Protein AF-A0A1J5B387-F1 (afdb_monomer)

Foldseek 3Di:
DQVLLVLLQPDDPVLVVLLVVLVVVPDDDPLDLLVVVSVVSNVCNPPDDPVVSCCVSPVPPPVVVVVVSSVVSVVSSVVSVCVVCQPVALLSVLVVLQVQLVVCVVVVVLVSNVVSLVVSLVSCVVDPDLVSNLVSLVVLLVSCVPDVPGDNVVSVVVNVVSVVVVVLVVLLVVLLVVLLVCLLVDDQADPPPLRVVVSNVVSCVVRPPDPVSSPDPVSLVSNVVRNLVSCVVVVNLVSNLSVLVVSLVVCVVVVVDDPVCLVVNLVSLLVNLVSCLVVVVLVVSVVSLVVSVVSCPPPNNPCVLVCVVSSLVSVLSSCLVVPLPVNLVSLVVCVVDPSQVVDQCSLVVSLLSQLLSCVVVLVLVSNLVSLVVSVVDPSLVVDDPVLVLLSLVSNLLSVVSVVVLVVNVVSLVVSCVVCVVVCPDPLNVLVVLLSVLSVVVSPDPPVLPVPVSLVSLVVSLVVCVPPDPVSQGSDRSNVSSCVVRVD

Structure (mmCIF, N/CA/C/O backbone):
data_AF-A0A1J5B387-F1
#
_entry.id   AF-A0A1J5B387-F1
#
loop_
_atom_site.group_PDB
_atom_site.id
_atom_site.type_symbol
_atom_site.label_atom_id
_atom_site.label_alt_id
_atom_site.label_comp_id
_atom_site.label_asym_id
_atom_site.label_entity_id
_atom_site.label_seq_id
_atom_site.pdbx_PDB_ins_code
_atom_site.Cartn_x
_atom_site.Cartn_y
_atom_site.Cartn_z
_atom_site.occupancy
_atom_site.B_iso_or_equiv
_atom_site.auth_seq_id
_atom_site.auth_comp_id
_atom_site.auth_asym_id
_atom_site.auth_atom_id
_atom_site.pdbx_PDB_model_num
ATOM 1 N N . MET A 1 1 ? 35.947 13.333 -0.092 1.00 47.53 1 MET A N 1
ATOM 2 C CA . MET A 1 1 ? 35.820 11.859 -0.021 1.00 47.53 1 MET A CA 1
ATOM 3 C C . MET A 1 1 ? 36.520 11.255 -1.229 1.00 47.53 1 MET A C 1
ATOM 5 O O . MET A 1 1 ? 36.291 11.731 -2.333 1.00 47.53 1 MET A O 1
ATOM 9 N N . ASN A 1 2 ? 37.422 10.294 -1.033 1.00 76.50 2 ASN A N 1
ATOM 10 C CA . ASN A 1 2 ? 38.205 9.696 -2.117 1.00 76.50 2 ASN A CA 1
ATOM 11 C C . ASN A 1 2 ? 37.454 8.472 -2.672 1.00 76.50 2 ASN A C 1
ATOM 13 O O . ASN A 1 2 ? 37.337 7.473 -1.971 1.00 76.50 2 ASN A O 1
ATOM 17 N N . ILE A 1 3 ? 36.945 8.564 -3.906 1.00 84.56 3 ILE A N 1
ATOM 18 C CA . ILE A 1 3 ? 36.103 7.542 -4.566 1.00 84.56 3 ILE A CA 1
ATOM 19 C C . ILE A 1 3 ? 36.734 6.143 -4.504 1.00 84.56 3 ILE A C 1
ATOM 21 O O . ILE A 1 3 ? 36.039 5.172 -4.228 1.00 84.56 3 ILE A O 1
ATOM 25 N N . LEU A 1 4 ? 38.056 6.045 -4.678 1.00 86.81 4 LEU A N 1
ATOM 26 C CA . LEU A 1 4 ? 38.785 4.778 -4.599 1.00 86.81 4 LEU A CA 1
ATOM 27 C C . LEU A 1 4 ? 38.616 4.085 -3.237 1.00 86.81 4 LEU A C 1
ATOM 29 O O . LEU A 1 4 ? 38.466 2.871 -3.190 1.00 86.81 4 LEU A O 1
ATOM 33 N N . ASN A 1 5 ? 38.609 4.840 -2.137 1.00 87.00 5 ASN A N 1
ATOM 34 C CA . ASN A 1 5 ? 38.461 4.255 -0.804 1.00 87.00 5 ASN A CA 1
ATOM 35 C C . ASN A 1 5 ? 37.060 3.685 -0.600 1.00 87.00 5 ASN A C 1
ATOM 37 O O . ASN A 1 5 ? 36.929 2.607 -0.033 1.00 87.00 5 ASN A O 1
ATOM 41 N N . ASN A 1 6 ? 36.037 4.393 -1.086 1.00 86.88 6 ASN A N 1
ATOM 42 C CA . ASN A 1 6 ? 34.656 3.927 -1.009 1.00 86.88 6 ASN A CA 1
ATOM 43 C C . ASN A 1 6 ? 34.487 2.636 -1.818 1.00 86.88 6 ASN A C 1
ATOM 45 O O . ASN A 1 6 ? 33.954 1.669 -1.297 1.00 86.88 6 ASN A O 1
ATOM 49 N N . ILE A 1 7 ? 35.016 2.589 -3.048 1.00 88.94 7 ILE A N 1
ATOM 50 C CA . ILE A 1 7 ? 34.958 1.382 -3.885 1.00 88.94 7 ILE A CA 1
ATOM 51 C C . ILE A 1 7 ? 35.601 0.194 -3.160 1.00 88.94 7 ILE A C 1
ATOM 53 O O . ILE A 1 7 ? 34.993 -0.862 -3.090 1.00 88.94 7 ILE A O 1
ATOM 57 N N . VAL A 1 8 ? 36.800 0.363 -2.588 1.00 89.06 8 VAL A N 1
ATOM 58 C CA . VAL A 1 8 ? 37.502 -0.722 -1.875 1.00 89.06 8 VAL A CA 1
ATOM 59 C C . VAL A 1 8 ? 36.752 -1.168 -0.614 1.00 89.06 8 VAL A C 1
ATOM 61 O O . VAL A 1 8 ? 36.778 -2.354 -0.289 1.00 89.06 8 VAL A O 1
ATOM 64 N N . ALA A 1 9 ? 36.105 -0.244 0.099 1.00 87.50 9 ALA A N 1
ATOM 65 C CA . ALA A 1 9 ? 35.362 -0.545 1.321 1.00 87.50 9 ALA A CA 1
ATOM 66 C C . ALA A 1 9 ? 34.080 -1.354 1.063 1.00 87.50 9 ALA A C 1
ATOM 68 O O . ALA A 1 9 ? 33.742 -2.208 1.877 1.00 87.50 9 ALA A O 1
ATOM 69 N N . GLU A 1 10 ? 33.406 -1.117 -0.065 1.00 89.31 10 GLU A N 1
ATOM 70 C CA . GLU A 1 10 ? 32.170 -1.819 -0.443 1.00 89.31 10 GLU A CA 1
ATOM 71 C C . GLU A 1 10 ? 32.419 -3.231 -1.008 1.00 89.31 10 GLU A C 1
ATOM 73 O O . GLU A 1 10 ? 31.482 -4.017 -1.124 1.00 89.31 10 GLU A O 1
ATOM 78 N N . MET A 1 11 ? 33.668 -3.589 -1.341 1.00 91.19 11 MET A N 1
ATOM 79 C CA . MET A 1 11 ? 33.968 -4.902 -1.920 1.00 91.19 11 MET A CA 1
ATOM 80 C C . MET A 1 11 ? 33.740 -6.046 -0.925 1.00 91.19 11 MET A C 1
ATOM 82 O O . MET A 1 11 ? 34.330 -6.097 0.161 1.00 91.19 11 MET A O 1
ATOM 86 N N . ASN A 1 12 ? 32.973 -7.047 -1.348 1.00 91.62 12 ASN A N 1
ATOM 87 C CA . ASN A 1 12 ? 32.742 -8.263 -0.582 1.00 91.62 12 ASN A CA 1
ATOM 88 C C . ASN A 1 12 ? 33.923 -9.256 -0.694 1.00 91.62 12 ASN A C 1
ATOM 90 O O . ASN 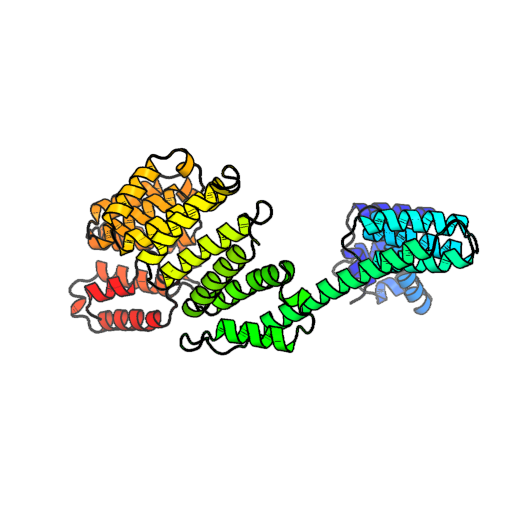A 1 12 ? 34.861 -9.100 -1.479 1.00 91.62 12 ASN A O 1
ATOM 94 N N . LYS A 1 13 ? 33.905 -10.322 0.117 1.00 91.00 13 LYS A N 1
ATOM 95 C CA . LYS A 1 13 ? 35.006 -11.306 0.167 1.00 91.00 13 LYS A CA 1
ATOM 96 C C . LYS A 1 13 ? 35.268 -12.004 -1.175 1.00 91.00 13 LYS A C 1
ATOM 98 O O . LYS A 1 13 ? 36.420 -12.344 -1.451 1.00 91.00 13 LYS A O 1
ATOM 103 N N . GLU A 1 14 ? 34.235 -12.232 -1.978 1.00 91.44 14 GLU A N 1
ATOM 104 C CA . GLU A 1 14 ? 34.346 -12.907 -3.272 1.00 91.44 14 GLU A CA 1
ATOM 105 C C . GLU A 1 14 ? 34.938 -11.976 -4.330 1.00 91.44 14 GLU A C 1
ATOM 107 O O . GLU A 1 14 ? 35.903 -12.356 -4.992 1.00 91.44 14 GLU A O 1
ATOM 112 N N . GLU A 1 15 ? 34.454 -10.734 -4.409 1.00 93.12 15 GLU A N 1
ATOM 113 C CA . GLU A 1 15 ? 34.995 -9.674 -5.273 1.00 93.12 15 GLU A CA 1
ATOM 114 C C . GLU A 1 15 ? 36.471 -9.405 -4.981 1.00 93.12 15 GLU A C 1
ATOM 116 O O . GLU A 1 15 ? 37.292 -9.294 -5.890 1.00 93.12 15 GLU A O 1
ATOM 121 N N . LEU A 1 16 ? 36.852 -9.377 -3.701 1.00 90.62 16 LEU A N 1
ATOM 122 C CA . LEU A 1 16 ? 38.246 -9.236 -3.281 1.00 90.62 16 LEU A CA 1
ATOM 123 C C . LEU A 1 16 ? 39.119 -10.396 -3.774 1.00 90.62 16 LEU A C 1
ATOM 125 O O . LEU A 1 16 ? 40.251 -10.186 -4.216 1.00 90.62 16 LEU A O 1
ATOM 129 N N . ARG A 1 17 ? 38.616 -11.632 -3.675 1.00 89.56 17 ARG A N 1
ATOM 130 C CA . ARG A 1 17 ? 39.337 -12.826 -4.130 1.00 89.56 17 ARG A CA 1
ATOM 131 C C . ARG A 1 17 ? 39.491 -12.813 -5.646 1.00 89.56 17 ARG A C 1
ATOM 133 O O . ARG A 1 17 ? 40.590 -13.063 -6.141 1.00 89.56 17 ARG A O 1
ATOM 140 N N . PHE A 1 18 ? 38.420 -12.499 -6.366 1.00 92.06 18 PHE A N 1
ATOM 141 C CA . PHE A 1 18 ? 38.437 -12.398 -7.818 1.00 92.06 18 PHE A CA 1
ATOM 142 C C . PHE A 1 18 ? 39.374 -11.279 -8.287 1.00 92.06 18 PHE A C 1
ATOM 144 O O . PHE A 1 18 ? 40.190 -11.512 -9.174 1.00 92.06 18 PHE A O 1
ATOM 151 N N . PHE A 1 19 ? 39.358 -10.115 -7.630 1.00 92.12 19 PHE A N 1
ATOM 152 C CA . PHE A 1 19 ? 40.253 -9.001 -7.942 1.00 92.12 19 PHE A CA 1
ATOM 153 C C . PHE A 1 19 ? 41.733 -9.349 -7.754 1.00 92.12 19 PHE A C 1
ATOM 155 O O . PHE A 1 19 ? 42.558 -9.023 -8.607 1.00 92.12 19 PHE A O 1
ATOM 162 N N . LYS A 1 20 ? 42.092 -10.085 -6.694 1.00 87.62 20 LYS A N 1
ATOM 163 C CA . LYS A 1 20 ? 43.475 -10.562 -6.517 1.00 87.62 20 LYS A CA 1
ATOM 164 C C . LYS A 1 20 ? 43.912 -11.508 -7.641 1.00 87.62 20 LYS A C 1
ATOM 166 O O . LYS A 1 20 ? 45.028 -11.378 -8.136 1.00 87.62 20 LYS A O 1
ATOM 171 N N . ILE A 1 21 ? 43.025 -12.403 -8.084 1.00 88.31 21 ILE A N 1
ATOM 172 C CA . ILE A 1 21 ? 43.270 -13.280 -9.243 1.00 88.31 21 ILE A CA 1
ATOM 173 C C . ILE A 1 21 ? 43.359 -12.460 -10.539 1.00 88.31 21 ILE A C 1
ATOM 175 O O . ILE A 1 21 ? 44.159 -12.762 -11.418 1.00 88.31 21 ILE A O 1
ATOM 179 N N . PHE A 1 22 ? 42.542 -11.419 -10.683 1.00 89.00 22 PHE A N 1
ATOM 180 C CA . PHE A 1 22 ? 42.580 -10.530 -11.838 1.00 89.00 22 PHE A CA 1
ATOM 181 C C . PHE A 1 22 ? 43.932 -9.809 -11.941 1.00 89.00 22 PHE A C 1
ATOM 183 O O . PHE A 1 22 ? 44.544 -9.805 -13.011 1.00 89.00 22 PHE A O 1
ATOM 190 N N . LEU A 1 23 ? 44.444 -9.275 -10.827 1.00 86.25 23 LEU A N 1
ATOM 191 C CA . LEU A 1 23 ? 45.749 -8.613 -10.790 1.00 86.25 23 LEU A CA 1
ATOM 192 C C . LEU A 1 23 ? 46.909 -9.571 -11.097 1.00 86.25 23 LEU A C 1
ATOM 194 O O . LEU A 1 23 ? 47.835 -9.177 -11.811 1.00 86.25 23 LEU A O 1
ATOM 198 N N . SER A 1 24 ? 46.855 -10.825 -10.634 1.00 81.50 24 SER A N 1
ATOM 199 C CA . SER A 1 24 ? 47.938 -11.795 -10.861 1.00 81.50 24 SER A CA 1
ATOM 200 C C . SER A 1 24 ? 48.107 -12.198 -12.333 1.00 81.50 24 SER A C 1
ATOM 202 O O . SER A 1 24 ? 49.183 -12.633 -12.726 1.00 81.50 24 SER A O 1
ATOM 204 N N . ARG A 1 25 ? 47.098 -11.979 -13.190 1.00 77.81 25 ARG A N 1
ATOM 205 C CA . ARG A 1 25 ? 47.161 -12.296 -14.633 1.00 77.81 25 ARG A CA 1
ATOM 206 C C . ARG A 1 25 ? 48.096 -11.396 -15.446 1.00 77.81 25 ARG A C 1
ATOM 208 O O . ARG A 1 25 ? 48.412 -11.742 -16.579 1.00 77.81 25 ARG A O 1
ATOM 215 N N . THR A 1 26 ? 48.482 -10.229 -14.924 1.00 67.69 26 THR A N 1
ATOM 216 C CA . THR A 1 26 ? 49.207 -9.200 -15.696 1.00 67.69 26 THR A CA 1
ATOM 217 C C . THR A 1 26 ? 50.691 -9.062 -15.357 1.00 67.69 26 THR A C 1
ATOM 219 O O . THR A 1 26 ? 51.383 -8.461 -16.169 1.00 67.69 26 THR A O 1
ATOM 222 N N . ASN A 1 27 ? 51.163 -9.575 -14.205 1.00 61.81 27 ASN A N 1
ATOM 223 C CA . ASN A 1 27 ? 52.574 -9.836 -13.830 1.00 61.81 27 ASN A CA 1
ATOM 224 C C . ASN A 1 27 ? 52.676 -10.194 -12.326 1.00 61.81 27 ASN A C 1
ATOM 226 O O . ASN A 1 27 ? 52.080 -9.498 -11.499 1.00 61.81 27 ASN A O 1
ATOM 230 N N . GLU A 1 28 ? 53.495 -11.195 -11.974 1.00 60.62 28 GLU A N 1
ATOM 231 C CA . GLU A 1 28 ? 53.776 -11.674 -10.600 1.00 60.62 28 GLU A CA 1
ATOM 232 C C . GLU A 1 28 ? 55.005 -10.996 -9.951 1.00 60.62 28 GLU A C 1
ATOM 234 O O . GLU A 1 28 ? 55.817 -11.640 -9.296 1.00 60.62 28 GLU A O 1
ATOM 239 N N . ASN A 1 29 ? 55.190 -9.685 -10.133 1.00 63.94 29 ASN A N 1
ATOM 240 C CA . ASN A 1 29 ? 56.278 -8.985 -9.436 1.00 63.94 29 ASN A CA 1
ATOM 241 C C . ASN A 1 29 ? 55.874 -8.656 -7.989 1.00 63.94 29 ASN A C 1
ATOM 243 O O . ASN A 1 29 ? 54.835 -8.031 -7.765 1.00 63.94 29 ASN A O 1
ATOM 247 N N . GLU A 1 30 ? 56.730 -9.009 -7.026 1.00 56.66 30 GLU A N 1
ATOM 248 C CA . GLU A 1 30 ? 56.486 -8.866 -5.579 1.00 56.66 30 GLU A CA 1
ATOM 249 C C . GLU A 1 30 ? 56.331 -7.403 -5.099 1.00 56.66 30 GLU A C 1
ATOM 251 O O . GLU A 1 30 ? 55.747 -7.157 -4.047 1.00 56.66 30 GLU A O 1
ATOM 256 N N . GLU A 1 31 ? 56.750 -6.404 -5.888 1.00 69.00 31 GLU A N 1
ATOM 257 C CA . GLU A 1 31 ? 56.729 -4.975 -5.510 1.00 69.00 31 GLU A CA 1
ATOM 258 C C . GLU A 1 31 ? 55.733 -4.120 -6.317 1.00 69.00 31 GLU A C 1
ATOM 260 O O . GLU A 1 31 ? 55.979 -2.967 -6.694 1.00 69.00 31 GLU A O 1
ATOM 265 N N . ARG A 1 32 ? 54.563 -4.680 -6.618 1.00 79.44 32 ARG A N 1
ATOM 266 C CA . ARG A 1 32 ? 53.506 -3.968 -7.343 1.00 79.44 32 ARG A CA 1
ATOM 267 C C . ARG A 1 32 ? 52.857 -2.865 -6.494 1.00 79.44 32 ARG A C 1
ATOM 269 O O . ARG A 1 32 ? 52.085 -3.118 -5.572 1.00 79.44 32 ARG A O 1
ATOM 276 N N . LYS A 1 33 ? 53.145 -1.602 -6.838 1.00 85.25 33 LYS A N 1
ATOM 277 C CA . LYS A 1 33 ? 52.654 -0.409 -6.112 1.00 85.25 33 LYS A CA 1
ATOM 278 C C . LYS A 1 33 ? 51.125 -0.289 -6.055 1.00 85.25 33 LYS A C 1
ATOM 280 O O . LYS A 1 33 ? 50.612 0.313 -5.118 1.00 85.25 33 LYS A O 1
ATOM 285 N N . ASP A 1 34 ? 50.402 -0.831 -7.031 1.00 84.44 34 ASP A N 1
ATOM 286 C CA . ASP A 1 34 ? 48.933 -0.872 -7.072 1.00 84.44 34 ASP A CA 1
ATOM 287 C C . ASP A 1 34 ? 48.348 -1.876 -6.071 1.00 84.44 34 ASP A C 1
ATOM 289 O O . ASP A 1 34 ? 47.413 -1.528 -5.353 1.00 84.44 34 ASP A O 1
ATOM 293 N N . VAL A 1 35 ? 48.943 -3.068 -5.954 1.00 85.81 35 VAL A N 1
ATOM 294 C CA . VAL A 1 35 ? 48.600 -4.058 -4.915 1.00 85.81 35 VAL A CA 1
ATOM 295 C C . VAL A 1 35 ? 48.858 -3.475 -3.527 1.00 85.81 35 VAL A C 1
ATOM 297 O O . VAL A 1 35 ? 47.979 -3.508 -2.668 1.00 85.81 35 VAL A O 1
ATOM 300 N N . LEU A 1 36 ? 50.031 -2.863 -3.330 1.00 86.81 36 LEU A N 1
ATOM 301 C CA . LEU A 1 36 ? 50.380 -2.221 -2.064 1.00 86.81 36 LEU A CA 1
ATOM 302 C C . LEU A 1 36 ? 49.385 -1.108 -1.714 1.00 86.81 36 LEU A C 1
ATOM 304 O O . LEU A 1 36 ? 48.886 -1.064 -0.593 1.00 86.81 36 LEU A O 1
ATOM 308 N N . LEU A 1 37 ? 49.058 -0.229 -2.669 1.00 88.31 37 LEU A N 1
ATOM 309 C CA . LEU A 1 37 ? 48.060 0.826 -2.480 1.00 88.31 37 LEU A CA 1
ATOM 310 C C . LEU A 1 37 ? 46.691 0.252 -2.082 1.00 88.31 37 LEU A C 1
ATOM 312 O O . LEU A 1 37 ? 46.063 0.771 -1.162 1.00 88.31 37 LEU A O 1
ATOM 316 N N . PHE A 1 38 ? 46.245 -0.813 -2.746 1.00 89.19 38 PHE A N 1
ATOM 317 C CA . PHE A 1 38 ? 44.981 -1.479 -2.447 1.00 89.19 38 PHE A CA 1
ATOM 318 C C . PHE A 1 38 ? 44.948 -2.074 -1.033 1.00 89.19 38 PHE A C 1
ATOM 320 O O . PHE A 1 38 ? 44.018 -1.801 -0.270 1.00 89.19 38 PHE A O 1
ATOM 327 N N . ASP A 1 39 ? 45.976 -2.840 -0.657 1.00 86.88 39 ASP A N 1
ATOM 328 C CA . ASP A 1 39 ? 46.071 -3.452 0.671 1.00 86.88 39 ASP A CA 1
ATOM 329 C C . ASP A 1 39 ? 46.165 -2.376 1.774 1.00 86.88 39 ASP A C 1
ATOM 331 O O . ASP A 1 39 ? 45.529 -2.513 2.825 1.00 86.88 39 ASP A O 1
ATOM 335 N N . PHE A 1 40 ? 46.857 -1.252 1.519 1.00 85.31 40 PHE A N 1
ATOM 336 C CA . PHE A 1 40 ? 46.846 -0.099 2.429 1.00 85.31 40 PHE A CA 1
ATOM 337 C C . PHE A 1 40 ? 45.436 0.458 2.616 1.00 85.31 40 PHE A C 1
ATOM 339 O O . PHE A 1 40 ? 44.984 0.563 3.756 1.00 85.31 40 PHE A O 1
ATOM 346 N N . ILE A 1 41 ? 44.720 0.762 1.529 1.00 86.69 41 ILE A N 1
ATOM 347 C CA . ILE A 1 41 ? 43.359 1.321 1.595 1.00 86.69 41 ILE A CA 1
ATOM 348 C C . ILE A 1 41 ? 42.425 0.398 2.379 1.00 86.69 41 ILE A C 1
ATOM 350 O O . ILE A 1 41 ? 41.710 0.864 3.265 1.00 86.69 41 ILE A O 1
ATOM 354 N N . LYS A 1 42 ? 42.493 -0.911 2.125 1.00 84.50 42 LYS A N 1
ATOM 355 C CA . LYS A 1 42 ? 41.695 -1.914 2.833 1.00 84.50 42 LYS A CA 1
ATOM 356 C C . LYS A 1 42 ? 42.003 -1.967 4.334 1.00 84.50 42 LYS A C 1
ATOM 358 O O . LYS A 1 42 ? 41.093 -2.072 5.150 1.00 84.50 42 LYS A O 1
ATOM 363 N N . SER A 1 43 ? 43.282 -1.906 4.705 1.00 80.81 43 SER A N 1
ATOM 364 C CA . SER A 1 43 ? 43.719 -1.985 6.108 1.00 80.81 43 SER A CA 1
ATOM 365 C C . SER A 1 43 ? 43.415 -0.721 6.922 1.00 80.81 43 SER A C 1
ATOM 367 O O . SER A 1 43 ? 43.307 -0.783 8.142 1.00 80.81 43 SER A O 1
ATOM 369 N N . SER A 1 44 ? 43.269 0.429 6.257 1.00 71.06 44 SER A N 1
ATOM 370 C CA . SER A 1 44 ? 43.199 1.751 6.895 1.00 71.06 44 SER A CA 1
ATOM 371 C C . SER A 1 44 ? 41.782 2.328 6.964 1.00 71.06 44 SER A C 1
ATOM 373 O O . SER A 1 44 ? 41.650 3.544 7.070 1.00 71.06 44 SER A O 1
ATOM 375 N N . ALA A 1 45 ? 40.733 1.496 6.901 1.00 59.00 45 ALA A N 1
ATOM 376 C CA . ALA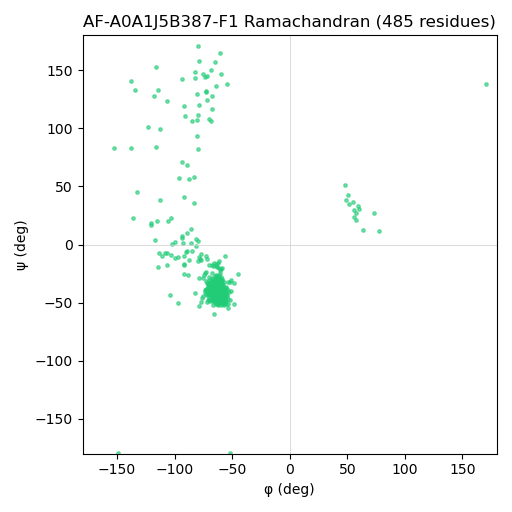 A 1 45 ? 39.332 1.889 6.677 1.00 59.00 45 ALA A CA 1
ATOM 377 C C . ALA A 1 45 ? 38.807 3.105 7.491 1.00 59.00 45 ALA A C 1
ATOM 379 O O . ALA A 1 45 ? 37.920 3.802 7.006 1.00 59.00 45 ALA A O 1
ATOM 380 N N . ALA A 1 46 ? 39.372 3.420 8.669 1.00 58.75 46 ALA A N 1
ATOM 381 C CA . ALA A 1 46 ? 39.025 4.601 9.480 1.00 58.75 46 ALA A CA 1
ATOM 382 C C . ALA A 1 46 ? 40.136 5.678 9.619 1.00 58.75 46 ALA A C 1
ATOM 384 O O . ALA A 1 46 ? 39.885 6.748 10.166 1.00 58.75 46 ALA A O 1
ATOM 385 N N . GLN A 1 47 ? 41.362 5.428 9.143 1.00 64.00 47 GLN A N 1
ATOM 386 C CA . GLN A 1 47 ? 42.544 6.300 9.300 1.00 64.00 47 GLN A CA 1
ATOM 387 C C . GLN A 1 47 ? 43.286 6.504 7.967 1.00 64.00 47 GLN A C 1
ATOM 389 O O . GLN A 1 47 ? 44.509 6.389 7.880 1.00 64.00 47 GLN A O 1
ATOM 394 N N . TYR A 1 48 ? 42.540 6.775 6.896 1.00 71.31 48 TYR A N 1
ATOM 395 C CA . TYR A 1 48 ? 43.128 7.019 5.583 1.00 71.31 48 TYR A CA 1
ATOM 396 C C . TYR A 1 48 ? 43.926 8.333 5.552 1.00 71.31 48 TYR A C 1
ATOM 398 O O . TYR A 1 48 ? 43.353 9.415 5.665 1.00 71.31 48 TYR A O 1
ATOM 406 N N . ASP A 1 49 ? 45.238 8.235 5.330 1.00 77.81 49 ASP A N 1
ATOM 407 C CA . ASP A 1 49 ? 46.148 9.375 5.183 1.00 77.81 49 ASP A CA 1
ATOM 408 C C . ASP A 1 49 ? 46.882 9.291 3.834 1.00 77.81 49 ASP A C 1
ATOM 410 O O . ASP A 1 49 ? 47.825 8.514 3.646 1.00 77.81 49 ASP A O 1
ATOM 414 N N . GLU A 1 50 ? 46.409 10.084 2.869 1.00 80.38 50 GLU A N 1
ATOM 415 C CA . GLU A 1 50 ? 46.913 10.087 1.494 1.00 80.38 50 GLU A CA 1
ATOM 416 C C . GLU A 1 50 ? 48.388 10.504 1.414 1.00 80.38 50 GLU A C 1
ATOM 418 O O . GLU A 1 50 ? 49.140 9.938 0.618 1.00 80.38 50 GLU A O 1
ATOM 423 N N . GLU A 1 51 ? 48.829 11.450 2.250 1.00 80.69 51 GLU A N 1
ATOM 424 C CA . GLU A 1 51 ? 50.213 11.931 2.227 1.00 80.69 51 GLU A CA 1
ATOM 425 C C . GLU A 1 51 ? 51.193 10.883 2.748 1.00 80.69 51 GLU A C 1
ATOM 427 O O . GLU A 1 51 ? 52.289 10.734 2.198 1.00 80.69 51 GLU A O 1
ATOM 432 N N . LYS A 1 52 ? 50.803 10.118 3.775 1.00 81.69 52 LYS A N 1
ATOM 433 C CA . LYS A 1 52 ? 51.626 9.011 4.285 1.00 81.69 52 LYS A CA 1
ATOM 434 C C . LYS A 1 52 ? 51.800 7.908 3.244 1.00 81.69 52 LYS A C 1
ATOM 436 O O . LYS A 1 52 ? 52.917 7.437 3.035 1.00 81.69 52 LYS A O 1
ATOM 441 N N . ILE A 1 53 ? 50.720 7.517 2.567 1.00 81.19 53 ILE A N 1
ATOM 442 C CA . ILE A 1 53 ? 50.764 6.479 1.525 1.00 81.19 53 ILE A CA 1
ATOM 443 C C . ILE A 1 53 ? 51.569 6.969 0.317 1.00 81.19 53 ILE A C 1
ATOM 445 O O . ILE A 1 53 ? 52.389 6.225 -0.224 1.00 81.19 53 ILE A O 1
ATOM 449 N N . PHE A 1 54 ? 51.388 8.233 -0.069 1.00 83.75 54 PHE A N 1
ATOM 450 C CA . PHE A 1 54 ? 52.155 8.856 -1.140 1.00 83.75 54 PHE A CA 1
ATOM 451 C C . PHE A 1 54 ? 53.664 8.802 -0.866 1.00 83.75 54 PHE A C 1
ATOM 453 O O . PHE A 1 54 ? 54.407 8.279 -1.696 1.00 83.75 54 PHE A O 1
ATOM 460 N N . LYS A 1 55 ? 54.106 9.253 0.317 1.00 82.88 55 LYS A N 1
ATOM 461 C CA . LYS A 1 55 ? 55.523 9.221 0.722 1.00 82.88 55 LYS A CA 1
ATOM 462 C C . LYS A 1 55 ? 56.086 7.797 0.786 1.00 82.88 55 LYS A C 1
ATOM 464 O O . LYS A 1 55 ? 57.255 7.598 0.477 1.00 82.88 55 LYS A O 1
ATOM 469 N N . LYS A 1 56 ? 55.260 6.807 1.150 1.00 82.38 56 LYS A N 1
ATOM 470 C CA . LYS A 1 56 ? 55.658 5.392 1.220 1.00 82.38 56 LYS A CA 1
ATOM 471 C C . LYS A 1 56 ? 55.840 4.745 -0.157 1.00 82.38 56 LYS A C 1
ATOM 473 O O . LYS A 1 56 ? 56.734 3.925 -0.322 1.00 82.38 56 LYS A O 1
ATOM 478 N N . LEU A 1 57 ? 54.996 5.083 -1.134 1.00 82.62 57 LEU A N 1
ATOM 479 C CA . LEU A 1 57 ? 55.023 4.472 -2.473 1.00 82.62 57 LEU A CA 1
ATOM 480 C C . LEU A 1 57 ? 55.895 5.239 -3.483 1.00 82.62 57 LEU A C 1
ATOM 482 O O . LEU A 1 57 ? 56.364 4.655 -4.467 1.00 82.62 57 LEU A O 1
ATOM 486 N N . TYR A 1 58 ? 56.097 6.540 -3.272 1.00 83.06 58 TYR A N 1
ATOM 487 C CA . TYR A 1 58 ? 56.862 7.424 -4.151 1.00 83.06 58 TYR A CA 1
ATOM 488 C C . TYR A 1 58 ? 57.757 8.355 -3.320 1.00 83.06 58 TYR A C 1
ATOM 490 O O . TYR A 1 58 ? 57.414 9.512 -3.080 1.00 83.06 58 TYR A O 1
ATOM 498 N N . SER A 1 59 ? 58.927 7.845 -2.924 1.00 71.62 59 SER A N 1
ATOM 499 C CA . SER A 1 59 ? 59.981 8.585 -2.206 1.00 71.62 59 SER A CA 1
ATOM 500 C C . SER A 1 59 ? 60.413 9.873 -2.916 1.00 71.62 59 SER A C 1
ATOM 502 O O . SER A 1 59 ? 60.719 10.865 -2.262 1.00 71.62 59 SER A O 1
ATOM 504 N N . ASP A 1 60 ? 60.367 9.881 -4.251 1.00 69.19 60 ASP A N 1
ATOM 505 C CA . ASP A 1 60 ? 60.951 10.935 -5.093 1.00 69.19 60 ASP A CA 1
ATOM 506 C C . ASP A 1 60 ? 59.976 12.095 -5.391 1.00 69.19 60 ASP A C 1
ATOM 508 O O . ASP A 1 60 ? 60.232 12.937 -6.250 1.00 69.19 60 ASP A O 1
ATOM 512 N N . GLY A 1 61 ? 58.815 12.145 -4.726 1.00 70.81 61 GLY A N 1
ATOM 513 C CA . GLY A 1 61 ? 57.915 13.307 -4.769 1.00 70.81 61 GLY A CA 1
ATOM 514 C C . GLY A 1 61 ? 57.052 13.463 -6.033 1.00 70.81 61 GLY A C 1
ATOM 515 O O . GLY A 1 61 ? 56.383 14.485 -6.197 1.00 70.81 61 GLY A O 1
ATOM 516 N N . ASN A 1 62 ? 56.972 12.461 -6.917 1.00 81.12 62 ASN A N 1
ATOM 517 C CA . ASN A 1 62 ? 56.153 12.552 -8.133 1.00 81.12 62 ASN A CA 1
ATOM 518 C C . ASN A 1 62 ? 54.651 12.301 -7.872 1.00 81.12 62 ASN A C 1
ATOM 520 O O . ASN A 1 62 ? 54.118 11.215 -8.117 1.00 81.12 62 ASN A O 1
ATOM 524 N N . LYS A 1 63 ? 53.939 13.339 -7.419 1.00 83.06 63 LYS A N 1
ATOM 525 C CA . LYS A 1 63 ? 52.494 13.291 -7.116 1.00 83.06 63 LYS A CA 1
ATOM 526 C C . LYS A 1 63 ? 51.631 12.888 -8.319 1.00 83.06 63 LYS A C 1
ATOM 528 O O . LYS A 1 63 ? 50.648 12.165 -8.171 1.00 83.06 63 LYS A O 1
ATOM 533 N N . ASN A 1 64 ? 52.041 13.267 -9.529 1.00 85.88 64 ASN A N 1
ATOM 534 C CA . ASN A 1 64 ? 51.346 12.898 -10.764 1.00 85.88 64 ASN A CA 1
ATOM 535 C C . ASN A 1 64 ? 51.410 11.391 -11.047 1.00 85.88 64 ASN A C 1
ATOM 537 O O . ASN A 1 64 ? 50.462 10.832 -11.598 1.00 85.88 64 ASN A O 1
ATOM 541 N N . ALA A 1 65 ? 52.507 10.721 -10.683 1.00 85.75 65 ALA A N 1
ATOM 542 C CA . ALA A 1 65 ? 52.613 9.269 -10.801 1.00 85.75 65 ALA A CA 1
ATOM 543 C C . ALA A 1 65 ? 51.659 8.557 -9.828 1.00 85.75 65 ALA A C 1
ATOM 545 O O . ALA A 1 65 ? 51.004 7.589 -10.211 1.00 85.75 65 ALA A O 1
ATOM 546 N N . PHE A 1 66 ? 51.508 9.086 -8.613 1.00 88.00 66 PHE A N 1
ATOM 547 C CA . PHE A 1 66 ? 50.570 8.564 -7.622 1.00 88.00 66 PHE A CA 1
ATOM 548 C C . PHE A 1 66 ? 49.100 8.746 -8.034 1.00 88.00 66 PHE A C 1
ATOM 550 O O . PHE A 1 66 ? 48.315 7.806 -7.924 1.00 88.00 66 PHE A O 1
ATOM 557 N N . TYR A 1 67 ? 48.718 9.896 -8.600 1.00 88.19 67 TYR A N 1
ATOM 558 C CA . TYR A 1 67 ? 47.363 10.072 -9.142 1.00 88.19 67 TYR A CA 1
ATOM 559 C C . TYR A 1 67 ? 47.068 9.126 -10.313 1.00 88.19 67 TYR A C 1
ATOM 561 O O . TYR A 1 67 ? 45.988 8.540 -10.376 1.00 88.19 67 TYR A O 1
ATOM 569 N N . ARG A 1 68 ? 48.041 8.905 -11.208 1.00 88.31 68 ARG A N 1
ATOM 570 C CA . ARG A 1 68 ? 47.912 7.900 -12.276 1.00 88.31 68 ARG A CA 1
ATOM 571 C C . ARG A 1 68 ? 47.748 6.486 -11.717 1.00 88.31 68 ARG A C 1
ATOM 573 O O . ARG A 1 68 ? 46.951 5.728 -12.261 1.00 88.31 68 ARG A O 1
ATOM 580 N N . LEU A 1 69 ? 48.460 6.149 -10.638 1.00 89.44 69 LEU A N 1
ATOM 581 C CA . LEU A 1 69 ? 48.325 4.866 -9.946 1.00 89.44 69 LEU A CA 1
ATOM 582 C C . LEU A 1 69 ? 46.917 4.688 -9.367 1.00 89.44 69 LEU A C 1
ATOM 584 O O . LEU A 1 69 ? 46.303 3.653 -9.595 1.00 89.44 69 LEU A O 1
ATOM 588 N N . LYS A 1 70 ? 46.381 5.709 -8.686 1.00 89.88 70 LYS A N 1
ATOM 589 C CA . LYS A 1 70 ? 45.008 5.692 -8.158 1.00 89.88 70 LYS A CA 1
ATOM 590 C C . LYS A 1 70 ? 43.979 5.479 -9.268 1.00 89.88 70 LYS A C 1
ATOM 592 O O . LYS A 1 70 ? 43.134 4.603 -9.141 1.00 89.88 70 LYS A O 1
ATOM 597 N N . ASN A 1 71 ? 44.072 6.231 -10.366 1.00 90.50 71 ASN A N 1
ATOM 598 C CA . ASN A 1 71 ? 43.131 6.106 -11.484 1.00 90.50 71 ASN A CA 1
ATOM 599 C C . ASN A 1 71 ? 43.221 4.737 -12.166 1.00 90.50 71 ASN A C 1
ATOM 601 O O . ASN A 1 71 ? 42.196 4.154 -12.509 1.00 90.50 71 ASN A O 1
ATOM 605 N N . ARG A 1 72 ? 44.436 4.198 -12.328 1.00 89.81 72 ARG A N 1
ATOM 606 C CA . ARG A 1 72 ? 44.628 2.834 -12.829 1.00 89.81 72 ARG A CA 1
ATOM 607 C C . ARG A 1 72 ? 43.982 1.812 -11.901 1.00 89.81 72 ARG A C 1
ATOM 609 O O . ARG A 1 72 ? 43.224 0.985 -12.380 1.00 89.81 72 ARG A O 1
ATOM 616 N N . LEU A 1 73 ? 44.212 1.923 -10.593 1.00 91.00 73 LEU A N 1
ATOM 617 C CA . LEU A 1 73 ? 43.637 1.008 -9.613 1.00 91.00 73 LEU A CA 1
ATOM 618 C C . LEU A 1 73 ? 42.099 1.055 -9.618 1.00 91.00 73 LEU A C 1
ATOM 620 O O . LEU A 1 73 ? 41.468 0.005 -9.577 1.00 91.00 73 LEU A O 1
ATOM 624 N N . ILE A 1 74 ? 41.488 2.240 -9.746 1.00 92.56 74 ILE A N 1
ATOM 625 C CA . ILE A 1 74 ? 40.030 2.366 -9.936 1.00 92.56 74 ILE A CA 1
ATOM 626 C C . ILE A 1 74 ? 39.579 1.601 -11.187 1.00 92.56 74 ILE A C 1
ATOM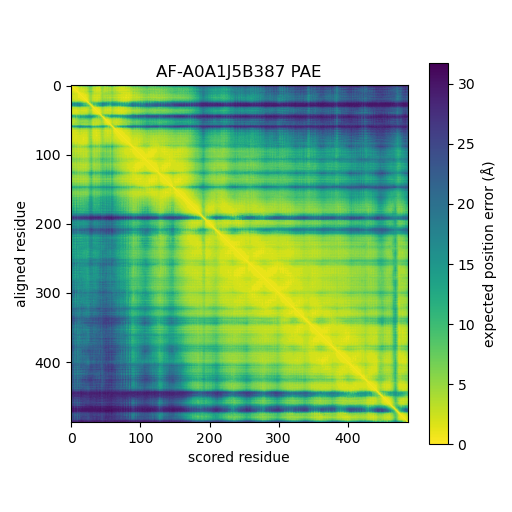 628 O O . ILE A 1 74 ? 38.610 0.844 -11.120 1.00 92.56 74 ILE A O 1
ATOM 632 N N . ASN A 1 75 ? 40.270 1.777 -12.316 1.00 91.12 75 ASN A N 1
ATOM 633 C CA . ASN A 1 75 ? 39.925 1.098 -13.566 1.00 91.12 75 ASN A CA 1
ATOM 634 C C . ASN A 1 75 ? 40.087 -0.423 -13.458 1.00 91.12 75 ASN A C 1
ATOM 636 O O . ASN A 1 75 ? 39.224 -1.155 -13.939 1.00 91.12 75 ASN A O 1
ATOM 640 N N . ASP A 1 76 ? 41.151 -0.899 -12.809 1.00 92.06 76 ASP A N 1
ATOM 641 C CA . ASP A 1 76 ? 41.420 -2.326 -12.626 1.00 92.06 76 ASP A CA 1
ATOM 642 C C . ASP A 1 76 ? 40.352 -2.972 -11.736 1.00 92.06 76 ASP A C 1
ATOM 644 O O . ASP A 1 76 ? 39.803 -4.015 -12.093 1.00 92.06 76 ASP A O 1
ATOM 648 N N . ILE A 1 77 ? 39.995 -2.325 -10.619 1.00 92.94 77 ILE A N 1
ATOM 649 C CA . ILE A 1 77 ? 38.912 -2.784 -9.738 1.00 92.94 77 ILE A CA 1
ATOM 650 C C . ILE A 1 77 ? 37.582 -2.800 -10.498 1.00 92.94 77 ILE A C 1
ATOM 652 O O . ILE A 1 77 ? 36.892 -3.815 -10.503 1.00 92.94 77 ILE A O 1
ATOM 656 N N . SER A 1 78 ? 37.246 -1.712 -11.197 1.00 92.00 78 SER A N 1
ATOM 657 C CA . SER A 1 78 ? 35.986 -1.602 -11.949 1.00 92.00 78 SER A CA 1
ATOM 658 C C . SER A 1 78 ? 35.883 -2.666 -13.045 1.00 92.00 78 SER A C 1
ATOM 660 O O . SER A 1 78 ? 34.839 -3.292 -13.212 1.00 92.00 78 SER A O 1
ATOM 662 N N . THR A 1 79 ? 36.981 -2.914 -13.765 1.00 92.19 79 THR A N 1
ATOM 663 C CA . THR A 1 79 ? 37.053 -3.950 -14.806 1.00 92.19 79 THR A CA 1
ATOM 664 C C . THR A 1 79 ? 36.895 -5.338 -14.201 1.00 92.19 79 THR A C 1
ATOM 666 O O . THR A 1 79 ? 36.157 -6.160 -14.735 1.00 92.19 79 THR A O 1
ATOM 669 N N . SER A 1 80 ? 37.557 -5.600 -13.075 1.00 94.00 80 SER A N 1
ATOM 670 C CA . SER A 1 80 ? 37.456 -6.869 -12.363 1.00 94.00 80 SER A CA 1
ATOM 671 C C . SER A 1 80 ? 36.032 -7.149 -11.885 1.00 94.00 80 SER A C 1
ATOM 673 O O . SER A 1 80 ? 35.514 -8.232 -12.141 1.00 94.00 80 SER A O 1
ATOM 675 N N . ILE A 1 81 ? 35.386 -6.176 -11.237 1.00 92.06 81 ILE A N 1
ATOM 676 C CA . ILE A 1 81 ? 33.997 -6.300 -10.773 1.00 92.06 81 ILE A CA 1
ATOM 677 C C . ILE A 1 81 ? 33.071 -6.555 -11.966 1.00 92.06 81 ILE A C 1
ATOM 679 O O . ILE A 1 81 ? 32.278 -7.495 -11.951 1.00 92.06 81 ILE A O 1
ATOM 683 N N . PHE A 1 82 ? 33.216 -5.778 -13.044 1.00 92.31 82 PHE A N 1
ATOM 684 C CA . PHE A 1 82 ? 32.429 -5.993 -14.254 1.00 92.31 82 PHE A CA 1
ATOM 685 C C . PHE A 1 82 ? 32.620 -7.409 -14.813 1.00 92.31 82 PHE A C 1
ATOM 687 O O . PHE A 1 82 ? 31.638 -8.095 -15.067 1.00 92.31 82 PHE A O 1
ATOM 694 N N . LEU A 1 83 ? 33.861 -7.886 -14.955 1.00 91.69 83 LEU A N 1
ATOM 695 C CA . LEU A 1 83 ? 34.155 -9.228 -15.474 1.00 91.69 83 LEU A CA 1
ATOM 696 C C . LEU A 1 83 ? 33.584 -10.360 -14.617 1.00 91.69 83 LEU A C 1
ATOM 698 O O . LEU A 1 83 ? 33.303 -11.430 -15.154 1.00 91.69 83 LEU A O 1
ATOM 702 N N . GLN A 1 84 ? 33.430 -10.143 -13.315 1.00 92.94 84 GLN A N 1
ATOM 703 C CA . GLN A 1 84 ? 32.819 -11.119 -12.424 1.00 92.94 84 GLN A CA 1
ATOM 704 C C . GLN A 1 84 ? 31.294 -11.158 -12.591 1.00 92.94 84 GLN A C 1
ATOM 706 O O . GLN A 1 84 ? 30.726 -12.240 -12.711 1.00 92.94 84 GLN A O 1
ATOM 711 N N . HIS A 1 85 ? 30.646 -9.993 -12.668 1.00 91.81 85 HIS A N 1
ATOM 712 C CA . HIS A 1 85 ? 29.191 -9.882 -12.509 1.00 91.81 85 HIS A CA 1
ATOM 713 C C . HIS A 1 85 ? 28.409 -9.609 -13.807 1.00 91.81 85 HIS A C 1
ATOM 715 O O . HIS A 1 85 ? 27.181 -9.673 -13.812 1.00 91.81 85 HIS A O 1
ATOM 721 N N . PHE A 1 86 ? 29.062 -9.340 -14.947 1.00 91.19 86 PHE A N 1
ATOM 722 C CA . PHE A 1 86 ? 28.360 -8.915 -16.175 1.00 91.19 86 PHE A CA 1
ATOM 723 C C . PHE A 1 86 ? 27.361 -9.933 -16.749 1.00 91.19 86 PHE A C 1
ATOM 725 O O . PHE A 1 86 ? 26.571 -9.574 -17.619 1.00 91.19 86 PHE A O 1
ATOM 732 N N . THR A 1 87 ? 27.403 -11.191 -16.304 1.00 91.19 87 THR A N 1
ATOM 733 C CA . THR A 1 87 ? 26.484 -12.255 -16.743 1.00 91.19 87 THR A CA 1
ATOM 734 C C . THR A 1 87 ? 25.306 -12.488 -15.799 1.00 91.19 87 THR A C 1
ATOM 736 O O . THR A 1 87 ? 24.376 -13.194 -16.176 1.00 91.19 87 THR A O 1
ATOM 739 N N . GLU A 1 88 ? 25.317 -11.896 -14.603 1.00 90.38 88 GLU A N 1
ATOM 740 C CA . GLU A 1 88 ? 24.286 -12.121 -13.579 1.00 90.38 88 GLU A CA 1
ATOM 741 C C . GLU A 1 88 ? 22.971 -11.407 -13.901 1.00 90.38 88 GLU A C 1
ATOM 743 O O . GLU A 1 88 ? 21.896 -11.862 -13.516 1.00 90.38 88 GLU A O 1
ATOM 748 N N . ASN A 1 89 ? 23.052 -10.291 -14.628 1.00 88.88 89 ASN A N 1
ATOM 749 C CA . ASN A 1 89 ? 21.906 -9.493 -15.036 1.00 88.88 89 ASN A CA 1
ATOM 750 C C . ASN A 1 89 ? 21.801 -9.468 -16.569 1.00 88.88 89 ASN A C 1
ATOM 752 O O . ASN A 1 89 ? 22.762 -9.119 -17.259 1.00 88.88 89 ASN A O 1
ATOM 756 N N . GLU A 1 90 ? 20.625 -9.812 -17.101 1.00 90.56 90 GLU A N 1
ATOM 757 C CA . GLU A 1 90 ? 20.362 -9.867 -18.546 1.00 90.56 90 GLU A CA 1
ATOM 758 C C . GLU A 1 90 ? 20.598 -8.512 -19.246 1.00 90.56 90 GLU A C 1
ATOM 760 O O . GLU A 1 90 ? 21.130 -8.499 -20.356 1.00 90.56 90 GLU A O 1
ATOM 765 N N . ASP A 1 91 ? 20.311 -7.377 -18.592 1.00 90.44 91 ASP A N 1
ATOM 766 C CA . ASP A 1 91 ? 20.574 -6.034 -19.131 1.00 90.44 91 ASP A CA 1
ATOM 767 C C . ASP A 1 91 ? 22.072 -5.764 -19.260 1.00 90.44 91 ASP A C 1
ATOM 769 O O . ASP A 1 91 ? 22.551 -5.305 -20.299 1.00 90.44 91 ASP A O 1
ATOM 773 N N . THR A 1 92 ? 22.824 -6.052 -18.194 1.00 92.25 92 THR A N 1
ATOM 774 C CA . THR A 1 92 ? 24.279 -5.866 -18.164 1.00 92.25 92 THR A CA 1
ATOM 775 C C . THR A 1 92 ? 24.942 -6.762 -19.205 1.00 92.25 92 THR A C 1
ATOM 777 O O . THR A 1 92 ? 25.842 -6.322 -19.925 1.00 92.25 92 THR A O 1
ATOM 780 N N . TYR A 1 93 ? 24.447 -7.991 -19.358 1.00 95.19 93 TYR A N 1
ATOM 781 C CA . TYR A 1 93 ? 24.949 -8.919 -20.359 1.00 95.19 93 TYR A CA 1
ATOM 782 C C . TYR A 1 93 ? 24.614 -8.469 -21.786 1.00 95.19 93 TYR A C 1
ATOM 784 O O . TYR A 1 93 ? 25.469 -8.529 -22.671 1.00 95.19 93 TYR A O 1
ATOM 792 N N . ALA A 1 94 ? 23.406 -7.958 -22.027 1.00 95.62 94 ALA A N 1
ATOM 793 C CA . ALA A 1 94 ? 23.028 -7.381 -23.314 1.00 95.62 94 ALA A CA 1
ATOM 794 C C . ALA A 1 94 ? 23.896 -6.159 -23.672 1.00 95.62 94 ALA A C 1
ATOM 796 O O . ALA A 1 94 ? 24.378 -6.062 -24.802 1.00 95.62 94 ALA A O 1
ATOM 797 N N . MET A 1 95 ? 24.187 -5.273 -22.711 1.00 95.00 95 MET A N 1
ATOM 798 C CA . MET A 1 95 ? 25.119 -4.153 -22.903 1.00 95.00 95 MET A CA 1
ATOM 799 C C . MET A 1 95 ? 26.551 -4.626 -23.183 1.00 95.00 95 MET A C 1
ATOM 801 O O . MET A 1 95 ? 27.222 -4.070 -24.057 1.00 95.00 95 MET A O 1
ATOM 805 N N . PHE A 1 96 ? 27.014 -5.682 -22.505 1.00 96.12 96 PHE A N 1
ATOM 806 C CA . PHE A 1 96 ? 28.298 -6.310 -22.813 1.00 96.12 96 PHE A CA 1
ATOM 807 C C . PHE A 1 96 ? 28.338 -6.798 -24.270 1.00 96.12 96 PHE A C 1
ATOM 809 O O . PHE A 1 96 ? 29.260 -6.462 -25.014 1.00 96.12 96 PHE A O 1
ATOM 816 N N . LEU A 1 97 ? 27.322 -7.536 -24.716 1.00 97.62 97 LEU A N 1
ATOM 817 C CA . LEU A 1 97 ? 27.233 -8.030 -26.094 1.00 97.62 97 LEU A CA 1
ATOM 818 C C . LEU A 1 97 ? 27.182 -6.886 -27.113 1.00 97.62 97 LEU A C 1
ATOM 820 O O . LEU A 1 97 ? 27.861 -6.945 -28.137 1.00 97.62 97 LEU A O 1
ATOM 824 N N . LEU A 1 98 ? 26.461 -5.809 -26.805 1.00 96.75 98 LEU A N 1
ATOM 825 C CA . LEU A 1 98 ? 26.435 -4.604 -27.627 1.00 96.75 98 LEU A CA 1
ATOM 826 C C . LEU A 1 98 ? 27.819 -3.944 -27.729 1.00 96.75 98 LEU A C 1
ATOM 828 O O . LEU A 1 98 ? 28.212 -3.489 -28.803 1.00 96.75 98 LEU A O 1
ATOM 832 N N . SER A 1 99 ? 28.595 -3.923 -26.641 1.00 96.19 99 SER A N 1
ATOM 833 C CA . SER A 1 99 ? 29.966 -3.398 -26.674 1.00 96.19 99 SER A CA 1
ATOM 834 C C . SER A 1 99 ? 30.893 -4.253 -27.551 1.00 96.19 99 SER A C 1
ATOM 836 O O . SER A 1 99 ? 31.683 -3.701 -28.319 1.00 96.19 99 SER A O 1
ATOM 838 N N . GLN A 1 100 ? 30.733 -5.584 -27.531 1.00 97.62 100 GLN A N 1
ATOM 839 C CA . GLN A 1 100 ? 31.428 -6.491 -28.451 1.00 97.62 100 GLN A CA 1
ATOM 840 C C . GLN A 1 100 ? 31.025 -6.230 -29.906 1.00 97.62 100 GLN A C 1
ATOM 842 O O . GLN A 1 100 ? 31.892 -6.101 -30.770 1.00 97.62 100 GLN A O 1
ATOM 847 N N . ALA A 1 101 ? 29.728 -6.076 -30.184 1.00 97.69 101 ALA A N 1
ATOM 848 C CA . ALA A 1 101 ? 29.245 -5.748 -31.522 1.00 97.69 101 ALA A CA 1
ATOM 849 C C . ALA A 1 101 ? 29.889 -4.460 -32.062 1.00 97.69 101 ALA A C 1
ATOM 851 O O . ALA A 1 101 ? 30.417 -4.462 -33.176 1.00 97.69 101 ALA A O 1
ATOM 852 N N . LYS A 1 102 ? 29.936 -3.393 -31.249 1.00 96.50 102 LYS A N 1
ATOM 853 C CA . LYS A 1 102 ? 30.594 -2.123 -31.605 1.00 96.50 102 LYS A CA 1
ATOM 854 C C . LYS A 1 102 ? 32.086 -2.294 -31.882 1.00 96.50 102 LYS A C 1
ATOM 856 O O . LYS A 1 102 ? 32.599 -1.733 -32.848 1.00 96.50 102 LYS A O 1
ATOM 861 N N . TYR A 1 103 ? 32.782 -3.096 -31.076 1.00 97.25 103 TYR A N 1
ATOM 862 C CA . TYR A 1 103 ? 34.196 -3.396 -31.296 1.00 97.25 103 TYR A CA 1
ATOM 863 C C . TYR A 1 103 ? 34.448 -4.053 -32.663 1.00 97.25 103 TYR A C 1
ATOM 865 O O . TYR A 1 103 ? 35.328 -3.613 -33.403 1.00 97.25 103 TYR A O 1
ATOM 873 N N . TYR A 1 104 ? 33.664 -5.072 -33.026 1.00 97.62 104 TYR A N 1
ATOM 874 C CA . TYR A 1 104 ? 33.803 -5.751 -34.319 1.00 97.62 104 TYR A CA 1
ATOM 875 C C . TYR A 1 104 ? 33.327 -4.900 -35.495 1.00 97.62 104 TYR A C 1
ATOM 877 O O . TYR A 1 104 ? 33.946 -4.941 -36.560 1.00 97.62 104 TYR A O 1
ATOM 885 N N . TYR A 1 105 ? 32.306 -4.067 -35.286 1.00 96.00 105 TYR A N 1
ATOM 886 C CA . TYR A 1 105 ? 31.827 -3.125 -36.296 1.00 96.00 105 TYR A CA 1
ATOM 887 C C . TYR A 1 105 ? 32.930 -2.142 -36.697 1.00 96.00 105 TYR A C 1
ATOM 889 O O . TYR A 1 105 ? 33.212 -1.972 -37.880 1.00 96.00 105 TYR A O 1
ATOM 897 N N . ASN A 1 106 ? 33.649 -1.587 -35.714 1.00 95.81 106 ASN A N 1
ATOM 898 C CA . ASN A 1 106 ? 34.784 -0.689 -35.958 1.00 95.81 106 ASN A CA 1
ATOM 899 C C . ASN A 1 106 ? 35.943 -1.368 -36.708 1.00 95.81 106 ASN A C 1
ATOM 901 O O . ASN A 1 106 ? 36.775 -0.691 -37.307 1.00 95.81 106 ASN A O 1
ATOM 905 N N . LYS A 1 107 ? 36.000 -2.703 -36.697 1.00 96.75 107 LYS A N 1
ATOM 906 C CA . LYS A 1 107 ? 36.953 -3.510 -37.472 1.00 96.75 107 LYS A CA 1
ATOM 907 C C . LYS A 1 107 ? 36.402 -3.971 -38.826 1.00 96.75 107 LYS A C 1
ATOM 909 O O . LYS A 1 107 ? 37.046 -4.786 -39.483 1.00 96.75 107 LYS A O 1
ATOM 914 N N . SER A 1 108 ? 35.223 -3.489 -39.229 1.00 95.50 108 SER A N 1
ATOM 915 C CA . SER A 1 108 ? 34.491 -3.929 -40.429 1.00 95.50 108 SER A CA 1
ATOM 916 C C . SER A 1 108 ? 34.207 -5.442 -40.460 1.00 95.50 108 SER A C 1
ATOM 918 O O . SER A 1 108 ? 34.027 -6.030 -41.522 1.00 95.50 108 SER A O 1
ATOM 920 N N . GLN A 1 109 ? 34.173 -6.099 -39.294 1.00 97.12 109 GLN A N 1
ATOM 921 C CA . GLN A 1 109 ? 33.884 -7.531 -39.163 1.00 97.12 109 GLN A CA 1
ATOM 922 C C . GLN A 1 109 ? 32.375 -7.750 -39.003 1.00 97.12 109 GLN A C 1
ATOM 924 O O . GLN A 1 109 ? 31.896 -8.134 -37.936 1.00 97.12 109 GLN A O 1
ATOM 929 N N . TYR A 1 110 ? 31.618 -7.474 -40.066 1.00 96.19 110 TYR A N 1
ATOM 930 C CA . TYR A 1 110 ? 30.156 -7.368 -40.007 1.00 96.19 110 TYR A CA 1
ATOM 931 C C . TYR A 1 110 ? 29.432 -8.670 -39.635 1.00 96.19 110 TYR A C 1
ATOM 933 O O . TYR A 1 110 ? 28.417 -8.618 -38.943 1.00 96.19 110 TYR A O 1
ATOM 941 N N . SER A 1 111 ? 29.969 -9.836 -40.004 1.00 94.75 111 SER A N 1
ATOM 942 C CA . SER A 1 111 ? 29.419 -11.136 -39.586 1.00 94.75 111 SER A CA 1
ATOM 943 C C . SER A 1 111 ? 29.508 -11.337 -38.068 1.00 94.75 111 SER A C 1
ATOM 945 O O . SER A 1 111 ? 28.549 -11.777 -37.433 1.00 94.75 111 SER A O 1
ATOM 947 N N . LEU A 1 112 ? 30.634 -10.945 -37.461 1.00 96.50 112 LEU A N 1
ATOM 948 C CA . LEU A 1 112 ? 30.810 -10.964 -36.009 1.00 96.50 112 LEU A CA 1
ATOM 949 C C . LEU A 1 112 ? 29.933 -9.905 -35.336 1.00 96.50 112 LEU A C 1
ATOM 951 O O . LEU A 1 112 ? 29.325 -10.193 -34.306 1.00 96.50 112 LEU A O 1
ATOM 955 N N . THR A 1 113 ? 29.805 -8.711 -35.923 1.00 97.75 113 THR A N 1
ATOM 956 C CA . THR A 1 113 ? 28.865 -7.695 -35.431 1.00 97.75 113 THR A CA 1
ATOM 957 C C . THR A 1 113 ? 27.439 -8.242 -35.375 1.00 97.75 113 THR A C 1
ATOM 959 O O . THR A 1 113 ? 26.808 -8.143 -34.323 1.00 97.75 113 THR A O 1
ATOM 962 N N . LEU A 1 114 ? 26.951 -8.867 -36.453 1.00 97.44 114 LEU A N 1
ATOM 963 C CA . LEU A 1 114 ? 25.609 -9.453 -36.504 1.00 97.44 114 LEU A CA 1
ATOM 964 C C . LEU A 1 114 ? 25.423 -10.539 -35.438 1.00 97.44 114 LEU A C 1
ATOM 966 O O . LEU A 1 114 ? 24.411 -10.539 -34.734 1.00 97.44 114 LEU A O 1
ATOM 970 N N . TYR A 1 115 ? 26.407 -11.426 -35.268 1.00 97.69 115 TYR A N 1
ATOM 971 C CA . TYR A 1 115 ? 26.371 -12.462 -34.234 1.00 97.69 115 TYR A CA 1
ATOM 972 C C . TYR A 1 115 ? 26.154 -11.866 -32.833 1.00 97.69 115 TYR A C 1
ATOM 974 O O . TYR A 1 115 ? 25.265 -12.300 -32.093 1.00 97.69 115 TYR A O 1
ATOM 982 N N . PHE A 1 116 ? 26.927 -10.838 -32.471 1.00 98.25 116 PHE A N 1
ATOM 983 C CA . PHE A 1 116 ? 26.800 -10.201 -31.161 1.00 98.25 116 PHE A CA 1
ATOM 984 C C . PHE A 1 116 ? 25.512 -9.378 -31.017 1.00 98.25 116 PHE A C 1
ATOM 986 O O . PHE A 1 116 ? 24.898 -9.440 -29.952 1.00 98.25 116 PHE A O 1
ATOM 993 N N . LEU A 1 117 ? 25.056 -8.672 -32.062 1.00 97.88 117 LEU A N 1
ATOM 994 C CA . LEU A 1 117 ? 23.787 -7.928 -32.033 1.00 97.88 117 LEU A CA 1
ATOM 995 C C . LEU A 1 117 ? 22.575 -8.850 -31.885 1.00 97.88 117 LEU A C 1
ATOM 997 O O . LEU A 1 117 ? 21.701 -8.566 -31.073 1.00 97.88 117 LEU A O 1
ATOM 1001 N N . THR A 1 118 ? 22.546 -9.981 -32.592 1.00 96.94 118 THR A N 1
ATOM 1002 C CA . THR A 1 118 ? 21.447 -10.959 -32.493 1.00 96.94 118 THR A CA 1
ATOM 1003 C C . THR A 1 118 ? 21.368 -11.543 -31.084 1.00 96.94 118 THR A C 1
ATOM 1005 O O . THR A 1 118 ? 20.294 -11.679 -30.497 1.00 96.94 118 THR A O 1
ATOM 1008 N N . LYS A 1 119 ? 22.525 -11.844 -30.482 1.00 97.19 119 LYS A N 1
ATOM 1009 C CA . LYS A 1 119 ? 22.577 -12.315 -29.096 1.00 97.19 119 LYS A CA 1
ATOM 1010 C C . LYS A 1 119 ? 22.158 -11.219 -28.110 1.00 97.19 119 LYS A C 1
ATOM 1012 O O . LYS A 1 119 ? 21.483 -11.520 -27.129 1.00 97.19 119 LYS A O 1
ATOM 1017 N N . ALA A 1 120 ? 22.535 -9.964 -28.364 1.00 97.38 120 ALA A N 1
ATOM 1018 C CA . ALA A 1 120 ? 22.100 -8.826 -27.560 1.00 97.38 120 ALA A CA 1
ATOM 1019 C C . ALA A 1 120 ? 20.578 -8.626 -27.648 1.00 97.38 120 ALA A C 1
ATOM 1021 O O . ALA A 1 120 ? 19.953 -8.438 -26.610 1.00 97.38 120 ALA A O 1
ATOM 1022 N N . GLU A 1 121 ? 19.972 -8.745 -28.838 1.00 96.62 121 GLU A N 1
ATOM 1023 C CA . GLU A 1 121 ? 18.513 -8.691 -29.043 1.00 96.62 121 GLU A CA 1
ATOM 1024 C C . GLU A 1 121 ? 17.806 -9.759 -28.202 1.00 96.62 121 GLU A C 1
ATOM 1026 O O . GLU A 1 121 ? 16.893 -9.446 -27.441 1.00 96.62 121 GLU A O 1
ATOM 1031 N N . GLN A 1 122 ? 18.266 -11.012 -28.268 1.00 95.31 122 GLN A N 1
ATOM 1032 C CA . GLN A 1 122 ? 17.686 -12.111 -27.488 1.00 95.31 122 GLN A CA 1
ATOM 1033 C C . GLN A 1 122 ? 17.727 -11.855 -25.980 1.00 95.31 122 GLN A C 1
ATOM 1035 O O . GLN A 1 122 ? 16.815 -12.264 -25.264 1.00 95.31 122 GLN A O 1
ATOM 1040 N N . LYS A 1 123 ? 18.785 -11.203 -25.496 1.00 94.88 123 LYS A N 1
ATOM 1041 C CA . LYS A 1 123 ? 18.950 -10.863 -24.083 1.00 94.88 123 LYS A CA 1
ATOM 1042 C C . LYS A 1 123 ? 18.086 -9.667 -23.690 1.00 94.88 123 LYS A C 1
ATOM 1044 O O . LYS A 1 123 ? 17.288 -9.790 -22.771 1.00 94.88 123 LYS A O 1
ATOM 1049 N N . ALA A 1 124 ? 18.137 -8.576 -24.449 1.00 94.50 124 ALA A N 1
ATOM 1050 C CA . ALA A 1 124 ? 17.336 -7.378 -24.201 1.00 94.50 124 ALA A CA 1
ATOM 1051 C C . ALA A 1 124 ? 15.822 -7.614 -24.348 1.00 94.50 124 ALA A C 1
ATOM 1053 O O . ALA A 1 124 ? 15.038 -7.004 -23.638 1.00 94.50 124 ALA A O 1
ATOM 1054 N N . SER A 1 125 ? 15.387 -8.530 -25.221 1.00 92.19 125 SER A N 1
ATOM 1055 C CA . SER A 1 125 ? 13.959 -8.867 -25.379 1.00 92.19 125 SER A CA 1
ATOM 1056 C C . SER A 1 125 ? 13.331 -9.525 -24.144 1.00 92.19 125 SER A C 1
ATOM 1058 O O . SER A 1 125 ? 12.109 -9.592 -24.038 1.00 92.19 125 SER A O 1
ATOM 1060 N N . LYS A 1 126 ? 14.157 -10.024 -23.218 1.00 91.06 126 LYS A N 1
ATOM 1061 C CA . LYS A 1 126 ? 13.724 -10.626 -21.951 1.00 91.06 126 LYS A CA 1
ATOM 1062 C C . LYS A 1 126 ? 13.685 -9.622 -20.805 1.00 91.06 126 LYS A C 1
ATOM 1064 O O . LYS A 1 126 ? 13.414 -10.021 -19.676 1.00 91.06 126 LYS A O 1
ATOM 1069 N N . THR A 1 127 ? 14.008 -8.361 -21.072 1.00 86.75 127 THR A N 1
ATOM 1070 C CA . THR A 1 127 ? 14.081 -7.322 -20.053 1.00 86.75 127 THR A CA 1
ATOM 1071 C C . THR A 1 127 ? 13.043 -6.244 -20.315 1.00 86.75 127 THR A C 1
ATOM 1073 O O . THR A 1 127 ? 12.647 -5.995 -21.452 1.00 86.75 127 THR A O 1
ATOM 1076 N N . ASP A 1 128 ? 12.608 -5.569 -19.254 1.00 82.06 128 ASP A N 1
ATOM 1077 C CA . ASP A 1 128 ? 11.623 -4.486 -19.335 1.00 82.06 128 ASP A CA 1
ATOM 1078 C C . ASP A 1 128 ? 12.282 -3.137 -19.704 1.00 82.06 128 ASP A C 1
ATOM 1080 O O . ASP A 1 128 ? 11.892 -2.083 -19.203 1.00 82.06 128 ASP A O 1
ATOM 1084 N N . LYS A 1 129 ? 13.323 -3.157 -20.557 1.00 87.88 129 LYS A N 1
ATOM 1085 C CA . LYS A 1 129 ? 14.107 -1.973 -20.961 1.00 87.88 129 LYS A CA 1
ATOM 1086 C C . LYS A 1 129 ? 13.969 -1.673 -22.458 1.00 87.88 129 LYS A C 1
ATOM 1088 O O . LYS A 1 129 ? 14.838 -2.059 -23.252 1.00 87.88 129 LYS A O 1
ATOM 1093 N N . PRO A 1 130 ? 12.913 -0.953 -22.875 1.00 89.94 130 PRO A N 1
ATOM 1094 C CA . PRO A 1 130 ? 12.671 -0.664 -24.286 1.00 89.94 130 PRO A CA 1
ATOM 1095 C C . PRO A 1 130 ? 13.785 0.181 -24.923 1.00 89.94 130 PRO A C 1
ATOM 1097 O O . PRO A 1 130 ? 14.068 0.033 -26.109 1.00 89.94 130 PRO A O 1
ATOM 1100 N N . GLU A 1 131 ? 14.479 1.031 -24.165 1.00 90.94 131 GLU A N 1
ATOM 1101 C CA . GLU A 1 131 ? 15.567 1.871 -24.681 1.00 90.94 131 GLU A CA 1
ATOM 1102 C C . GLU A 1 131 ? 16.751 1.032 -25.174 1.00 90.94 131 GLU A C 1
ATOM 1104 O O . GLU A 1 131 ? 17.347 1.337 -26.210 1.00 90.94 131 GLU A O 1
ATOM 1109 N N . LEU A 1 132 ? 17.069 -0.052 -24.458 1.00 93.69 132 LEU A N 1
ATOM 1110 C CA . LEU A 1 132 ? 18.152 -0.962 -24.823 1.00 93.69 132 LEU A CA 1
ATOM 1111 C C . LEU A 1 132 ? 17.821 -1.717 -26.113 1.00 93.69 132 LEU A C 1
ATOM 1113 O O . LEU A 1 132 ? 18.655 -1.807 -27.015 1.00 93.69 132 LEU A O 1
ATOM 1117 N N . LEU A 1 133 ? 16.590 -2.211 -26.224 1.00 94.75 133 LEU A N 1
ATOM 1118 C CA . LEU A 1 133 ? 16.124 -2.914 -27.413 1.00 94.75 133 LEU A CA 1
ATOM 1119 C C . LEU A 1 133 ? 16.041 -1.972 -28.629 1.00 94.75 133 LEU A C 1
ATOM 1121 O O . LEU A 1 133 ? 16.464 -2.334 -29.725 1.00 94.75 133 LEU A O 1
ATOM 1125 N N . ASN A 1 134 ? 15.601 -0.726 -28.425 1.00 94.31 134 ASN A N 1
ATOM 1126 C CA . ASN A 1 134 ? 15.596 0.317 -29.452 1.00 94.31 134 ASN A CA 1
ATOM 1127 C C . ASN A 1 134 ? 17.014 0.636 -29.968 1.00 94.31 134 ASN A C 1
ATOM 1129 O O . ASN A 1 134 ? 17.232 0.772 -31.178 1.00 94.31 134 ASN A O 1
ATOM 1133 N N . LEU A 1 135 ? 17.996 0.711 -29.064 1.00 95.31 135 LEU A N 1
ATOM 1134 C CA . LEU A 1 135 ? 19.399 0.894 -29.431 1.00 95.31 135 LEU A CA 1
ATOM 1135 C C . LEU A 1 135 ? 19.903 -0.275 -30.290 1.00 95.31 135 LEU A C 1
ATOM 1137 O O . LEU A 1 135 ? 20.482 -0.042 -31.347 1.00 95.31 135 LEU A O 1
ATOM 1141 N N . ILE A 1 136 ? 19.622 -1.520 -29.894 1.00 96.75 136 ILE A N 1
ATOM 1142 C CA . ILE A 1 136 ? 20.009 -2.721 -30.654 1.00 96.75 136 ILE A CA 1
ATOM 1143 C C . ILE A 1 136 ? 19.360 -2.735 -32.046 1.00 96.75 136 ILE A C 1
ATOM 1145 O O . ILE A 1 136 ? 20.054 -2.970 -33.033 1.00 96.75 136 ILE A O 1
ATOM 1149 N N . TYR A 1 137 ? 18.064 -2.424 -32.157 1.00 96.94 137 TYR A N 1
ATOM 1150 C CA . TYR A 1 137 ? 17.389 -2.317 -33.457 1.00 96.94 137 TYR A CA 1
ATOM 1151 C C . TYR A 1 137 ? 17.996 -1.234 -34.341 1.00 96.94 137 TYR A C 1
ATOM 1153 O O . TYR A 1 137 ? 18.123 -1.424 -35.547 1.00 9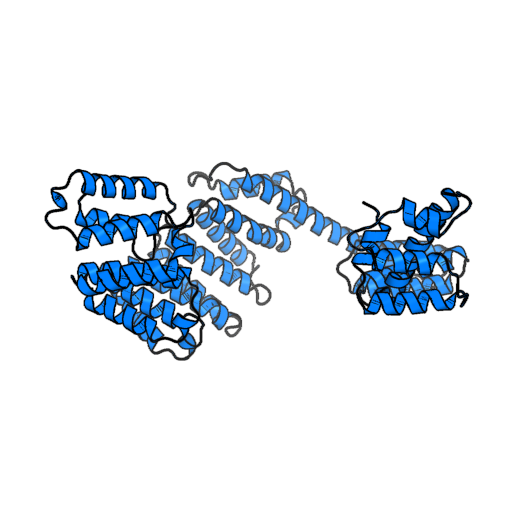6.94 137 TYR A O 1
ATOM 1161 N N . THR A 1 138 ? 18.413 -0.115 -33.755 1.00 96.19 138 THR A N 1
ATOM 1162 C CA . THR A 1 138 ? 19.096 0.947 -34.498 1.00 96.19 138 THR A CA 1
ATOM 1163 C C . THR A 1 138 ? 20.438 0.469 -35.053 1.00 96.19 138 THR A C 1
ATOM 1165 O O . THR A 1 138 ? 20.723 0.712 -36.224 1.00 96.19 138 THR A O 1
ATOM 1168 N N . GLU A 1 139 ? 21.226 -0.266 -34.267 1.00 96.56 139 GLU A N 1
ATOM 1169 C CA . GLU A 1 139 ? 22.491 -0.844 -34.742 1.00 96.56 139 GLU A CA 1
ATOM 1170 C C . GLU A 1 139 ? 22.274 -1.925 -35.816 1.00 96.56 139 GLU A C 1
ATOM 1172 O O . GLU A 1 139 ? 23.019 -1.968 -36.792 1.00 96.56 139 GLU A O 1
ATOM 1177 N N . LEU A 1 140 ? 21.230 -2.757 -35.700 1.00 96.75 140 LEU A N 1
ATOM 1178 C CA . LEU A 1 140 ? 20.873 -3.755 -36.721 1.00 96.75 140 LEU A CA 1
ATOM 1179 C C . LEU A 1 140 ? 20.456 -3.097 -38.044 1.00 96.75 140 LEU A C 1
ATOM 1181 O O . LEU A 1 140 ? 20.917 -3.507 -39.107 1.00 96.75 140 LEU A O 1
ATOM 1185 N N . ILE A 1 141 ? 19.653 -2.030 -37.991 1.00 95.81 141 ILE A N 1
ATOM 1186 C CA . ILE A 1 141 ? 19.288 -1.246 -39.180 1.00 95.81 141 ILE A CA 1
ATOM 1187 C C . ILE A 1 141 ? 20.539 -0.629 -39.815 1.00 95.81 141 ILE A C 1
ATOM 1189 O O . ILE A 1 141 ? 20.720 -0.737 -41.023 1.00 95.81 141 ILE A O 1
ATOM 1193 N N . ASN A 1 142 ? 21.436 -0.034 -39.024 1.00 94.56 142 ASN A N 1
ATOM 1194 C CA . ASN A 1 142 ? 22.679 0.535 -39.551 1.00 94.56 142 ASN A CA 1
ATOM 1195 C C . ASN A 1 142 ? 23.575 -0.529 -40.202 1.00 94.56 142 ASN A C 1
ATOM 1197 O O . ASN A 1 142 ? 24.189 -0.268 -41.237 1.00 94.56 142 ASN A O 1
ATOM 1201 N N . LEU A 1 143 ? 23.637 -1.725 -39.611 1.00 95.81 143 LEU A N 1
ATOM 1202 C CA . LEU A 1 143 ? 24.416 -2.846 -40.128 1.00 95.81 143 LEU A CA 1
ATOM 1203 C C . LEU A 1 143 ? 23.861 -3.382 -41.457 1.00 95.81 143 LEU A C 1
ATOM 1205 O O . LEU A 1 143 ? 24.644 -3.830 -42.294 1.00 95.81 143 LEU A O 1
ATOM 1209 N N . SER A 1 144 ? 22.547 -3.276 -41.690 1.00 95.56 144 SER A N 1
ATOM 1210 C CA . SER A 1 144 ? 21.900 -3.724 -42.937 1.00 95.56 144 SER A CA 1
ATOM 1211 C C . SER A 1 144 ? 22.426 -3.028 -44.199 1.00 95.56 144 SER A C 1
ATOM 1213 O O . SER A 1 144 ? 22.330 -3.576 -45.291 1.00 95.56 144 SER A O 1
ATOM 1215 N N . HIS A 1 145 ? 23.054 -1.853 -44.067 1.00 93.38 145 HIS A N 1
ATOM 1216 C CA . HIS A 1 145 ? 23.710 -1.183 -45.192 1.00 93.38 145 HIS A CA 1
ATOM 1217 C C . HIS A 1 145 ? 24.952 -1.930 -45.711 1.00 93.38 145 HIS A C 1
ATOM 1219 O O . HIS A 1 145 ? 25.401 -1.654 -46.821 1.00 93.38 145 HIS A O 1
ATOM 1225 N N . TYR A 1 146 ? 25.521 -2.847 -44.919 1.00 93.25 146 TYR A N 1
ATOM 1226 C CA . TYR A 1 146 ? 26.787 -3.525 -45.220 1.00 93.25 146 TYR A CA 1
ATOM 1227 C C . TYR A 1 146 ? 26.640 -5.031 -45.467 1.00 93.25 146 TYR A C 1
ATOM 1229 O O . TYR A 1 146 ? 27.542 -5.631 -46.051 1.00 93.25 146 TYR A O 1
ATOM 1237 N N . ILE A 1 147 ? 25.539 -5.653 -45.027 1.00 91.88 147 ILE A N 1
ATOM 1238 C CA . ILE A 1 147 ? 25.279 -7.091 -45.193 1.00 91.88 147 ILE A CA 1
ATOM 1239 C C . ILE A 1 147 ? 23.821 -7.351 -45.584 1.00 91.88 147 ILE A C 1
ATOM 1241 O O . ILE A 1 147 ? 22.909 -6.728 -45.050 1.00 91.88 147 ILE A O 1
ATOM 1245 N N . SER A 1 148 ? 23.602 -8.309 -46.486 1.00 88.75 148 SER A N 1
ATOM 1246 C CA . SER A 1 148 ? 22.271 -8.683 -46.995 1.00 88.75 148 SER A CA 1
ATOM 1247 C C . SER A 1 148 ? 21.445 -9.540 -46.036 1.00 88.75 148 SER A C 1
ATOM 1249 O O . SER A 1 148 ? 20.249 -9.711 -46.245 1.00 88.75 148 SER A O 1
ATOM 1251 N N . ASP A 1 149 ? 22.075 -10.091 -44.998 1.00 89.38 149 ASP A N 1
ATOM 1252 C CA . ASP A 1 149 ? 21.446 -11.043 -44.074 1.00 89.38 149 ASP A CA 1
ATOM 1253 C C . ASP A 1 149 ? 20.435 -10.380 -43.120 1.00 89.38 149 ASP A C 1
ATOM 1255 O O . ASP A 1 149 ? 19.702 -11.067 -42.412 1.00 89.38 149 ASP A O 1
ATOM 1259 N N . ILE A 1 150 ? 20.388 -9.044 -43.088 1.00 91.62 150 ILE A N 1
ATOM 1260 C CA . ILE A 1 150 ? 19.466 -8.265 -42.258 1.00 91.62 150 ILE A CA 1
ATOM 1261 C C . ILE A 1 150 ? 18.381 -7.665 -43.144 1.00 91.62 150 ILE A C 1
ATOM 1263 O O . ILE A 1 150 ? 18.679 -6.872 -44.034 1.00 91.62 150 ILE A O 1
ATOM 1267 N N . ASN A 1 151 ? 17.116 -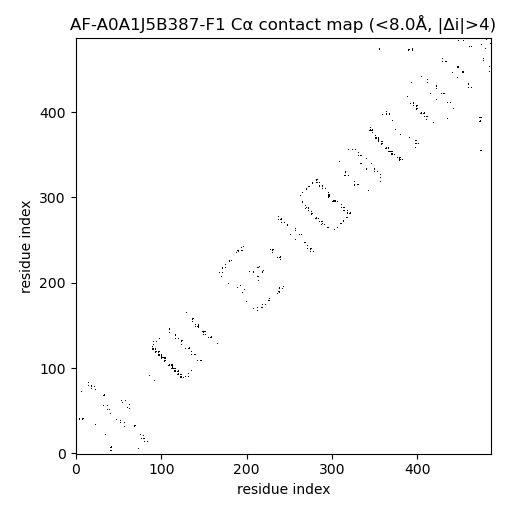7.952 -42.833 1.00 92.19 151 ASN A N 1
ATOM 1268 C CA . ASN A 1 151 ? 15.992 -7.217 -43.404 1.00 92.19 151 ASN A CA 1
ATOM 1269 C C . ASN A 1 151 ? 15.727 -5.934 -42.584 1.00 92.19 151 ASN A C 1
ATOM 1271 O O . ASN A 1 151 ? 15.181 -6.028 -41.478 1.00 92.19 151 ASN A O 1
ATOM 1275 N N . PRO A 1 152 ? 16.064 -4.728 -43.083 1.00 93.12 152 PRO A N 1
ATOM 1276 C CA . PRO A 1 152 ? 15.820 -3.493 -42.342 1.00 93.12 152 PRO A CA 1
ATOM 1277 C C . PRO A 1 152 ? 14.331 -3.219 -42.100 1.00 93.12 152 PRO A C 1
ATOM 1279 O O . PRO A 1 152 ? 14.002 -2.590 -41.095 1.00 93.12 152 PRO A O 1
ATOM 1282 N N . GLU A 1 153 ? 13.421 -3.691 -42.960 1.00 95.12 153 GLU A N 1
ATOM 1283 C CA . GLU A 1 153 ? 11.980 -3.452 -42.795 1.00 95.12 153 GLU A CA 1
ATOM 1284 C C . GLU A 1 153 ? 11.442 -4.081 -41.506 1.00 95.12 153 GLU A C 1
ATOM 1286 O O . GLU A 1 153 ? 10.699 -3.432 -40.767 1.00 95.12 153 GLU A O 1
ATOM 1291 N N . GLU A 1 154 ? 11.875 -5.305 -41.187 1.00 94.94 154 GLU A N 1
ATOM 1292 C CA . GLU A 1 154 ? 11.491 -6.006 -39.957 1.00 94.94 154 GLU A CA 1
ATOM 1293 C C . GLU A 1 154 ? 11.876 -5.189 -38.717 1.00 94.94 154 GLU A C 1
ATOM 1295 O O . GLU A 1 154 ? 11.047 -4.920 -37.843 1.00 94.94 154 GLU A O 1
ATOM 1300 N N . TYR A 1 155 ? 13.130 -4.741 -38.656 1.00 95.06 155 TYR A N 1
ATOM 1301 C CA . TYR A 1 155 ? 13.645 -4.000 -37.508 1.00 95.06 155 TYR A CA 1
ATOM 1302 C C . TYR A 1 155 ? 13.087 -2.575 -37.424 1.00 95.06 155 TYR A C 1
ATOM 1304 O O . TYR A 1 155 ? 12.859 -2.071 -36.322 1.00 95.06 155 TYR A O 1
ATOM 1312 N N . ILE A 1 156 ? 12.784 -1.932 -38.558 1.00 94.94 156 ILE A N 1
ATOM 1313 C CA . ILE A 1 156 ? 12.072 -0.646 -38.584 1.00 94.94 156 ILE A CA 1
ATOM 1314 C C . ILE A 1 156 ? 10.668 -0.802 -37.990 1.00 94.94 156 ILE A C 1
ATOM 1316 O O . ILE A 1 156 ? 10.254 0.047 -37.195 1.00 94.94 156 ILE A O 1
ATOM 1320 N N . LEU A 1 157 ? 9.942 -1.870 -38.338 1.00 95.75 157 LEU A N 1
ATOM 1321 C CA . LEU A 1 157 ? 8.608 -2.142 -37.800 1.00 95.75 157 LEU A CA 1
ATOM 1322 C C . LEU A 1 157 ? 8.650 -2.430 -36.297 1.00 95.75 157 LEU A C 1
ATOM 1324 O O . LEU A 1 157 ? 7.931 -1.769 -35.544 1.00 95.75 157 LEU A O 1
ATOM 1328 N N . LYS A 1 158 ? 9.537 -3.329 -35.845 1.00 94.50 158 LYS A N 1
ATOM 1329 C CA . LYS A 1 158 ? 9.736 -3.614 -34.412 1.00 94.50 158 LYS A CA 1
ATOM 1330 C C . LYS A 1 158 ? 10.054 -2.338 -33.626 1.00 94.50 158 LYS A C 1
ATOM 1332 O O . LYS A 1 158 ? 9.457 -2.080 -32.583 1.00 94.50 158 LYS A O 1
ATOM 1337 N N . ARG A 1 159 ? 10.939 -1.483 -34.154 1.00 94.38 159 ARG A N 1
ATOM 1338 C CA . ARG A 1 159 ? 11.307 -0.208 -33.521 1.00 94.38 159 ARG A CA 1
ATOM 1339 C C . ARG A 1 159 ? 10.143 0.781 -33.448 1.00 94.38 159 ARG A C 1
ATOM 1341 O O . ARG A 1 159 ? 9.992 1.457 -32.429 1.00 94.38 159 ARG A O 1
ATOM 1348 N N . LYS A 1 160 ? 9.321 0.879 -34.499 1.00 93.06 160 LYS A N 1
ATOM 1349 C CA . LYS A 1 160 ? 8.115 1.726 -34.497 1.00 93.06 160 LYS A CA 1
ATOM 1350 C C . LYS A 1 160 ? 7.112 1.259 -33.442 1.00 93.06 160 LYS A C 1
ATOM 1352 O O . LYS A 1 160 ? 6.685 2.075 -32.633 1.00 93.06 160 LYS A O 1
ATOM 1357 N N . GLN A 1 161 ? 6.813 -0.040 -33.397 1.00 91.62 161 GLN A N 1
ATOM 1358 C CA . GLN A 1 161 ? 5.908 -0.623 -32.400 1.00 91.62 161 GLN A CA 1
ATOM 1359 C C . GLN A 1 161 ? 6.396 -0.370 -30.969 1.00 91.62 161 GLN A C 1
ATOM 1361 O O . GLN A 1 161 ? 5.625 0.079 -30.123 1.00 91.62 161 GLN A O 1
ATOM 1366 N N . LEU A 1 162 ? 7.689 -0.591 -30.719 1.00 92.00 162 LEU A N 1
ATOM 1367 C CA . LEU A 1 162 ? 8.309 -0.333 -29.422 1.00 92.00 162 LEU A CA 1
ATOM 1368 C C . LEU A 1 162 ? 8.204 1.147 -29.030 1.00 92.00 162 LEU A C 1
ATOM 1370 O O . LEU A 1 162 ? 7.793 1.466 -27.920 1.00 92.00 162 LEU A O 1
ATOM 1374 N N . SER A 1 163 ? 8.500 2.056 -29.964 1.00 89.88 163 SER A N 1
ATOM 1375 C CA . SER A 1 163 ? 8.412 3.503 -29.728 1.00 89.88 163 SER A CA 1
ATOM 1376 C C . SER A 1 163 ? 6.984 3.947 -29.409 1.00 89.88 163 SER A C 1
ATOM 1378 O O . SER A 1 163 ? 6.783 4.768 -28.517 1.00 89.88 163 SER A O 1
ATOM 1380 N N . GLU A 1 164 ? 5.980 3.404 -30.102 1.00 88.94 164 GLU A N 1
ATOM 1381 C CA . GLU A 1 164 ? 4.572 3.697 -29.820 1.00 88.94 164 GLU A CA 1
ATOM 1382 C C . GLU A 1 164 ? 4.145 3.202 -28.436 1.00 88.94 164 GLU A C 1
ATOM 1384 O O . GLU A 1 164 ? 3.466 3.935 -27.713 1.00 88.94 164 GLU A O 1
ATOM 1389 N N . GLN A 1 165 ? 4.559 1.994 -28.044 1.00 86.19 165 GLN A N 1
ATOM 1390 C CA . GLN A 1 165 ? 4.290 1.449 -26.712 1.00 86.19 165 GLN A CA 1
ATOM 1391 C C . GLN A 1 165 ? 4.947 2.296 -25.619 1.00 86.19 165 GLN A C 1
ATOM 1393 O O . GLN A 1 165 ? 4.256 2.750 -24.709 1.00 86.19 165 GLN A O 1
ATOM 1398 N N . THR A 1 166 ? 6.247 2.585 -25.740 1.00 88.12 166 THR A N 1
ATOM 1399 C CA . THR A 1 166 ? 6.976 3.436 -24.788 1.00 88.12 166 THR A CA 1
ATOM 1400 C C . THR A 1 166 ? 6.355 4.824 -24.696 1.00 88.12 166 THR A C 1
ATOM 1402 O O . THR A 1 166 ? 6.164 5.334 -23.596 1.00 88.12 166 THR A O 1
ATOM 1405 N N . ARG A 1 167 ? 5.963 5.423 -25.829 1.00 87.25 167 ARG A N 1
ATOM 1406 C CA . ARG A 1 167 ? 5.280 6.722 -25.842 1.00 87.25 167 ARG A CA 1
ATOM 1407 C C . ARG A 1 167 ? 3.981 6.677 -25.039 1.00 87.25 167 ARG A C 1
ATOM 1409 O O . ARG A 1 167 ? 3.783 7.541 -24.192 1.00 87.25 167 ARG A O 1
ATOM 1416 N N . LYS A 1 168 ? 3.124 5.675 -25.267 1.00 85.38 168 LYS A N 1
ATOM 1417 C CA . LYS A 1 168 ? 1.855 5.514 -24.531 1.00 85.38 168 LYS A CA 1
ATOM 1418 C C . LYS A 1 168 ? 2.085 5.303 -23.030 1.00 85.38 168 LYS A C 1
ATOM 1420 O O . LYS A 1 168 ? 1.384 5.898 -22.211 1.00 85.38 168 LYS A O 1
ATOM 1425 N N . THR A 1 169 ? 3.078 4.495 -22.660 1.00 86.19 169 THR A N 1
ATOM 1426 C CA . THR A 1 169 ? 3.450 4.263 -21.255 1.00 86.19 169 THR A CA 1
ATOM 1427 C C . THR A 1 169 ? 3.947 5.543 -20.588 1.00 86.19 169 THR A C 1
ATOM 1429 O O . THR A 1 169 ? 3.471 5.881 -19.507 1.00 86.19 169 THR A O 1
ATOM 1432 N N . ASN A 1 170 ? 4.846 6.284 -21.238 1.00 87.75 170 ASN A N 1
ATOM 1433 C CA . ASN A 1 170 ? 5.387 7.532 -20.700 1.00 87.75 170 ASN A CA 1
ATOM 1434 C C . ASN A 1 170 ? 4.292 8.587 -20.546 1.00 87.75 170 ASN A C 1
ATOM 1436 O O . ASN A 1 170 ? 4.134 9.122 -19.458 1.00 87.75 170 ASN A O 1
ATOM 1440 N N . GLN A 1 171 ? 3.452 8.780 -21.568 1.00 87.56 171 GLN A N 1
ATOM 1441 C CA . GLN A 1 171 ? 2.297 9.681 -21.483 1.00 87.56 171 GLN A CA 1
ATOM 1442 C C . GLN A 1 171 ? 1.370 9.317 -20.317 1.00 87.56 171 GLN A C 1
ATOM 1444 O O . GLN A 1 171 ? 0.929 10.193 -19.580 1.00 87.56 171 GLN A O 1
ATOM 1449 N N . THR A 1 172 ? 1.107 8.023 -20.108 1.00 88.50 172 THR A N 1
ATOM 1450 C CA . THR A 1 172 ? 0.315 7.561 -18.960 1.00 88.50 172 THR A CA 1
ATOM 1451 C C . THR A 1 172 ? 0.985 7.931 -17.637 1.00 88.50 172 THR A C 1
ATOM 1453 O O . THR A 1 172 ? 0.330 8.478 -16.753 1.00 88.50 172 THR A O 1
ATOM 1456 N N . ASN A 1 173 ? 2.282 7.656 -17.497 1.00 89.38 173 ASN A N 1
ATOM 1457 C CA . ASN A 1 173 ? 3.030 7.948 -16.276 1.00 89.38 173 ASN A CA 1
ATOM 1458 C C . ASN A 1 173 ? 3.098 9.457 -15.992 1.00 89.38 173 ASN A C 1
ATOM 1460 O O . ASN A 1 173 ? 2.927 9.856 -14.841 1.00 89.38 173 ASN A O 1
ATOM 1464 N N . ASP A 1 174 ? 3.271 10.284 -17.024 1.00 90.12 174 ASP A N 1
ATOM 1465 C CA . ASP A 1 174 ? 3.287 11.744 -16.915 1.00 90.12 174 ASP A CA 1
ATOM 1466 C C . ASP A 1 174 ? 1.932 12.267 -16.418 1.00 90.12 174 ASP A C 1
ATOM 1468 O O . ASP A 1 174 ? 1.872 13.018 -15.442 1.00 90.12 174 ASP A O 1
ATOM 1472 N N . ILE A 1 175 ? 0.827 11.805 -17.017 1.00 89.69 175 ILE A N 1
ATOM 1473 C CA . ILE A 1 175 ? -0.536 12.161 -16.590 1.00 89.69 175 ILE A CA 1
ATOM 1474 C C . ILE A 1 175 ? -0.769 11.753 -15.131 1.00 89.69 175 ILE A C 1
ATOM 1476 O O . ILE A 1 175 ? -1.271 12.545 -14.333 1.00 89.69 175 ILE A O 1
ATOM 1480 N N . VAL A 1 176 ? -0.387 10.530 -14.759 1.00 91.19 176 VAL A N 1
ATOM 1481 C CA . VAL A 1 176 ? -0.540 10.010 -13.392 1.00 91.19 176 VAL A CA 1
ATOM 1482 C C . VAL A 1 176 ? 0.282 10.834 -12.398 1.00 91.19 176 VAL A C 1
ATOM 1484 O O . VAL A 1 176 ? -0.227 11.172 -11.331 1.00 91.19 176 VAL A O 1
ATOM 1487 N N . ALA A 1 177 ? 1.517 11.207 -12.742 1.00 91.88 177 ALA A N 1
ATOM 1488 C CA . ALA A 1 177 ? 2.370 12.042 -11.901 1.00 91.88 177 ALA A CA 1
ATOM 1489 C C . ALA A 1 177 ? 1.776 13.445 -11.694 1.00 91.88 177 ALA A C 1
ATOM 1491 O O . ALA A 1 177 ? 1.737 13.936 -10.562 1.00 91.88 177 ALA A O 1
ATOM 1492 N N . ILE A 1 178 ? 1.256 14.062 -12.760 1.00 90.44 178 ILE A N 1
ATOM 1493 C CA . ILE A 1 178 ? 0.591 15.370 -12.698 1.00 90.44 178 ILE A CA 1
ATOM 1494 C C . ILE A 1 178 ? -0.667 15.296 -11.827 1.00 90.44 178 ILE A C 1
ATOM 1496 O O . ILE A 1 178 ? -0.857 16.142 -10.950 1.00 90.44 178 ILE A O 1
ATOM 1500 N N . ILE A 1 179 ? -1.512 14.280 -12.028 1.00 90.38 179 ILE A N 1
ATOM 1501 C CA . ILE A 1 179 ? -2.736 14.087 -11.242 1.00 90.38 179 ILE A CA 1
ATOM 1502 C C . ILE A 1 179 ? -2.400 13.848 -9.772 1.00 90.38 179 ILE A C 1
ATOM 1504 O O . ILE A 1 179 ? -2.999 14.489 -8.913 1.00 90.38 179 ILE A O 1
ATOM 1508 N N . ASN A 1 180 ? -1.420 12.993 -9.473 1.00 91.06 180 ASN A N 1
ATOM 1509 C CA . ASN A 1 180 ? -0.952 12.755 -8.110 1.00 91.06 180 ASN A CA 1
ATOM 1510 C C . ASN A 1 180 ? -0.517 14.067 -7.436 1.00 91.06 180 ASN A C 1
ATOM 1512 O O . ASN A 1 180 ? -1.015 14.414 -6.366 1.00 91.06 180 ASN A O 1
ATOM 1516 N N . TYR A 1 181 ? 0.346 14.844 -8.100 1.00 91.12 181 TYR A N 1
ATOM 1517 C CA . TYR A 1 181 ? 0.805 16.133 -7.583 1.00 91.12 181 TYR A CA 1
ATOM 1518 C C . TYR A 1 181 ? -0.357 17.100 -7.331 1.00 91.12 181 TYR A C 1
ATOM 1520 O O . TYR A 1 181 ? -0.462 17.669 -6.244 1.00 91.12 181 TYR A O 1
ATOM 1528 N N . ARG A 1 182 ? -1.261 17.278 -8.301 1.00 89.75 182 ARG A N 1
ATOM 1529 C CA . ARG A 1 182 ? -2.373 18.226 -8.161 1.00 89.75 182 ARG A CA 1
ATOM 1530 C C . ARG A 1 182 ? -3.402 17.771 -7.123 1.00 89.75 182 ARG A C 1
ATOM 1532 O O . ARG A 1 182 ? -3.927 18.624 -6.420 1.00 89.75 182 ARG A O 1
ATOM 1539 N N . LEU A 1 183 ? -3.670 16.469 -6.982 1.00 89.50 183 LEU A N 1
ATOM 1540 C CA . LEU A 1 183 ? -4.569 15.934 -5.946 1.00 89.50 183 LEU A CA 1
ATOM 1541 C C . LEU A 1 183 ? -4.031 16.181 -4.534 1.00 89.50 183 LEU A C 1
ATOM 1543 O O . LEU A 1 183 ? -4.799 16.577 -3.655 1.00 89.50 183 LEU A O 1
ATOM 1547 N N . LEU A 1 184 ? -2.723 15.994 -4.328 1.00 87.69 184 LEU A N 1
ATOM 1548 C CA . LEU A 1 184 ? -2.064 16.262 -3.045 1.00 87.69 184 LEU A CA 1
ATOM 1549 C C . LEU A 1 184 ? -2.196 17.732 -2.621 1.00 87.69 184 LEU A C 1
ATOM 1551 O O . LEU A 1 184 ? -2.349 18.020 -1.438 1.00 87.69 184 LEU A O 1
ATOM 1555 N N . HIS A 1 185 ? -2.182 18.655 -3.585 1.00 87.69 185 HIS A N 1
ATOM 1556 C CA . HIS A 1 185 ? -2.255 20.100 -3.340 1.00 87.69 185 HIS A CA 1
ATOM 1557 C C . HIS A 1 185 ? -3.661 20.686 -3.545 1.00 87.69 185 HIS A C 1
ATOM 1559 O O . HIS A 1 185 ? -3.849 21.897 -3.421 1.00 87.69 185 HIS A O 1
ATOM 1565 N N . ALA A 1 186 ? -4.656 19.859 -3.873 1.00 85.69 186 ALA A N 1
ATOM 1566 C CA . ALA A 1 186 ? -6.013 20.324 -4.113 1.00 85.69 186 ALA A CA 1
ATOM 1567 C C . ALA A 1 186 ? -6.694 20.750 -2.799 1.00 85.69 186 ALA A C 1
ATOM 1569 O O . ALA A 1 186 ? -6.505 20.093 -1.764 1.00 85.69 186 ALA A O 1
ATOM 1570 N N . PRO A 1 187 ? -7.546 21.796 -2.826 1.00 83.75 187 PRO A N 1
ATOM 1571 C CA . PRO A 1 187 ? -8.436 22.086 -1.708 1.00 83.75 187 PRO A CA 1
ATOM 1572 C C . PRO A 1 187 ? -9.385 20.906 -1.461 1.00 83.75 187 PRO A C 1
ATOM 1574 O O . PRO A 1 187 ? -9.529 20.020 -2.304 1.00 83.75 187 PRO A O 1
ATOM 1577 N N . SER A 1 188 ? -10.026 20.889 -0.293 1.00 82.19 188 SER A N 1
ATOM 1578 C CA . SER A 1 188 ? -10.907 19.781 0.074 1.00 82.19 188 SER A CA 1
ATOM 1579 C C . SER A 1 188 ? -12.122 19.680 -0.852 1.00 82.19 188 SER A C 1
ATOM 1581 O O . SER A 1 188 ? -12.732 20.694 -1.209 1.00 82.19 188 SER A O 1
ATOM 1583 N N . PHE A 1 189 ? -12.458 18.461 -1.271 1.00 82.62 189 PHE A N 1
ATOM 1584 C CA . PHE A 1 189 ? -13.488 18.204 -2.269 1.00 82.62 189 PHE A CA 1
ATOM 1585 C C . PHE A 1 189 ? -14.891 18.299 -1.654 1.00 82.62 189 PHE A C 1
ATOM 1587 O O . PHE A 1 189 ? -15.264 17.550 -0.752 1.00 82.62 189 PHE A O 1
ATOM 1594 N N . SER A 1 190 ? -15.713 19.218 -2.170 1.00 70.50 190 SER A N 1
ATOM 1595 C CA . SER A 1 190 ? -17.112 19.358 -1.757 1.00 70.50 190 SER A CA 1
ATOM 1596 C C . SER A 1 190 ? -18.033 18.364 -2.478 1.00 70.50 190 SER A C 1
ATOM 1598 O O . SER A 1 190 ? -17.826 18.013 -3.645 1.00 70.50 190 SER A O 1
ATOM 1600 N N . LEU A 1 191 ? -19.100 17.940 -1.793 1.00 61.12 191 LEU A N 1
ATOM 1601 C CA . LEU A 1 191 ? -20.102 17.008 -2.327 1.00 61.12 191 LEU A CA 1
ATOM 1602 C C . LEU A 1 191 ? -21.047 17.633 -3.364 1.00 61.12 191 LEU A C 1
ATOM 1604 O O . LEU A 1 191 ? -21.599 16.915 -4.191 1.00 61.12 191 LEU A O 1
ATOM 1608 N N . GLN A 1 192 ? -21.250 18.954 -3.336 1.00 55.44 192 GLN A N 1
ATOM 1609 C CA . GLN A 1 192 ? -22.333 19.602 -4.088 1.00 55.44 192 GLN A CA 1
ATOM 1610 C C . GLN A 1 192 ? -22.125 19.636 -5.613 1.00 55.44 192 GLN A C 1
ATOM 1612 O O . GLN A 1 192 ? -23.093 19.879 -6.320 1.00 55.44 192 GLN A O 1
ATOM 1617 N N . ASN A 1 193 ? -20.925 19.328 -6.130 1.00 55.78 193 ASN A N 1
ATOM 1618 C CA . ASN A 1 193 ? -20.599 19.459 -7.561 1.00 55.78 193 ASN A CA 1
ATOM 1619 C C . ASN A 1 193 ? -19.820 18.273 -8.171 1.00 55.78 193 ASN A C 1
ATOM 1621 O O . ASN A 1 193 ? -19.123 18.466 -9.163 1.00 55.78 193 ASN A O 1
ATOM 1625 N N . ASN A 1 194 ? -19.866 17.060 -7.598 1.00 63.22 194 ASN A N 1
ATOM 1626 C CA . ASN A 1 194 ? -19.002 15.943 -8.039 1.00 63.22 194 ASN A CA 1
ATOM 1627 C C . ASN A 1 194 ? -17.519 16.357 -8.155 1.00 63.22 194 ASN A C 1
ATOM 1629 O O . ASN A 1 194 ? -16.823 15.957 -9.090 1.00 63.22 194 ASN A O 1
ATOM 1633 N N . SER A 1 195 ? -17.050 17.187 -7.216 1.00 81.81 195 SER A N 1
ATOM 1634 C CA . SER A 1 195 ? -15.830 17.991 -7.373 1.00 81.81 195 SER A CA 1
ATOM 1635 C C . SER A 1 195 ? -14.585 17.164 -7.712 1.00 81.81 195 SER A C 1
ATOM 1637 O O . SER A 1 195 ? -13.797 17.580 -8.558 1.00 81.81 195 SER A O 1
ATOM 1639 N N . ILE A 1 196 ? -14.451 15.961 -7.143 1.00 85.50 196 ILE A N 1
ATOM 1640 C CA . ILE A 1 196 ? -13.362 15.028 -7.462 1.00 85.50 196 ILE A CA 1
ATOM 1641 C C . ILE A 1 196 ? -13.441 14.481 -8.896 1.00 85.50 196 ILE A C 1
ATOM 1643 O O . ILE A 1 196 ? -12.434 14.451 -9.596 1.00 85.50 196 ILE A O 1
ATOM 1647 N N . LEU A 1 197 ? -14.624 14.089 -9.377 1.00 85.19 197 LEU A N 1
ATOM 1648 C CA . LEU A 1 197 ? -14.780 13.553 -10.735 1.00 85.19 197 LEU A CA 1
ATOM 1649 C C . LEU A 1 197 ? -14.594 14.651 -11.777 1.00 85.19 197 LEU A C 1
ATOM 1651 O O . LEU A 1 197 ? -13.916 14.437 -12.778 1.00 85.19 197 LEU A O 1
ATOM 1655 N N . SER A 1 198 ? -15.143 15.843 -11.525 1.00 85.38 198 SER A N 1
ATOM 1656 C CA . SER A 1 198 ? -14.913 17.003 -12.387 1.00 85.38 198 SER A CA 1
ATOM 1657 C C . SER A 1 198 ? -13.446 17.418 -12.393 1.00 85.38 198 SER A C 1
ATOM 1659 O O . SER A 1 198 ? -12.920 17.758 -13.448 1.00 85.38 198 SER A O 1
ATOM 1661 N N . PHE A 1 199 ? -12.772 17.347 -11.241 1.00 87.06 199 PHE A N 1
ATOM 1662 C CA . PHE A 1 199 ? -11.345 17.623 -11.136 1.00 87.06 199 PHE A CA 1
ATOM 1663 C C . PHE A 1 199 ? -10.539 16.627 -11.970 1.00 87.06 199 PHE A C 1
ATOM 1665 O O . PHE A 1 199 ? -9.746 17.044 -12.810 1.00 87.06 199 PHE A O 1
ATOM 1672 N N . LEU A 1 200 ? -10.762 15.322 -11.792 1.00 87.25 200 LEU A N 1
ATOM 1673 C CA . LEU A 1 200 ? -10.067 14.293 -12.566 1.00 87.25 200 LEU A CA 1
ATOM 1674 C C . LEU A 1 200 ? -10.323 14.475 -14.063 1.00 87.25 200 LEU A C 1
ATOM 1676 O O . LEU A 1 200 ? -9.371 14.537 -14.834 1.00 87.25 200 LEU A O 1
ATOM 1680 N N . LYS A 1 201 ? -11.586 14.659 -14.462 1.00 86.25 201 LYS A N 1
ATOM 1681 C CA . LYS A 1 201 ? -11.966 14.888 -15.859 1.00 86.25 201 LYS A CA 1
ATOM 1682 C C . LYS A 1 201 ? -11.267 16.108 -16.459 1.00 86.25 201 LYS A C 1
ATOM 1684 O O . LYS A 1 201 ? -10.666 15.981 -17.517 1.00 86.25 201 LYS A O 1
ATOM 1689 N N . HIS A 1 202 ? -11.279 17.250 -15.770 1.00 87.31 202 HIS A N 1
ATOM 1690 C CA . HIS A 1 202 ? -10.583 18.455 -16.225 1.00 87.31 202 HIS A CA 1
ATOM 1691 C C . HIS A 1 202 ? -9.085 18.199 -16.430 1.00 87.31 202 HIS A C 1
ATOM 1693 O O . HIS A 1 202 ? -8.532 18.567 -17.459 1.00 87.31 202 HIS A O 1
ATOM 1699 N N . ASN A 1 203 ? -8.426 17.536 -15.476 1.00 85.12 203 ASN A N 1
ATOM 1700 C CA . ASN A 1 203 ? -7.002 17.221 -15.589 1.00 85.12 203 ASN A CA 1
ATOM 1701 C C . ASN A 1 203 ? -6.711 16.234 -16.734 1.00 85.12 203 ASN A C 1
ATOM 1703 O O . ASN A 1 203 ? -5.714 16.391 -17.433 1.00 85.12 203 ASN A O 1
ATOM 1707 N N . PHE A 1 204 ? -7.577 15.246 -16.975 1.00 83.69 204 PHE A N 1
ATOM 1708 C CA . PHE A 1 204 ? -7.439 14.374 -18.144 1.00 83.69 204 PHE A CA 1
ATOM 1709 C C . PHE A 1 204 ? -7.640 15.129 -19.453 1.00 83.69 204 PHE A C 1
ATOM 1711 O O . PHE A 1 204 ? -6.907 14.889 -20.407 1.00 83.69 204 PHE A O 1
ATOM 1718 N N . ASP A 1 205 ? -8.622 16.024 -19.519 1.00 84.06 205 ASP A N 1
ATOM 1719 C CA . ASP A 1 205 ? -8.901 16.802 -20.722 1.00 84.06 205 ASP A CA 1
ATOM 1720 C C . ASP A 1 205 ? -7.786 17.806 -21.040 1.00 84.06 205 ASP A C 1
ATOM 1722 O O . ASP A 1 205 ? -7.512 18.041 -22.212 1.00 84.06 205 ASP A O 1
ATOM 1726 N N . GLU A 1 206 ? -7.105 18.325 -20.016 1.00 85.56 206 GLU A N 1
ATOM 1727 C CA . GLU A 1 206 ? -5.968 19.242 -20.148 1.00 85.56 206 GLU A CA 1
ATOM 1728 C C . GLU A 1 206 ? -4.683 18.545 -20.635 1.00 85.56 206 GLU A C 1
ATOM 1730 O O . GLU A 1 206 ? -3.974 19.106 -21.465 1.00 85.56 206 GLU A O 1
ATOM 1735 N N . PHE A 1 207 ? -4.372 17.335 -20.145 1.00 79.75 207 PHE A N 1
ATOM 1736 C CA . PHE A 1 207 ? -3.066 16.685 -20.390 1.00 79.75 207 PHE A CA 1
ATOM 1737 C C . PHE A 1 207 ? -3.100 15.451 -21.290 1.00 79.75 207 PHE A C 1
ATOM 1739 O O . PHE A 1 207 ? -2.048 14.949 -21.685 1.00 79.75 207 PHE A O 1
ATOM 1746 N N . CYS A 1 208 ? -4.282 14.938 -21.620 1.00 78.50 208 CYS A N 1
ATOM 1747 C CA . CYS A 1 208 ? -4.426 13.794 -22.506 1.00 78.50 208 CYS A CA 1
ATOM 1748 C C . CYS A 1 208 ? -5.101 14.233 -23.806 1.00 78.50 208 CYS A C 1
ATOM 1750 O O . CYS A 1 208 ? -6.320 14.342 -23.881 1.00 78.50 208 CYS A O 1
ATOM 1752 N N . GLU A 1 209 ? -4.322 14.454 -24.862 1.00 73.06 209 GLU A N 1
ATOM 1753 C CA . GLU A 1 209 ? -4.877 14.739 -26.195 1.00 73.06 209 GLU A CA 1
ATOM 1754 C C . GLU A 1 209 ? -5.357 13.456 -26.900 1.00 73.06 209 GLU A C 1
ATOM 1756 O O . GLU A 1 209 ? -6.303 13.477 -27.689 1.00 73.06 209 GLU A O 1
ATOM 1761 N N . ASP A 1 210 ? -4.745 12.309 -26.585 1.00 77.94 210 ASP A N 1
ATOM 1762 C CA . ASP A 1 210 ? -5.074 11.019 -27.193 1.00 77.94 210 ASP A CA 1
ATOM 1763 C C . ASP A 1 210 ? -6.328 10.396 -26.551 1.00 77.94 210 ASP A C 1
ATOM 1765 O O . ASP A 1 210 ? -6.305 9.887 -25.426 1.00 77.94 210 ASP A O 1
ATOM 1769 N N . SER A 1 211 ? -7.436 10.404 -27.296 1.00 73.25 211 SER A N 1
ATOM 1770 C CA . SER A 1 211 ? -8.706 9.788 -26.884 1.00 73.25 211 SER A CA 1
ATOM 1771 C C . SER A 1 211 ? -8.609 8.280 -26.604 1.00 73.25 211 SER A C 1
ATOM 1773 O O . SER A 1 211 ? -9.327 7.778 -25.738 1.00 73.25 211 SER A O 1
ATOM 1775 N N . GLN A 1 212 ? -7.709 7.551 -27.276 1.00 76.62 212 GLN A N 1
ATOM 1776 C CA . GLN A 1 212 ? -7.504 6.124 -27.012 1.00 76.62 212 GLN A CA 1
ATOM 1777 C C . GLN A 1 212 ? -6.815 5.906 -25.665 1.00 76.62 212 GLN A C 1
ATOM 1779 O O . GLN A 1 212 ? -7.096 4.925 -24.976 1.00 76.62 212 GLN A O 1
ATOM 1784 N N . LEU A 1 213 ? -5.927 6.824 -25.276 1.00 78.81 213 LEU A N 1
ATOM 1785 C CA . LEU A 1 213 ? -5.204 6.746 -24.012 1.00 78.81 213 LEU A CA 1
ATOM 1786 C C . LEU A 1 213 ? -6.116 7.071 -22.822 1.00 78.81 213 LEU A C 1
ATOM 1788 O O . LEU A 1 213 ? -6.057 6.348 -21.824 1.00 78.81 213 LEU A O 1
ATOM 1792 N N . LYS A 1 214 ? -7.026 8.054 -22.961 1.00 77.31 214 LYS A N 1
ATOM 1793 C CA . LYS A 1 214 ? -8.053 8.381 -21.944 1.00 77.31 214 LYS A CA 1
ATOM 1794 C C . LYS A 1 214 ? -8.869 7.161 -21.523 1.00 77.31 214 LYS A C 1
ATOM 1796 O O . LYS A 1 214 ? -9.138 6.971 -20.343 1.00 77.31 214 LYS A O 1
ATOM 1801 N N . ASN A 1 215 ? -9.218 6.319 -22.491 1.00 78.50 215 ASN A N 1
ATOM 1802 C CA . ASN A 1 215 ? -10.053 5.142 -22.268 1.00 78.50 215 ASN A CA 1
ATOM 1803 C C . ASN A 1 215 ? -9.243 3.866 -22.001 1.00 78.50 215 ASN A C 1
ATOM 1805 O O . ASN A 1 215 ? -9.815 2.782 -21.904 1.00 78.50 215 ASN A O 1
ATOM 1809 N N . SER A 1 216 ? -7.916 3.956 -21.890 1.00 86.06 216 SER A N 1
ATOM 1810 C CA . SER A 1 216 ? -7.083 2.774 -21.690 1.00 86.06 216 SER A CA 1
ATOM 1811 C C . SER A 1 216 ? -7.226 2.211 -20.272 1.00 86.06 216 SER A C 1
ATOM 1813 O O . SER A 1 216 ? -7.079 2.925 -19.278 1.00 86.06 216 SER A O 1
ATOM 1815 N N . ASN A 1 217 ? -7.430 0.894 -20.162 1.00 87.38 217 ASN A N 1
ATOM 1816 C CA . ASN A 1 217 ? -7.496 0.210 -18.863 1.00 87.38 217 ASN A CA 1
ATOM 1817 C C . ASN A 1 217 ? -6.227 0.429 -18.026 1.00 87.38 217 ASN A C 1
ATOM 1819 O O . ASN A 1 217 ? -6.302 0.514 -16.805 1.00 87.38 217 ASN A O 1
ATOM 1823 N N . TYR A 1 218 ? -5.067 0.560 -18.678 1.00 87.00 218 TYR A N 1
ATOM 1824 C CA . TYR A 1 218 ? -3.799 0.824 -18.000 1.00 87.00 218 TYR A CA 1
ATOM 1825 C C . TYR A 1 218 ? -3.811 2.163 -17.247 1.00 87.00 218 TYR A C 1
ATOM 1827 O O . TYR A 1 218 ? -3.481 2.192 -16.060 1.00 87.00 218 TYR A O 1
ATOM 1835 N N . LEU A 1 219 ? -4.266 3.247 -17.890 1.00 87.81 219 LEU A N 1
ATOM 1836 C CA . LEU A 1 219 ? -4.431 4.541 -17.227 1.00 87.81 219 LEU A CA 1
ATOM 1837 C C . LEU A 1 219 ? -5.474 4.452 -16.107 1.00 87.81 219 LEU A C 1
ATOM 1839 O O . LEU A 1 219 ? -5.192 4.872 -14.986 1.00 87.81 219 LEU A O 1
ATOM 1843 N N . LYS A 1 220 ? -6.641 3.848 -16.371 1.00 89.19 220 LYS A N 1
ATOM 1844 C CA . LYS A 1 220 ? -7.704 3.684 -15.362 1.00 89.19 220 LYS A CA 1
ATOM 1845 C C . LYS A 1 220 ? -7.190 2.984 -14.095 1.00 89.19 220 LYS A C 1
ATOM 1847 O O . LYS A 1 220 ? -7.461 3.440 -12.986 1.00 89.19 220 LYS A O 1
ATOM 1852 N N . PHE A 1 221 ? -6.390 1.925 -14.245 1.00 91.75 221 PHE A N 1
ATOM 1853 C CA . PHE A 1 221 ? -5.784 1.214 -13.114 1.00 91.75 221 PHE A CA 1
ATOM 1854 C C . PHE A 1 221 ? -4.767 2.065 -12.361 1.00 91.75 221 PHE A C 1
ATOM 1856 O O . PHE A 1 221 ? -4.831 2.134 -11.137 1.00 91.75 221 PHE A O 1
ATOM 1863 N N . LYS A 1 222 ? -3.869 2.761 -13.067 1.00 91.75 222 LYS A N 1
ATOM 1864 C CA . LYS A 1 222 ? -2.871 3.635 -12.430 1.00 91.75 222 LYS A CA 1
ATOM 1865 C C . LYS A 1 222 ? -3.508 4.766 -11.631 1.00 91.75 222 LYS A C 1
ATOM 1867 O O . LYS A 1 222 ? -3.025 5.116 -10.560 1.00 91.75 222 LYS A O 1
ATOM 1872 N N . ILE A 1 223 ? -4.617 5.303 -12.122 1.00 91.62 223 ILE A N 1
ATOM 1873 C CA . ILE A 1 223 ? -5.367 6.358 -11.441 1.00 91.62 223 ILE A CA 1
ATOM 1874 C C . ILE A 1 223 ? -6.059 5.804 -10.195 1.00 91.62 223 ILE A C 1
ATOM 1876 O O . ILE A 1 223 ? -5.956 6.403 -9.123 1.00 91.62 223 ILE A O 1
ATOM 1880 N N . TYR A 1 224 ? -6.675 4.625 -10.295 1.00 93.62 224 TYR A N 1
ATOM 1881 C CA . TYR A 1 224 ? -7.215 3.934 -9.127 1.00 93.62 224 TYR A CA 1
ATOM 1882 C C . TYR A 1 224 ? -6.144 3.594 -8.078 1.00 93.62 224 TYR A C 1
ATOM 1884 O O . TYR A 1 224 ? -6.434 3.595 -6.889 1.00 93.62 224 TYR A O 1
ATOM 1892 N N . GLU A 1 225 ? -4.894 3.337 -8.464 1.00 92.06 225 GLU A N 1
ATOM 1893 C CA . GLU A 1 225 ? -3.818 3.082 -7.495 1.00 92.06 225 GLU A CA 1
ATOM 1894 C C . GLU A 1 225 ? -3.450 4.315 -6.650 1.00 92.06 225 GLU A C 1
ATOM 1896 O O . GLU A 1 225 ? -2.923 4.143 -5.545 1.00 92.06 225 GLU A O 1
ATOM 1901 N N . ILE A 1 226 ? -3.705 5.534 -7.150 1.00 94.06 226 ILE A N 1
ATOM 1902 C CA . ILE A 1 226 ? -3.302 6.791 -6.497 1.00 94.06 226 ILE A CA 1
ATOM 1903 C C . ILE A 1 226 ? -4.464 7.522 -5.815 1.00 94.06 226 ILE A C 1
ATOM 1905 O O . ILE A 1 226 ? -4.312 7.971 -4.681 1.00 94.06 226 ILE A O 1
ATOM 1909 N N . VAL A 1 227 ? -5.634 7.619 -6.457 1.00 94.31 227 VAL A N 1
ATOM 1910 C CA . VAL A 1 227 ? -6.731 8.486 -5.989 1.00 94.31 227 VAL A CA 1
ATOM 1911 C C . VAL A 1 227 ? -7.243 8.067 -4.605 1.00 94.31 227 VAL A C 1
ATOM 1913 O O . VAL A 1 227 ? -7.296 8.923 -3.721 1.00 94.31 227 VAL A O 1
ATOM 1916 N N . PRO A 1 228 ? -7.569 6.783 -4.346 1.00 95.31 228 PRO A N 1
ATOM 1917 C CA . PRO A 1 228 ? -8.020 6.346 -3.035 1.00 95.31 228 PRO A CA 1
ATOM 1918 C C . PRO A 1 228 ? -7.004 6.607 -1.929 1.00 95.31 228 PRO A C 1
ATOM 1920 O O . PRO A 1 228 ? -7.401 7.037 -0.854 1.00 95.31 228 PRO A O 1
ATOM 1923 N N . LYS A 1 229 ? -5.706 6.397 -2.189 1.00 93.81 229 LYS A N 1
ATOM 1924 C CA . LYS A 1 229 ? -4.652 6.610 -1.185 1.00 93.81 229 LYS A CA 1
ATOM 1925 C C . LYS A 1 229 ? -4.625 8.061 -0.719 1.00 93.81 229 LYS A C 1
ATOM 1927 O O . LYS A 1 229 ? -4.717 8.311 0.476 1.00 93.81 229 LYS A O 1
ATOM 1932 N N . ILE A 1 230 ? -4.615 9.002 -1.663 1.00 91.75 230 ILE A N 1
ATOM 1933 C CA . ILE A 1 230 ? -4.598 10.437 -1.356 1.00 91.75 230 ILE A CA 1
ATOM 1934 C C . ILE A 1 230 ? -5.869 10.850 -0.607 1.00 91.75 230 ILE A C 1
ATOM 1936 O O . ILE A 1 230 ? -5.804 11.589 0.371 1.00 91.75 230 ILE A O 1
ATOM 1940 N N . LEU A 1 231 ? -7.040 10.370 -1.037 1.00 92.12 231 LEU A N 1
ATOM 1941 C CA . LEU A 1 231 ? -8.297 10.714 -0.367 1.00 92.12 231 LEU A CA 1
ATOM 1942 C C . LEU A 1 231 ? -8.383 10.124 1.049 1.00 92.12 231 LEU A C 1
ATOM 1944 O O . LEU A 1 231 ? -8.941 10.775 1.927 1.00 92.12 231 LEU A O 1
ATOM 1948 N N . ILE A 1 232 ? -7.810 8.939 1.295 1.00 91.81 232 ILE A N 1
ATOM 1949 C CA . ILE A 1 232 ? -7.687 8.359 2.644 1.00 91.81 232 ILE A CA 1
ATOM 1950 C C . ILE A 1 232 ? -6.743 9.205 3.504 1.00 91.81 232 ILE A C 1
ATOM 1952 O O . ILE A 1 232 ? -7.109 9.561 4.622 1.00 91.81 232 ILE A O 1
ATOM 1956 N N . GLU A 1 233 ? -5.568 9.573 2.984 1.00 89.12 233 GLU A N 1
ATOM 1957 C CA . GLU A 1 233 ? -4.587 10.414 3.690 1.00 89.12 233 GLU A CA 1
ATOM 1958 C C . GLU A 1 233 ? -5.175 11.776 4.081 1.00 89.12 233 GLU A C 1
ATOM 1960 O O . GLU A 1 233 ? -4.970 12.249 5.198 1.00 89.12 233 GLU A O 1
ATOM 1965 N N . LYS A 1 234 ? -5.976 12.379 3.195 1.00 87.00 234 LYS A N 1
ATOM 1966 C CA . LYS A 1 234 ? -6.695 13.637 3.455 1.00 87.00 234 LYS A CA 1
ATOM 1967 C C . LYS A 1 234 ? -7.996 13.454 4.252 1.00 87.00 234 LYS A C 1
ATOM 1969 O O . LYS A 1 234 ? -8.669 14.441 4.534 1.00 87.00 234 LYS A O 1
ATOM 1974 N N . GLN A 1 235 ? -8.360 12.218 4.605 1.00 88.94 235 GLN A N 1
ATOM 1975 C CA . GLN A 1 235 ? -9.605 11.854 5.298 1.00 88.94 235 GLN A CA 1
ATOM 1976 C C . GLN A 1 235 ? -10.886 12.317 4.571 1.00 88.94 235 GLN A C 1
ATOM 1978 O O . GLN A 1 235 ? -11.929 12.548 5.182 1.00 88.94 235 GLN A O 1
ATOM 1983 N N . GLU A 1 236 ? -10.844 12.414 3.242 1.00 89.88 236 GLU A N 1
ATOM 1984 C CA . GLU A 1 236 ? -11.953 12.873 2.401 1.00 89.88 236 GLU A CA 1
ATOM 1985 C C . GLU A 1 236 ? -12.889 11.714 2.006 1.00 89.88 236 GLU A C 1
ATOM 1987 O O . GLU A 1 236 ? -13.156 11.454 0.829 1.00 89.88 236 GLU A O 1
ATOM 1992 N N . TYR A 1 237 ? -13.418 11.002 3.008 1.00 91.38 237 TYR A N 1
ATOM 1993 C CA . TYR A 1 237 ? -14.241 9.795 2.823 1.00 91.38 237 TYR A CA 1
ATOM 1994 C C . TYR A 1 237 ? -15.508 10.029 1.988 1.00 91.38 237 TYR A C 1
ATOM 1996 O O . TYR A 1 237 ? -15.967 9.136 1.276 1.00 91.38 237 TYR A O 1
ATOM 2004 N N . ALA A 1 238 ? -16.070 11.236 2.031 1.00 91.31 238 ALA A N 1
ATOM 2005 C CA . ALA A 1 238 ? -17.238 11.605 1.240 1.00 91.31 238 ALA A CA 1
ATOM 2006 C C . ALA A 1 238 ? -16.925 11.663 -0.270 1.00 91.31 238 ALA A C 1
ATOM 2008 O O . ALA A 1 238 ? -17.682 11.137 -1.088 1.00 91.31 238 ALA A O 1
ATOM 2009 N N . ALA A 1 239 ? -15.786 12.254 -0.642 1.00 92.25 239 ALA A N 1
ATOM 2010 C CA . ALA A 1 239 ? -15.315 12.290 -2.025 1.00 92.25 239 ALA A CA 1
ATOM 2011 C C . ALA A 1 239 ? -14.860 10.902 -2.496 1.00 92.25 239 ALA A C 1
ATOM 2013 O O . ALA A 1 239 ? -15.135 10.504 -3.630 1.00 92.25 239 ALA A O 1
ATOM 2014 N N . LEU A 1 240 ? -14.222 10.141 -1.603 1.00 95.00 240 LEU A N 1
ATOM 2015 C CA . LEU A 1 240 ? -13.797 8.774 -1.871 1.00 95.00 240 LEU A CA 1
ATOM 2016 C C . LEU A 1 240 ? -14.979 7.846 -2.174 1.00 95.00 240 LEU A C 1
ATOM 2018 O O . LEU A 1 240 ? -14.899 7.045 -3.102 1.00 95.00 240 LEU A O 1
ATOM 2022 N N . GLU A 1 241 ? -16.090 7.983 -1.446 1.00 95.12 241 GLU A N 1
ATOM 2023 C CA . GLU A 1 241 ? -17.314 7.219 -1.712 1.00 95.12 241 GLU A CA 1
ATOM 2024 C C . GLU A 1 241 ? -17.797 7.435 -3.148 1.00 95.12 241 GLU A C 1
ATOM 2026 O O . GLU A 1 241 ? -18.050 6.473 -3.876 1.00 95.12 241 GLU A O 1
ATOM 2031 N N . LEU A 1 242 ? -17.899 8.702 -3.561 1.00 94.00 242 LEU A N 1
ATOM 2032 C CA . LEU A 1 242 ? -18.335 9.072 -4.903 1.00 94.00 242 LEU A CA 1
ATOM 2033 C C . LEU A 1 242 ? -17.387 8.488 -5.959 1.00 94.00 242 LEU A C 1
ATOM 2035 O O . LEU A 1 242 ? -17.843 7.881 -6.927 1.00 94.00 242 LEU A O 1
ATOM 2039 N N . TYR A 1 243 ? -16.077 8.649 -5.766 1.00 95.31 243 TYR A N 1
ATOM 2040 C CA . TYR A 1 243 ? -15.067 8.150 -6.694 1.00 95.31 243 TYR A CA 1
ATOM 2041 C C . TYR A 1 243 ? -15.133 6.625 -6.868 1.00 95.31 243 TYR A C 1
ATOM 2043 O O . TYR A 1 243 ? -15.173 6.138 -7.999 1.00 95.31 243 TYR A O 1
ATOM 2051 N N . LEU A 1 244 ? -15.185 5.870 -5.766 1.00 96.94 244 LEU A N 1
ATOM 2052 C CA . LEU A 1 244 ? -15.183 4.405 -5.799 1.00 96.94 244 LEU A CA 1
ATOM 2053 C C . LEU A 1 244 ? -16.447 3.841 -6.440 1.00 96.94 244 LEU A C 1
ATOM 2055 O O . LEU A 1 244 ? -16.351 2.909 -7.236 1.00 96.94 244 LEU A O 1
ATOM 2059 N N . LEU A 1 245 ? -17.616 4.415 -6.136 1.00 96.31 245 LEU A N 1
ATOM 2060 C CA . LEU A 1 245 ? -18.870 3.981 -6.744 1.00 96.31 245 LEU A CA 1
ATOM 2061 C C . LEU A 1 245 ? -18.840 4.171 -8.263 1.00 96.31 245 LEU A C 1
ATOM 2063 O O . LEU A 1 245 ? -19.166 3.242 -8.997 1.00 96.31 245 LEU A O 1
ATOM 2067 N N . ASN A 1 246 ? -18.426 5.352 -8.731 1.00 94.56 246 ASN A N 1
ATOM 2068 C CA . ASN A 1 246 ? -18.360 5.633 -10.165 1.00 94.56 246 ASN A CA 1
ATOM 2069 C C . ASN A 1 246 ? -17.318 4.751 -10.857 1.00 94.56 246 ASN A C 1
ATOM 2071 O O . ASN A 1 246 ? -17.642 4.125 -11.857 1.00 94.56 246 ASN A O 1
ATOM 2075 N N . THR A 1 247 ? -16.122 4.610 -10.277 1.00 94.81 247 THR A N 1
ATOM 2076 C CA . THR A 1 247 ? -15.073 3.723 -10.812 1.00 94.81 247 THR A CA 1
ATOM 2077 C C . THR A 1 247 ? -15.560 2.274 -10.910 1.00 94.81 247 THR A C 1
ATOM 2079 O O . THR A 1 247 ? -15.334 1.609 -11.917 1.00 94.81 247 THR A O 1
ATOM 2082 N N . TYR A 1 248 ? -16.257 1.773 -9.884 1.00 96.75 248 TYR A N 1
ATOM 2083 C CA . TYR A 1 248 ? -16.809 0.419 -9.891 1.00 96.75 248 TYR A CA 1
ATOM 2084 C C . TYR A 1 248 ? -17.845 0.226 -11.003 1.00 96.75 248 TYR A C 1
ATOM 2086 O O . TYR A 1 248 ? -17.780 -0.769 -11.723 1.00 96.75 248 TYR A O 1
ATOM 2094 N N . LEU A 1 249 ? -18.793 1.159 -11.138 1.00 95.62 249 LEU A N 1
ATOM 2095 C CA . LEU A 1 249 ? -19.841 1.091 -12.158 1.00 95.62 249 LEU A CA 1
ATOM 2096 C C . LEU A 1 249 ? -19.257 1.207 -13.569 1.00 95.62 249 LEU A C 1
ATOM 2098 O O . LEU A 1 249 ? -19.565 0.367 -14.407 1.00 95.62 249 LEU A O 1
ATOM 2102 N N . GLU A 1 250 ? -18.347 2.153 -13.798 1.00 93.62 250 GLU A N 1
ATOM 2103 C CA . GLU A 1 250 ? -17.657 2.326 -15.079 1.00 93.62 250 GLU A CA 1
ATOM 2104 C C . GLU A 1 250 ? -16.896 1.053 -15.477 1.00 93.62 250 GLU A C 1
ATOM 2106 O O . GLU A 1 250 ? -17.025 0.568 -16.596 1.00 93.62 250 GLU A O 1
ATOM 2111 N N . PHE A 1 251 ? -16.148 0.439 -14.552 1.00 95.06 251 PHE A N 1
ATOM 2112 C CA . PHE A 1 251 ? -15.395 -0.785 -14.852 1.00 95.06 251 PHE A CA 1
ATOM 2113 C C . PHE A 1 251 ? -16.302 -1.990 -15.125 1.00 95.06 251 PHE A C 1
ATOM 2115 O O . PHE A 1 251 ? -15.906 -2.903 -15.855 1.00 95.06 251 PHE A O 1
ATOM 2122 N N . MET A 1 252 ? -17.498 -2.016 -14.532 1.00 93.62 252 MET A N 1
ATOM 2123 C CA . MET A 1 252 ? -18.516 -3.018 -14.840 1.00 93.62 252 MET A CA 1
ATOM 2124 C C . MET A 1 252 ? -19.109 -2.790 -16.236 1.00 93.62 252 MET A C 1
ATOM 2126 O O . MET A 1 252 ? -19.183 -3.741 -17.009 1.00 93.62 252 MET A O 1
ATOM 2130 N N . GLU A 1 253 ? -19.498 -1.555 -16.566 1.00 94.19 253 GLU A N 1
ATOM 2131 C CA . GLU A 1 253 ? -20.084 -1.184 -17.864 1.00 94.19 253 GLU A CA 1
ATOM 2132 C C . GLU A 1 253 ? -19.111 -1.438 -19.026 1.00 94.19 253 GLU A C 1
ATOM 2134 O O . GLU A 1 253 ? -19.484 -2.031 -20.039 1.00 94.19 253 GLU A O 1
ATOM 2139 N N . ASP A 1 254 ? -17.837 -1.098 -18.834 1.00 91.12 254 ASP A N 1
ATOM 2140 C CA . ASP A 1 254 ? -16.774 -1.273 -19.827 1.00 91.12 254 ASP A CA 1
ATOM 2141 C C . ASP A 1 254 ? -16.222 -2.713 -19.904 1.00 91.12 254 ASP A C 1
ATOM 2143 O O . ASP A 1 254 ? -15.274 -2.978 -20.646 1.00 91.12 254 ASP A O 1
ATOM 2147 N N . ASN A 1 255 ? -16.779 -3.665 -19.142 1.00 90.81 255 ASN A N 1
ATOM 2148 C CA . ASN A 1 255 ? -16.279 -5.044 -19.027 1.00 90.81 255 ASN A CA 1
ATOM 2149 C C . ASN A 1 255 ? -14.777 -5.123 -18.691 1.00 90.81 255 ASN A C 1
ATOM 2151 O O . ASN A 1 255 ? -14.054 -6.020 -19.137 1.00 90.81 255 ASN A O 1
ATOM 2155 N N . VAL A 1 256 ? -14.289 -4.179 -17.883 1.00 92.06 256 VAL A N 1
ATOM 2156 C CA . VAL A 1 256 ? -12.890 -4.144 -17.452 1.00 92.06 256 VAL A CA 1
ATOM 2157 C C . VAL A 1 256 ? -12.597 -5.353 -16.574 1.00 92.06 256 VAL A C 1
ATOM 2159 O O . VAL A 1 256 ? -11.540 -5.966 -16.718 1.00 92.06 256 VAL A O 1
ATOM 2162 N N . PHE A 1 257 ? -13.529 -5.731 -15.695 1.00 94.56 257 PHE A N 1
ATOM 2163 C CA . PHE A 1 257 ? -13.360 -6.862 -14.789 1.00 94.56 257 PHE A CA 1
ATOM 2164 C C . PHE A 1 257 ? -13.430 -8.216 -15.507 1.00 94.56 257 PHE A C 1
ATOM 2166 O O . PHE A 1 257 ? -14.417 -8.570 -16.142 1.00 94.56 257 PHE A O 1
ATOM 2173 N N . ASN A 1 258 ? -12.380 -9.011 -15.341 1.00 93.88 258 ASN A N 1
ATOM 2174 C CA . ASN A 1 258 ? -12.217 -10.366 -15.849 1.00 93.88 258 ASN A CA 1
ATOM 2175 C C . ASN A 1 258 ? -11.327 -11.168 -14.885 1.00 93.88 258 ASN A C 1
ATOM 2177 O O . ASN A 1 258 ? -10.844 -10.644 -13.883 1.00 93.88 258 ASN A O 1
ATOM 2181 N N . GLN A 1 259 ? -11.060 -12.437 -15.193 1.00 94.56 259 GLN A N 1
ATOM 2182 C CA . GLN A 1 259 ? -10.275 -13.306 -14.312 1.00 94.56 259 GLN A CA 1
ATOM 2183 C C . GLN A 1 259 ? -8.891 -12.727 -13.952 1.00 94.56 259 GLN A C 1
ATOM 2185 O O . GLN A 1 259 ? -8.455 -12.856 -12.812 1.00 94.56 259 GLN A O 1
ATOM 2190 N N . LYS A 1 260 ? -8.207 -12.047 -14.887 1.00 92.62 260 LYS A N 1
ATOM 2191 C CA . LYS A 1 260 ? -6.841 -11.527 -14.676 1.00 92.62 260 LYS A CA 1
ATOM 2192 C C . LYS A 1 260 ? -6.784 -10.356 -13.698 1.00 92.62 260 LYS A C 1
ATOM 2194 O O . LYS A 1 260 ? -5.758 -10.148 -13.063 1.00 92.62 260 LYS A O 1
ATOM 2199 N N . ASN A 1 261 ? -7.858 -9.581 -13.592 1.00 92.31 261 ASN A N 1
ATOM 2200 C CA . ASN A 1 261 ? -7.933 -8.408 -12.719 1.00 92.31 261 ASN A CA 1
ATOM 2201 C C . ASN A 1 261 ? -9.064 -8.521 -11.687 1.00 92.31 261 ASN A C 1
ATOM 2203 O O . ASN A 1 261 ? -9.450 -7.530 -11.073 1.00 92.31 261 ASN A O 1
ATOM 2207 N N . HIS A 1 262 ? -9.563 -9.731 -11.438 1.00 95.88 262 HIS A N 1
ATOM 2208 C CA . HIS A 1 262 ? -10.643 -9.969 -10.488 1.00 95.88 262 HIS A CA 1
ATOM 2209 C C . HIS A 1 262 ? -10.282 -9.514 -9.060 1.00 95.88 262 HIS A C 1
ATOM 2211 O O . HIS A 1 262 ? -11.126 -8.974 -8.349 1.00 95.88 262 HIS A O 1
ATOM 2217 N N . ASN A 1 263 ? -9.003 -9.600 -8.673 1.00 96.25 263 ASN A N 1
ATOM 2218 C CA . ASN A 1 263 ? -8.521 -9.041 -7.408 1.00 96.25 263 ASN A CA 1
ATOM 2219 C C . ASN A 1 263 ? -8.840 -7.540 -7.273 1.00 96.25 263 ASN A C 1
ATOM 2221 O O . ASN A 1 263 ? -9.234 -7.096 -6.202 1.00 96.25 263 ASN A O 1
ATOM 2225 N N . LEU A 1 264 ? -8.724 -6.762 -8.354 1.00 95.69 264 LEU A N 1
ATOM 2226 C CA . LEU A 1 264 ? -9.029 -5.330 -8.346 1.00 95.69 264 LEU A CA 1
ATOM 2227 C C . LEU A 1 264 ? -10.515 -5.067 -8.063 1.00 95.69 264 LEU A C 1
ATOM 2229 O O . LEU A 1 264 ? -10.840 -4.173 -7.285 1.00 95.69 264 LEU A O 1
ATOM 2233 N N . LYS A 1 265 ? -11.417 -5.882 -8.630 1.00 97.25 265 LYS A N 1
ATOM 2234 C CA . LYS A 1 265 ? -12.864 -5.820 -8.347 1.00 97.25 265 LYS A CA 1
ATOM 2235 C C . LYS A 1 265 ? -13.142 -5.974 -6.852 1.00 97.25 265 LYS A C 1
ATOM 2237 O O . LYS A 1 265 ? -13.899 -5.194 -6.280 1.00 97.25 265 LYS A O 1
ATOM 2242 N N . LEU A 1 266 ? -12.507 -6.965 -6.224 1.00 98.06 266 LEU A N 1
ATOM 2243 C CA . LEU A 1 266 ? -12.654 -7.243 -4.795 1.00 98.06 266 LEU A CA 1
ATOM 2244 C C . LEU A 1 266 ? -12.039 -6.137 -3.929 1.00 98.06 266 LEU A C 1
ATOM 2246 O O . LEU A 1 266 ? -12.649 -5.746 -2.938 1.00 98.06 266 LEU A O 1
ATOM 2250 N N . GLN A 1 267 ? -10.891 -5.573 -4.327 1.00 96.94 267 GLN A N 1
ATOM 2251 C CA . GLN A 1 267 ? -10.297 -4.408 -3.657 1.00 96.94 267 GLN A CA 1
ATOM 2252 C C . GLN A 1 267 ? -11.232 -3.197 -3.675 1.00 96.94 267 GLN A C 1
ATOM 2254 O O . GLN A 1 267 ? -11.447 -2.595 -2.627 1.00 96.94 267 GLN A O 1
ATOM 2259 N N . ILE A 1 268 ? -11.805 -2.862 -4.838 1.00 97.69 268 ILE A N 1
ATOM 2260 C CA . ILE A 1 268 ? -12.733 -1.730 -4.978 1.00 97.69 268 ILE A CA 1
ATOM 2261 C C . ILE A 1 268 ? -13.964 -1.940 -4.093 1.00 97.69 268 ILE A C 1
ATOM 2263 O O . ILE A 1 268 ? -14.351 -1.033 -3.360 1.00 97.69 268 ILE A O 1
ATOM 2267 N N . LEU A 1 269 ? -14.562 -3.137 -4.127 1.00 98.00 269 LEU A N 1
ATOM 2268 C CA . LEU A 1 269 ? -15.737 -3.463 -3.316 1.00 98.00 269 LEU A CA 1
ATOM 2269 C C . LEU A 1 269 ? -15.440 -3.402 -1.815 1.00 98.00 269 LEU A C 1
ATOM 2271 O O . LEU A 1 269 ? -16.177 -2.738 -1.091 1.00 98.00 269 LEU A O 1
ATOM 2275 N N . SER A 1 270 ? -14.366 -4.055 -1.362 1.00 97.62 270 SER A N 1
ATOM 2276 C CA . SER A 1 270 ? -13.945 -4.054 0.046 1.00 97.62 270 SER A CA 1
ATOM 2277 C C . SER A 1 270 ? -13.705 -2.625 0.549 1.00 97.62 270 SER A C 1
ATOM 2279 O O . SER A 1 270 ? -14.273 -2.205 1.558 1.00 97.62 270 SER A O 1
ATOM 2281 N N . LEU A 1 271 ? -12.968 -1.815 -0.219 1.00 97.44 271 LEU A N 1
ATOM 2282 C CA . LEU A 1 271 ? -12.714 -0.427 0.151 1.00 97.44 271 LEU A CA 1
ATOM 2283 C C . LEU A 1 271 ? -13.998 0.415 0.162 1.00 97.44 271 LEU A C 1
ATOM 2285 O O . LEU A 1 271 ? -14.206 1.205 1.079 1.00 97.44 271 LEU A O 1
ATOM 2289 N N . TYR A 1 272 ? -14.880 0.239 -0.822 1.00 98.25 272 TYR A N 1
ATOM 2290 C CA . TYR A 1 272 ? -16.139 0.979 -0.892 1.00 98.25 272 TYR A CA 1
ATOM 2291 C C . TYR A 1 272 ? -17.067 0.673 0.292 1.00 98.25 272 TYR A C 1
ATOM 2293 O O . TYR A 1 272 ? -17.669 1.586 0.854 1.00 98.25 272 TYR A O 1
ATOM 2301 N N . ILE A 1 273 ? -17.133 -0.590 0.719 1.00 98.12 273 ILE A N 1
ATOM 2302 C CA . ILE A 1 273 ? -17.871 -1.025 1.914 1.00 98.12 273 ILE A CA 1
ATOM 2303 C C . ILE A 1 273 ? -17.349 -0.311 3.167 1.00 98.12 273 ILE A C 1
ATOM 2305 O O . ILE A 1 273 ? -18.148 0.246 3.928 1.00 98.12 273 ILE A O 1
ATOM 2309 N N . ASN A 1 274 ? -16.025 -0.258 3.342 1.00 95.50 274 ASN A N 1
ATOM 2310 C CA . ASN A 1 274 ? -15.387 0.418 4.474 1.00 95.50 274 ASN A CA 1
ATOM 2311 C C . ASN A 1 274 ? -15.643 1.930 4.457 1.00 95.50 274 ASN A C 1
ATOM 2313 O O . ASN A 1 274 ? -15.894 2.537 5.496 1.00 95.50 274 ASN A O 1
ATOM 2317 N N . VAL A 1 275 ? -15.635 2.550 3.278 1.00 95.94 275 VAL A N 1
ATOM 2318 C CA . VAL A 1 275 ? -15.931 3.980 3.127 1.00 95.94 275 VAL A CA 1
ATOM 2319 C C . VAL A 1 275 ? -17.399 4.283 3.427 1.00 95.94 275 VAL A C 1
ATOM 2321 O O . VAL A 1 275 ? -17.691 5.253 4.124 1.00 95.94 275 VAL A O 1
ATOM 2324 N N . LEU A 1 276 ? -18.332 3.436 2.976 1.00 96.81 276 LEU A N 1
ATOM 2325 C CA . LEU A 1 276 ? -19.743 3.548 3.352 1.00 96.81 276 LEU A CA 1
ATOM 2326 C C . LEU A 1 276 ? -19.927 3.438 4.869 1.00 96.81 276 LEU A C 1
ATOM 2328 O O . LEU A 1 276 ? -20.689 4.217 5.439 1.00 96.81 276 LEU A O 1
ATOM 2332 N N . TYR A 1 277 ? -19.214 2.512 5.514 1.00 93.44 277 TYR A N 1
ATOM 2333 C CA . TYR A 1 277 ? -19.210 2.378 6.969 1.00 93.44 277 TYR A CA 1
ATOM 2334 C C . TYR A 1 277 ? -18.696 3.653 7.654 1.00 93.44 277 TYR A C 1
ATOM 2336 O O . TYR A 1 277 ? -19.384 4.198 8.514 1.00 93.44 277 TYR A O 1
ATOM 2344 N N . LYS A 1 278 ? -17.549 4.196 7.219 1.00 90.69 278 LYS A N 1
ATOM 2345 C CA . LYS A 1 278 ? -16.991 5.457 7.747 1.00 90.69 278 LYS A CA 1
ATOM 2346 C C . LYS A 1 278 ? -17.914 6.662 7.544 1.00 90.69 278 LYS A C 1
ATOM 2348 O O . LYS A 1 278 ? -17.931 7.556 8.381 1.00 90.69 278 LYS A O 1
ATOM 2353 N N . ASN A 1 279 ? -18.711 6.668 6.477 1.00 91.62 279 ASN A N 1
ATOM 2354 C CA . ASN A 1 279 ? -19.732 7.687 6.225 1.00 91.62 279 ASN A CA 1
ATOM 2355 C C . ASN A 1 279 ? -21.078 7.384 6.919 1.00 91.62 279 ASN A C 1
ATOM 2357 O O . ASN A 1 279 ? -22.087 8.008 6.585 1.00 91.62 279 ASN A O 1
ATOM 2361 N N . ASN A 1 280 ? -21.114 6.430 7.857 1.00 93.69 280 ASN A N 1
ATOM 2362 C CA . ASN A 1 280 ? -22.290 6.003 8.623 1.00 93.69 280 ASN A CA 1
ATOM 2363 C C . ASN A 1 280 ? -23.470 5.508 7.761 1.00 93.69 280 ASN A C 1
ATOM 2365 O O . ASN A 1 280 ? -24.633 5.576 8.157 1.00 93.69 280 ASN A O 1
ATOM 2369 N N . LYS A 1 281 ? -23.193 4.994 6.555 1.00 95.44 281 LYS A N 1
ATOM 2370 C CA . LYS A 1 281 ? -24.186 4.453 5.609 1.00 95.44 281 LYS A CA 1
ATOM 2371 C C . LYS A 1 281 ? -24.292 2.933 5.740 1.00 95.44 281 LYS A C 1
ATOM 2373 O O . LYS A 1 281 ? -24.110 2.201 4.763 1.00 95.44 281 LYS A O 1
ATOM 2378 N N . TYR A 1 282 ? -24.598 2.461 6.946 1.00 95.00 282 TYR A N 1
ATOM 2379 C CA . TYR A 1 282 ? -24.479 1.049 7.318 1.00 95.00 282 TYR A CA 1
ATOM 2380 C C . TYR A 1 282 ? -25.351 0.104 6.473 1.00 95.00 282 TYR A C 1
ATOM 2382 O O . TYR A 1 282 ? -24.873 -0.913 5.975 1.00 95.00 282 TYR A O 1
ATOM 2390 N N . GLU A 1 283 ? -26.614 0.460 6.216 1.00 95.69 283 GLU A N 1
ATOM 2391 C CA . GLU A 1 283 ? -27.512 -0.375 5.397 1.00 95.69 283 GLU A CA 1
ATOM 2392 C C . GLU A 1 283 ? -27.005 -0.529 3.957 1.00 95.69 283 GLU A C 1
ATOM 2394 O O . GLU A 1 283 ? -27.028 -1.617 3.379 1.00 95.69 283 GLU A O 1
ATOM 2399 N N . ARG A 1 284 ? -26.490 0.561 3.371 1.00 97.06 284 ARG A N 1
ATOM 2400 C CA . ARG A 1 284 ? -25.884 0.514 2.034 1.00 97.06 284 ARG A CA 1
ATOM 2401 C C . ARG A 1 284 ? -24.613 -0.327 2.044 1.00 97.06 284 ARG A C 1
ATOM 2403 O O . ARG A 1 284 ? -24.405 -1.094 1.109 1.00 97.06 284 ARG A O 1
ATOM 2410 N N . SER A 1 285 ? -23.796 -0.207 3.088 1.00 97.50 285 SER A N 1
ATOM 2411 C CA . SER A 1 285 ? -22.581 -1.007 3.256 1.00 97.50 285 SER A CA 1
ATOM 2412 C C . SER A 1 285 ? -22.903 -2.510 3.303 1.00 97.50 285 SER A C 1
ATOM 2414 O O . SER A 1 285 ? -22.311 -3.282 2.546 1.00 97.50 285 SER A O 1
ATOM 2416 N N . LEU A 1 286 ? -23.935 -2.927 4.052 1.00 96.56 286 LEU A N 1
ATOM 2417 C CA . LEU A 1 286 ? -24.410 -4.321 4.078 1.00 96.56 286 LEU A CA 1
ATOM 2418 C C . LEU A 1 286 ? -24.891 -4.823 2.710 1.00 96.56 286 LEU A C 1
ATOM 2420 O O . LEU A 1 286 ? -24.571 -5.947 2.318 1.00 96.56 286 LEU A O 1
ATOM 2424 N N . ASN A 1 287 ? -25.611 -3.995 1.949 1.00 96.88 287 ASN A N 1
ATOM 2425 C CA . ASN A 1 287 ? -26.021 -4.361 0.589 1.00 96.88 287 ASN A CA 1
ATOM 2426 C C . ASN A 1 287 ? -24.805 -4.618 -0.318 1.00 96.88 287 ASN A C 1
ATOM 2428 O O . ASN A 1 287 ? -24.808 -5.548 -1.125 1.00 96.88 287 ASN A O 1
ATOM 2432 N N . TYR A 1 288 ? -23.734 -3.832 -0.175 1.00 97.94 288 TYR A N 1
ATOM 2433 C CA . TYR A 1 288 ? -22.492 -4.071 -0.910 1.00 97.94 288 TYR A CA 1
ATOM 2434 C C . TYR A 1 288 ? -21.685 -5.259 -0.369 1.00 97.94 288 TYR A C 1
ATOM 2436 O O . TYR A 1 288 ? -21.026 -5.924 -1.167 1.00 97.94 288 TYR A O 1
ATOM 2444 N N . CYS A 1 289 ? -21.806 -5.623 0.913 1.00 97.69 289 CYS A N 1
ATOM 2445 C CA . CYS A 1 289 ? -21.237 -6.872 1.439 1.00 97.69 289 CYS A CA 1
ATOM 2446 C C . CYS A 1 289 ? -21.790 -8.100 0.699 1.00 97.69 289 CYS A C 1
ATOM 2448 O O . CYS A 1 289 ? -21.040 -9.027 0.403 1.00 97.69 289 CYS A O 1
ATOM 2450 N N . GLN A 1 290 ? -23.075 -8.100 0.323 1.00 96.94 290 GLN A N 1
ATOM 2451 C CA . GLN A 1 290 ? -23.653 -9.177 -0.495 1.00 96.94 290 GLN A CA 1
ATOM 2452 C C . GLN A 1 290 ? -23.002 -9.251 -1.884 1.00 96.94 290 GLN A C 1
ATOM 2454 O O . GLN A 1 290 ? -22.695 -10.341 -2.368 1.00 96.94 290 GLN A O 1
ATOM 2459 N N . LYS A 1 291 ? -22.732 -8.095 -2.509 1.00 97.75 291 LYS A N 1
ATOM 2460 C CA . LYS A 1 291 ? -22.014 -8.028 -3.793 1.00 97.75 291 LYS A CA 1
ATOM 2461 C C . LYS A 1 291 ? -20.570 -8.511 -3.665 1.00 97.75 291 LYS A C 1
ATOM 2463 O O . LYS A 1 291 ? -20.103 -9.226 -4.547 1.00 97.75 291 LYS A O 1
ATOM 2468 N N . LEU A 1 292 ? -19.881 -8.153 -2.579 1.00 98.25 292 LEU A N 1
ATOM 2469 C CA . LEU A 1 292 ? -18.539 -8.652 -2.281 1.00 98.25 292 LEU A CA 1
ATOM 2470 C C . LEU A 1 292 ? -18.549 -10.175 -2.133 1.00 98.25 292 LEU A C 1
ATOM 2472 O O . LEU A 1 292 ? -17.752 -10.840 -2.782 1.00 98.25 292 LEU A O 1
ATOM 2476 N N . TYR A 1 293 ? -19.490 -10.733 -1.370 1.00 97.81 293 TYR A N 1
ATOM 2477 C CA . TYR A 1 293 ? -19.605 -12.181 -1.196 1.00 97.81 293 TYR A CA 1
ATOM 2478 C C . TYR A 1 293 ? -19.861 -12.915 -2.518 1.00 97.81 293 TYR A C 1
ATOM 2480 O O . TYR A 1 293 ? -19.213 -13.920 -2.804 1.00 97.81 293 TYR A O 1
ATOM 2488 N N . ALA A 1 294 ? -20.769 -12.406 -3.357 1.00 97.69 294 ALA A N 1
ATOM 2489 C CA . ALA A 1 294 ? -21.002 -12.970 -4.685 1.00 97.69 294 ALA A CA 1
ATOM 2490 C C . ALA A 1 294 ? -19.727 -12.920 -5.542 1.00 97.69 294 ALA A C 1
ATOM 2492 O O . ALA A 1 294 ? -19.336 -13.936 -6.114 1.00 97.69 294 ALA A O 1
ATOM 2493 N N . ALA A 1 295 ? -19.036 -11.775 -5.556 1.00 97.38 295 ALA A N 1
ATOM 2494 C CA . ALA A 1 295 ? -17.787 -11.610 -6.287 1.00 97.38 295 ALA A CA 1
ATOM 2495 C C . ALA A 1 295 ? -16.686 -12.555 -5.779 1.00 97.38 295 ALA A C 1
ATOM 2497 O O . ALA A 1 295 ? -15.984 -13.139 -6.588 1.00 97.38 295 ALA A O 1
ATOM 2498 N N . MET A 1 296 ? -16.562 -12.773 -4.467 1.00 97.75 296 MET A N 1
ATOM 2499 C CA . MET A 1 296 ? -15.571 -13.693 -3.891 1.00 97.75 296 MET A CA 1
ATOM 2500 C C . MET A 1 296 ? -15.739 -15.144 -4.355 1.00 97.75 296 MET A C 1
ATOM 2502 O O . MET A 1 296 ? -14.773 -15.900 -4.309 1.00 97.75 296 MET A O 1
ATOM 2506 N N . ASN A 1 297 ? -16.946 -15.537 -4.773 1.00 97.44 297 ASN A N 1
ATOM 2507 C CA . ASN A 1 297 ? -17.246 -16.875 -5.287 1.00 97.44 297 ASN A CA 1
ATOM 2508 C C . ASN A 1 297 ? -17.068 -16.992 -6.814 1.00 97.44 297 ASN A C 1
ATOM 2510 O O . ASN A 1 297 ? -17.163 -18.092 -7.361 1.00 97.44 297 ASN A O 1
ATOM 2514 N N . GLU A 1 298 ? -16.796 -15.890 -7.521 1.00 97.00 298 GLU A N 1
ATOM 2515 C CA . GLU A 1 298 ? -16.482 -15.923 -8.952 1.00 97.00 298 GLU A CA 1
ATOM 2516 C C . GLU A 1 298 ? -15.167 -16.682 -9.209 1.00 97.00 298 GLU A C 1
ATOM 2518 O O . GLU A 1 298 ? -14.312 -16.827 -8.332 1.00 97.00 298 GLU A O 1
ATOM 2523 N N . PHE A 1 299 ? -15.004 -17.194 -10.434 1.00 96.44 299 PHE A N 1
ATOM 2524 C CA . PHE A 1 299 ? -13.799 -17.914 -10.872 1.00 96.44 299 PHE A CA 1
ATOM 2525 C C . PHE A 1 299 ? -13.369 -19.043 -9.914 1.00 96.44 299 PHE A C 1
ATOM 2527 O O . PHE A 1 299 ? -12.184 -19.205 -9.627 1.00 96.44 299 PHE A O 1
ATOM 2534 N N . ASN A 1 300 ? -14.340 -19.824 -9.426 1.00 94.62 300 ASN A N 1
ATOM 2535 C CA . ASN A 1 300 ? -14.144 -20.926 -8.476 1.00 94.62 300 ASN A CA 1
ATOM 2536 C C . ASN A 1 300 ? -13.518 -20.493 -7.140 1.00 94.62 300 ASN A C 1
ATOM 2538 O O . ASN A 1 300 ? -12.751 -21.244 -6.542 1.00 94.62 300 ASN A O 1
ATOM 2542 N N . GLY A 1 301 ? -13.824 -19.279 -6.676 1.00 94.00 301 GLY A N 1
ATOM 2543 C CA . GLY A 1 301 ? -13.351 -18.804 -5.379 1.00 94.00 301 GLY A CA 1
ATOM 2544 C C . GLY A 1 301 ? -11.865 -18.450 -5.350 1.00 94.00 301 GLY A C 1
ATOM 2545 O O . GLY A 1 301 ? -11.254 -18.512 -4.286 1.00 94.00 301 GLY A O 1
ATOM 2546 N N . MET A 1 302 ? -11.279 -18.063 -6.492 1.00 94.12 302 MET A N 1
ATOM 2547 C CA . MET A 1 302 ? -9.839 -17.787 -6.654 1.00 94.12 302 MET A CA 1
ATOM 2548 C C . MET A 1 302 ? -9.245 -16.873 -5.566 1.00 94.12 302 MET A C 1
ATOM 2550 O O . MET A 1 302 ? -8.080 -17.028 -5.206 1.00 94.12 302 MET A O 1
ATOM 2554 N N . TYR A 1 303 ? -10.030 -15.926 -5.042 1.00 94.75 303 TYR A N 1
ATOM 2555 C CA . TYR A 1 303 ? -9.611 -15.009 -3.977 1.00 94.75 303 TYR A CA 1
ATOM 2556 C C . TYR A 1 303 ? -10.469 -15.110 -2.707 1.00 94.75 303 TYR A C 1
ATOM 2558 O O . TYR A 1 303 ? -10.416 -14.212 -1.870 1.00 94.75 303 TYR A O 1
ATOM 2566 N N . PHE A 1 304 ? -11.247 -16.180 -2.527 1.00 94.38 304 PHE A N 1
ATOM 2567 C CA . PHE A 1 304 ? -12.151 -16.308 -1.381 1.00 94.38 304 PHE A CA 1
ATOM 2568 C C . PHE A 1 304 ? -11.399 -16.212 -0.046 1.00 94.38 304 PHE A C 1
ATOM 2570 O O . PHE A 1 304 ? -11.730 -15.375 0.791 1.00 94.38 304 PHE A O 1
ATOM 2577 N N . GLU A 1 305 ? -10.332 -16.999 0.127 1.00 91.69 305 GLU A N 1
ATOM 2578 C CA . GLU A 1 305 ? -9.528 -17.014 1.361 1.00 91.69 305 GLU A CA 1
ATOM 2579 C C . GLU A 1 305 ? -8.865 -15.667 1.659 1.00 91.69 305 GLU A C 1
ATOM 2581 O O . GLU A 1 305 ? -8.682 -15.307 2.818 1.00 91.69 305 GLU A O 1
ATOM 2586 N N . LYS A 1 306 ? -8.554 -14.889 0.618 1.00 93.19 306 LYS A N 1
ATOM 2587 C CA . LYS A 1 306 ? -7.935 -13.571 0.763 1.00 93.19 306 LYS A CA 1
ATOM 2588 C C . LYS A 1 306 ? -8.897 -12.531 1.344 1.00 93.19 306 LYS A C 1
ATOM 2590 O O . LYS A 1 306 ? -8.454 -11.666 2.086 1.00 93.19 306 LYS A O 1
ATOM 2595 N N . TYR A 1 307 ? -10.183 -12.602 0.998 1.00 95.12 307 TYR A N 1
ATOM 2596 C CA . TYR A 1 307 ? -11.179 -11.578 1.350 1.00 95.12 307 TYR A CA 1
ATOM 2597 C C . TYR A 1 307 ? -12.187 -12.022 2.411 1.00 95.12 307 TYR A C 1
ATOM 2599 O O . TYR A 1 307 ? -12.985 -11.209 2.868 1.00 95.12 307 TYR A O 1
ATOM 2607 N N . VAL A 1 308 ? -12.183 -13.295 2.819 1.00 93.69 308 VAL A N 1
ATOM 2608 C CA . VAL A 1 308 ? -13.153 -13.816 3.795 1.00 93.69 308 VAL A CA 1
ATOM 2609 C C . VAL A 1 308 ? -13.079 -13.092 5.137 1.00 93.69 308 VAL A C 1
ATOM 2611 O O . VAL A 1 308 ? -14.118 -12.837 5.744 1.00 93.69 308 VAL A O 1
ATOM 2614 N N . PHE A 1 309 ? -11.877 -12.711 5.575 1.00 92.06 309 PHE A N 1
ATOM 2615 C CA . PHE A 1 309 ? -11.703 -11.932 6.796 1.00 92.06 309 PHE A CA 1
ATOM 2616 C C . PHE A 1 309 ? -12.300 -10.527 6.652 1.00 92.06 309 PHE A C 1
ATOM 2618 O O . PHE A 1 309 ? -13.161 -10.165 7.449 1.00 92.06 309 PHE A O 1
ATOM 2625 N N . ASP A 1 310 ? -11.938 -9.793 5.593 1.00 92.00 310 ASP A N 1
ATOM 2626 C CA . ASP A 1 310 ? -12.477 -8.456 5.296 1.00 92.00 310 ASP A CA 1
ATOM 2627 C C . ASP A 1 310 ? -14.009 -8.459 5.189 1.00 92.00 310 ASP A C 1
ATOM 2629 O O . ASP A 1 310 ? -14.683 -7.564 5.695 1.00 92.00 310 ASP A O 1
ATOM 2633 N N . TYR A 1 311 ? -14.575 -9.491 4.558 1.00 95.88 311 TYR A N 1
ATOM 2634 C CA . TYR A 1 311 ? -16.018 -9.658 4.427 1.00 95.88 311 TYR A CA 1
ATOM 2635 C C . TYR A 1 311 ? -16.709 -9.792 5.788 1.00 95.88 311 TYR A C 1
ATOM 2637 O O . TYR A 1 311 ? -17.687 -9.090 6.057 1.00 95.88 311 TYR A O 1
ATOM 2645 N N . TYR A 1 312 ? -16.211 -10.680 6.655 1.00 95.00 312 TYR A N 1
ATOM 2646 C CA . TYR A 1 312 ? -16.791 -10.837 7.986 1.00 95.00 312 TYR A CA 1
ATOM 2647 C C . TYR A 1 312 ? -16.561 -9.598 8.846 1.00 95.00 312 TYR A C 1
ATOM 2649 O O . TYR A 1 312 ? -17.497 -9.180 9.522 1.00 95.00 312 TYR A O 1
ATOM 2657 N N . HIS A 1 313 ? -15.386 -8.971 8.767 1.00 92.88 313 HIS A N 1
ATOM 2658 C CA . HIS A 1 313 ? -15.099 -7.708 9.444 1.00 92.88 313 HIS A CA 1
ATOM 2659 C C . HIS A 1 313 ? -16.138 -6.640 9.092 1.00 92.88 313 HIS A C 1
ATOM 2661 O O . HIS A 1 313 ? -16.790 -6.093 9.977 1.00 92.88 313 HIS A O 1
ATOM 2667 N N . ALA A 1 314 ? -16.386 -6.427 7.800 1.00 94.25 314 ALA A N 1
ATOM 2668 C CA . ALA A 1 314 ? -17.373 -5.463 7.340 1.00 94.25 314 ALA A CA 1
ATOM 2669 C C . ALA A 1 314 ? -18.805 -5.789 7.796 1.00 94.25 314 ALA A C 1
ATOM 2671 O O . ALA A 1 314 ? -19.559 -4.885 8.159 1.00 94.25 314 ALA A O 1
ATOM 2672 N N . LEU A 1 315 ? -19.214 -7.064 7.789 1.00 95.94 315 LEU A N 1
ATOM 2673 C CA . LEU A 1 315 ? -20.527 -7.450 8.316 1.00 95.94 315 LEU A CA 1
ATOM 2674 C C . LEU A 1 315 ? -20.658 -7.107 9.801 1.00 95.94 315 LEU A C 1
ATOM 2676 O O . LEU A 1 315 ? -21.685 -6.577 10.218 1.00 95.94 315 LEU A O 1
ATOM 2680 N N . ILE A 1 316 ? -19.629 -7.424 10.583 1.00 94.50 316 ILE A N 1
ATOM 2681 C CA . ILE A 1 316 ? -19.602 -7.227 12.033 1.00 94.50 316 ILE A CA 1
ATOM 2682 C C . ILE A 1 316 ? -19.687 -5.737 12.347 1.00 94.50 316 ILE A C 1
ATOM 2684 O O . ILE A 1 316 ? -20.596 -5.339 13.070 1.00 94.50 316 ILE A O 1
ATOM 2688 N N . ASP A 1 317 ? -18.832 -4.918 11.732 1.00 89.50 317 ASP A N 1
ATOM 2689 C CA . ASP A 1 317 ? -18.819 -3.460 11.897 1.00 89.50 317 ASP A CA 1
ATOM 2690 C C . ASP A 1 317 ? -20.203 -2.845 11.653 1.00 89.50 317 ASP A C 1
ATOM 2692 O O . ASP A 1 317 ? -20.726 -2.067 12.457 1.00 89.50 317 ASP A O 1
ATOM 2696 N N . ASN A 1 318 ? -20.850 -3.239 10.555 1.00 92.25 318 ASN A N 1
ATOM 2697 C CA . ASN A 1 318 ? -22.180 -2.743 10.226 1.00 92.25 318 ASN A CA 1
ATOM 2698 C C . ASN A 1 318 ? -23.255 -3.255 11.194 1.00 92.25 318 ASN A C 1
ATOM 2700 O O . ASN A 1 318 ? -24.111 -2.480 11.625 1.00 92.25 318 ASN A O 1
ATOM 2704 N N . TYR A 1 319 ? -23.232 -4.540 11.561 1.00 94.12 319 TYR A N 1
ATOM 2705 C CA . TYR A 1 319 ? -24.212 -5.090 12.495 1.00 94.12 319 TYR A CA 1
ATOM 2706 C C . TYR A 1 319 ? -24.054 -4.533 13.906 1.00 94.12 319 TYR A C 1
ATOM 2708 O O . TYR A 1 319 ? -25.069 -4.336 14.557 1.00 94.12 319 TYR A O 1
ATOM 2716 N N . ILE A 1 320 ? -22.850 -4.202 14.378 1.00 89.88 320 ILE A N 1
ATOM 2717 C CA . ILE A 1 320 ? -22.667 -3.548 15.686 1.00 89.88 320 ILE A CA 1
ATOM 2718 C C . ILE A 1 320 ? -23.533 -2.282 15.790 1.00 89.88 320 ILE A C 1
ATOM 2720 O O . ILE A 1 320 ? -24.152 -2.053 16.829 1.00 89.88 320 ILE A O 1
ATOM 2724 N N . ASN A 1 321 ? -23.637 -1.519 14.698 1.00 86.81 321 ASN A N 1
ATOM 2725 C CA . ASN A 1 321 ? -24.367 -0.252 14.648 1.00 86.81 321 ASN A CA 1
ATOM 2726 C C . ASN A 1 321 ? -25.860 -0.395 14.295 1.00 86.81 321 ASN A C 1
ATOM 2728 O O . ASN A 1 321 ? -26.656 0.454 14.686 1.00 86.81 321 ASN A O 1
ATOM 2732 N N . ILE A 1 322 ? -26.259 -1.447 13.568 1.00 90.31 322 ILE A N 1
ATOM 2733 C CA . ILE A 1 322 ? -27.663 -1.675 13.164 1.00 90.31 322 ILE A CA 1
ATOM 2734 C C . ILE A 1 322 ? -28.387 -2.638 14.114 1.00 90.31 322 ILE A C 1
ATOM 2736 O O . ILE A 1 322 ? -29.514 -2.390 14.533 1.00 90.31 322 ILE A O 1
ATOM 2740 N N . ASP A 1 323 ? -27.770 -3.785 14.390 1.00 92.12 323 ASP A N 1
ATOM 2741 C CA . ASP A 1 323 ? -28.352 -4.919 15.104 1.00 92.12 323 ASP A CA 1
ATOM 2742 C C . ASP A 1 323 ? -27.239 -5.716 15.799 1.00 92.12 323 ASP A C 1
ATOM 2744 O O . ASP A 1 323 ? -26.719 -6.725 15.309 1.00 92.12 323 ASP A O 1
ATOM 2748 N N . SER A 1 324 ? -26.863 -5.240 16.982 1.00 90.88 324 SER A N 1
ATOM 2749 C CA . SER A 1 324 ? -25.813 -5.852 17.798 1.00 90.88 324 SER A CA 1
ATOM 2750 C C . SER A 1 324 ? -26.143 -7.287 18.239 1.00 90.88 324 SER A C 1
ATOM 2752 O O . SER A 1 324 ? -25.260 -8.009 18.700 1.00 90.88 324 SER A O 1
ATOM 2754 N N . GLY A 1 325 ? -27.406 -7.724 18.139 1.00 93.56 325 GLY A N 1
ATOM 2755 C CA . GLY A 1 325 ? -27.799 -9.121 18.337 1.00 93.56 325 GLY A CA 1
ATOM 2756 C C . GLY A 1 325 ? -27.289 -10.011 17.205 1.00 93.56 325 GLY A C 1
ATOM 2757 O O . GLY A 1 325 ? -26.624 -11.013 17.469 1.00 93.56 325 GLY A O 1
ATOM 2758 N N . LYS A 1 326 ? -27.509 -9.596 15.952 1.00 94.62 326 LYS A N 1
ATOM 2759 C CA . LYS A 1 326 ? -26.964 -10.286 14.769 1.00 94.62 326 LYS A CA 1
ATOM 2760 C C . LYS A 1 326 ? -25.441 -10.310 14.749 1.00 94.62 326 LYS A C 1
ATOM 2762 O O . LYS A 1 326 ? -24.866 -11.322 14.355 1.00 94.62 326 LYS A O 1
ATOM 2767 N N . ALA A 1 327 ? -24.787 -9.236 15.200 1.00 94.25 327 ALA A N 1
ATOM 2768 C CA . ALA A 1 327 ? -23.329 -9.207 15.322 1.00 94.25 327 ALA A CA 1
ATOM 2769 C C . ALA A 1 327 ? -22.817 -10.322 16.254 1.00 94.25 327 ALA A C 1
ATOM 2771 O O . ALA A 1 327 ? -21.924 -11.077 15.872 1.00 94.25 327 ALA A O 1
ATOM 2772 N N . ILE A 1 328 ? -23.429 -10.483 17.437 1.00 94.44 328 ILE A N 1
ATOM 2773 C CA . ILE A 1 328 ? -23.086 -11.563 18.379 1.00 94.44 328 ILE A CA 1
ATOM 2774 C C . ILE A 1 328 ? -23.369 -12.937 17.765 1.00 94.44 328 ILE A C 1
ATOM 2776 O O . ILE A 1 328 ? -22.523 -13.823 17.850 1.00 94.44 328 ILE A O 1
ATOM 2780 N N . GLU A 1 329 ? -24.531 -13.128 17.135 1.00 95.94 329 GLU A N 1
ATOM 2781 C CA . GLU A 1 329 ? -24.873 -14.409 16.504 1.00 95.94 329 GLU A CA 1
ATOM 2782 C C . GLU A 1 329 ? -23.835 -14.805 15.442 1.00 95.94 329 GLU A C 1
ATOM 2784 O O . GLU A 1 329 ? -23.412 -15.961 15.370 1.00 95.94 329 GLU A O 1
ATOM 2789 N N . LEU A 1 330 ? -23.388 -13.838 14.636 1.00 95.56 330 LEU A N 1
ATOM 2790 C CA . LEU A 1 330 ? -22.353 -14.050 13.633 1.00 95.56 330 LEU A CA 1
ATOM 2791 C C . LEU A 1 330 ? -20.993 -14.367 14.274 1.00 95.56 330 LEU A C 1
ATOM 2793 O O . LEU A 1 330 ? -20.340 -15.319 13.850 1.00 95.56 330 LEU A O 1
ATOM 2797 N N . LEU A 1 331 ? -20.588 -13.634 15.314 1.00 94.88 331 LEU A N 1
ATOM 2798 C CA . LEU A 1 331 ? -19.349 -13.880 16.063 1.00 94.88 331 LEU A CA 1
ATOM 2799 C C . LEU A 1 331 ? -19.311 -15.282 16.680 1.00 94.88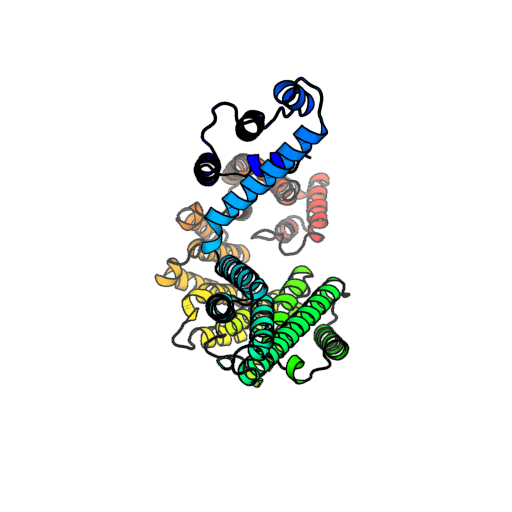 331 LEU A C 1
ATOM 2801 O O . LEU A 1 331 ? -18.311 -15.986 16.548 1.00 94.88 331 LEU A O 1
ATOM 2805 N N . GLU A 1 332 ? -20.407 -15.725 17.297 1.00 93.75 332 GLU A N 1
ATOM 2806 C CA . GLU A 1 332 ? -20.511 -17.069 17.876 1.00 93.75 332 GLU A CA 1
ATOM 2807 C C . GLU A 1 332 ? -20.477 -18.161 16.794 1.00 93.75 332 GLU A C 1
ATOM 2809 O O . GLU A 1 332 ? -19.844 -19.202 16.978 1.00 93.75 332 GLU A O 1
ATOM 2814 N N . LYS A 1 333 ? -21.063 -17.918 15.611 1.00 94.50 333 LYS A N 1
ATOM 2815 C CA . LYS A 1 333 ? -20.906 -18.823 14.456 1.00 94.50 333 LYS A CA 1
ATOM 2816 C C . LYS A 1 333 ? -19.450 -18.899 13.989 1.00 94.50 333 LYS A C 1
ATOM 2818 O O . LYS A 1 333 ? -18.945 -19.997 13.751 1.00 94.50 333 LYS A O 1
ATOM 2823 N N . LEU A 1 334 ? -18.756 -17.763 13.889 1.00 93.69 334 LEU A N 1
ATOM 2824 C CA . LEU A 1 334 ? -17.338 -17.712 13.507 1.00 93.69 334 LEU A CA 1
ATOM 2825 C C . LEU A 1 334 ? -16.444 -18.408 14.537 1.00 93.69 334 LEU A C 1
ATOM 2827 O O . LEU A 1 334 ? -15.516 -19.124 14.163 1.00 93.69 334 LEU A O 1
ATOM 2831 N N . LYS A 1 335 ? -16.788 -18.313 15.823 1.00 90.25 335 LYS A N 1
ATOM 2832 C CA . LYS A 1 335 ? -16.131 -19.042 16.914 1.00 90.25 335 LYS A CA 1
ATOM 2833 C C . LYS A 1 335 ? -16.244 -20.565 16.777 1.00 90.25 335 LYS A C 1
ATOM 2835 O O . LYS A 1 335 ? -15.434 -21.280 17.359 1.00 90.25 335 LYS A O 1
ATOM 2840 N N . LEU A 1 336 ? -17.195 -21.099 16.014 1.00 91.19 336 LEU A N 1
ATOM 2841 C CA . LEU A 1 336 ? -17.301 -22.540 15.739 1.00 91.19 336 LEU A CA 1
ATOM 2842 C C . LEU A 1 336 ? -16.714 -22.936 14.373 1.00 91.19 336 LEU A C 1
ATOM 2844 O O . LEU A 1 336 ? -16.504 -24.122 14.109 1.00 91.19 336 LEU A O 1
ATOM 2848 N N . ASN A 1 337 ? -16.408 -21.965 13.511 1.00 90.62 337 ASN A N 1
ATOM 2849 C CA . ASN A 1 337 ? -15.910 -22.206 12.163 1.00 90.62 337 ASN A CA 1
ATOM 2850 C C . ASN A 1 337 ? -14.407 -22.540 12.168 1.00 90.62 337 ASN A C 1
ATOM 2852 O O . ASN A 1 337 ? -13.557 -21.686 12.420 1.00 90.62 337 ASN A O 1
ATOM 2856 N N . LYS A 1 338 ? -14.071 -23.795 11.840 1.00 86.62 338 LYS A N 1
ATOM 2857 C CA . LYS A 1 338 ? -12.682 -24.284 11.817 1.00 86.62 338 LYS A CA 1
ATOM 2858 C C . LYS A 1 338 ? -11.797 -23.564 10.798 1.00 86.62 338 LYS A C 1
ATOM 2860 O O . LYS A 1 338 ? -10.635 -23.331 11.101 1.00 86.62 338 LYS A O 1
ATOM 2865 N N . GLN A 1 339 ? -12.327 -23.228 9.622 1.00 84.00 339 GLN A N 1
ATOM 2866 C CA . GLN A 1 339 ? -11.557 -22.570 8.564 1.00 84.00 339 GLN A CA 1
ATOM 2867 C C . GLN A 1 339 ? -11.254 -21.119 8.940 1.00 84.00 339 GLN A C 1
ATOM 2869 O O . GLN A 1 339 ? -10.120 -20.674 8.814 1.00 84.00 339 GLN A O 1
ATOM 2874 N N . PHE A 1 340 ? -12.241 -20.400 9.483 1.00 84.88 340 PHE A N 1
ATOM 2875 C CA . PHE A 1 340 ? -12.035 -19.022 9.932 1.00 84.88 340 PHE A CA 1
ATOM 2876 C C . PHE A 1 340 ? -11.015 -18.940 11.076 1.00 84.88 340 PHE A C 1
ATOM 2878 O O . PHE A 1 340 ? -10.162 -18.063 11.072 1.00 84.88 340 PHE A O 1
ATOM 2885 N N . LYS A 1 341 ? -11.034 -19.907 12.003 1.00 83.75 341 LYS A N 1
ATOM 2886 C CA . LYS A 1 341 ? -10.066 -19.997 13.108 1.00 83.75 341 LYS A CA 1
ATOM 2887 C C . LYS A 1 341 ? -8.614 -20.230 12.696 1.00 83.75 341 LYS A C 1
ATOM 2889 O O . LYS A 1 341 ? -7.727 -20.029 13.516 1.00 83.75 341 LYS A O 1
ATOM 2894 N N . GLN A 1 342 ? -8.365 -20.704 11.477 1.00 84.44 342 GLN A N 1
ATOM 2895 C CA . GLN A 1 342 ? -7.002 -20.860 10.961 1.00 84.44 342 GLN A CA 1
ATOM 2896 C C . GLN A 1 342 ? -6.418 -19.531 10.469 1.00 84.44 342 GLN A C 1
ATOM 2898 O O . GLN A 1 342 ? -5.210 -19.434 10.269 1.00 84.44 342 GLN A O 1
ATOM 2903 N N . ILE A 1 343 ? -7.259 -18.510 10.283 1.00 85.19 343 ILE A N 1
ATOM 2904 C CA . ILE A 1 343 ? -6.820 -17.171 9.906 1.00 85.19 343 ILE A CA 1
ATOM 2905 C C . ILE A 1 343 ? -6.150 -16.529 11.122 1.00 85.19 343 ILE A C 1
ATOM 2907 O O . ILE A 1 343 ? -6.702 -16.534 12.227 1.00 85.19 343 ILE A O 1
ATOM 2911 N N . SER A 1 344 ? -4.959 -15.971 10.907 1.00 83.62 344 SER A N 1
ATOM 2912 C CA . SER A 1 344 ? -4.207 -15.250 11.936 1.00 83.62 344 SER A CA 1
ATOM 2913 C C . SER A 1 344 ? -5.055 -14.132 12.548 1.00 83.62 344 SER A C 1
ATOM 2915 O O . SER A 1 344 ? -5.785 -13.442 11.834 1.00 83.62 344 SER A O 1
ATOM 2917 N N . SER A 1 345 ? -4.988 -13.979 13.873 1.00 85.50 345 SER A N 1
ATOM 2918 C CA . SER A 1 345 ? -5.738 -12.963 14.628 1.00 85.50 345 SER A CA 1
ATOM 2919 C C . SER A 1 345 ? -7.268 -13.107 14.576 1.00 85.50 345 SER A C 1
ATOM 2921 O O . SER A 1 345 ? -7.989 -12.206 15.007 1.00 85.50 345 SER A O 1
ATOM 2923 N N . SER A 1 346 ? -7.800 -14.236 14.102 1.00 88.38 346 SER A N 1
ATOM 2924 C CA . SER A 1 346 ? -9.248 -14.464 14.048 1.00 88.38 346 SER A CA 1
ATOM 2925 C C . SER A 1 346 ? -9.887 -14.567 15.434 1.00 88.38 346 SER A C 1
ATOM 2927 O O . SER A 1 346 ? -10.969 -14.016 15.639 1.00 88.38 346 SER A O 1
ATOM 2929 N N . ASN A 1 347 ? -9.238 -15.210 16.413 1.00 89.69 347 ASN A N 1
ATOM 2930 C CA . ASN A 1 347 ? -9.779 -15.273 17.773 1.00 89.69 347 ASN A CA 1
ATOM 2931 C C . ASN A 1 347 ? -9.686 -13.910 18.459 1.00 89.69 347 ASN A C 1
ATOM 2933 O O . ASN A 1 347 ? -10.627 -13.526 19.154 1.00 89.69 347 ASN A O 1
ATOM 2937 N N . LEU A 1 348 ? -8.600 -13.168 18.208 1.00 90.81 348 LEU A N 1
ATOM 2938 C CA . LEU A 1 348 ? -8.462 -11.775 18.629 1.00 90.81 348 LEU A CA 1
ATOM 2939 C C . LEU A 1 348 ? -9.652 -10.945 18.146 1.00 90.81 348 LEU A C 1
ATOM 2941 O O . LEU A 1 348 ? -10.360 -10.354 18.958 1.00 90.81 348 LEU A O 1
ATOM 2945 N N . PHE A 1 349 ? -9.916 -10.978 16.841 1.00 90.81 349 PHE A N 1
ATOM 2946 C CA . PHE A 1 349 ? -11.049 -10.294 16.231 1.00 90.81 349 PHE A CA 1
ATOM 2947 C C . PHE A 1 349 ? -12.391 -10.705 16.858 1.00 90.81 349 PHE A C 1
ATOM 2949 O O . PHE A 1 349 ? -13.210 -9.842 17.173 1.00 90.81 349 PHE A O 1
ATOM 2956 N N . ILE A 1 350 ? -12.619 -12.006 17.077 1.00 93.25 350 ILE A N 1
ATOM 2957 C CA . ILE A 1 350 ? -13.888 -12.505 17.620 1.00 93.25 350 ILE A CA 1
ATOM 2958 C C . ILE A 1 350 ? -14.109 -12.017 19.055 1.00 93.25 350 ILE A C 1
ATOM 2960 O O . ILE A 1 350 ? -15.108 -11.355 19.335 1.00 93.25 350 ILE A O 1
ATOM 2964 N N . TYR A 1 351 ? -13.203 -12.351 19.976 1.00 94.31 351 TYR A N 1
ATOM 2965 C CA . TYR A 1 351 ? -13.417 -12.080 21.399 1.00 94.31 351 TYR A CA 1
ATOM 2966 C C . TYR A 1 351 ? -13.437 -10.586 21.704 1.00 94.31 351 TYR A C 1
ATOM 2968 O O . TYR A 1 351 ? -14.223 -10.149 22.544 1.00 94.31 351 TYR A O 1
ATOM 2976 N N . LEU A 1 352 ? -12.628 -9.804 20.990 1.00 92.56 352 LEU A N 1
ATOM 2977 C CA . LEU A 1 352 ? -12.576 -8.364 21.176 1.00 92.56 352 LEU A CA 1
ATOM 2978 C C . LEU A 1 352 ? -13.890 -7.688 20.773 1.00 92.56 352 LEU A C 1
ATOM 2980 O O . LEU A 1 352 ? -14.438 -6.901 21.542 1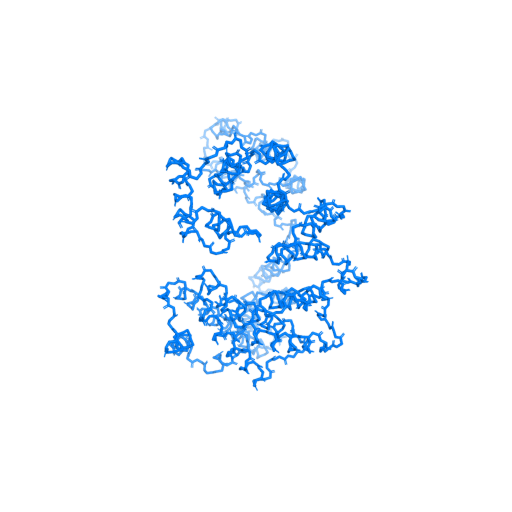.00 92.56 352 LEU A O 1
ATOM 2984 N N . ASN A 1 353 ? -14.454 -8.056 19.619 1.00 93.06 353 ASN A N 1
ATOM 2985 C CA . ASN A 1 353 ? -15.752 -7.531 19.196 1.00 93.06 353 ASN A CA 1
ATOM 2986 C C . ASN A 1 353 ? -16.890 -7.987 20.119 1.00 93.06 353 ASN A C 1
ATOM 2988 O O . ASN A 1 353 ? -17.759 -7.183 20.451 1.00 93.06 353 ASN A O 1
ATOM 2992 N N . ILE A 1 354 ? -16.878 -9.239 20.597 1.00 94.56 354 ILE A N 1
ATOM 2993 C CA . ILE A 1 354 ? -17.861 -9.703 21.591 1.00 94.56 354 ILE A CA 1
ATOM 2994 C C . ILE A 1 354 ? -17.769 -8.855 22.872 1.00 94.56 354 ILE A C 1
ATOM 2996 O O . ILE A 1 354 ? -18.801 -8.417 23.387 1.00 94.56 354 ILE A O 1
ATOM 3000 N N . ALA A 1 355 ? -16.554 -8.586 23.365 1.00 94.81 355 ALA A N 1
ATOM 3001 C CA . ALA A 1 355 ? -16.339 -7.773 24.559 1.00 94.81 355 ALA A CA 1
ATOM 3002 C C . ALA A 1 355 ? -16.903 -6.354 24.394 1.00 94.81 355 ALA A C 1
ATOM 3004 O O . ALA A 1 355 ? -17.658 -5.893 25.250 1.00 94.81 355 ALA A O 1
ATOM 3005 N N . ILE A 1 356 ? -16.609 -5.696 23.267 1.00 91.62 356 ILE A N 1
ATOM 3006 C CA . ILE A 1 356 ? -17.093 -4.342 22.952 1.00 91.62 356 ILE A CA 1
ATOM 3007 C C . ILE A 1 356 ? -18.625 -4.310 22.851 1.00 91.62 356 ILE A C 1
ATOM 3009 O O . ILE A 1 356 ? -19.275 -3.423 23.410 1.00 91.62 356 ILE A O 1
ATOM 3013 N N . ILE A 1 357 ? -19.240 -5.299 22.195 1.00 92.25 357 ILE A N 1
ATOM 3014 C CA . ILE A 1 357 ? -20.703 -5.360 22.086 1.00 92.25 357 ILE A CA 1
ATOM 3015 C C . ILE A 1 357 ? -21.350 -5.560 23.463 1.00 92.25 357 ILE A C 1
ATOM 3017 O O . ILE A 1 357 ? -22.359 -4.928 23.773 1.00 92.25 357 ILE A O 1
ATOM 3021 N N . TYR A 1 358 ? -20.803 -6.427 24.316 1.00 95.19 358 TYR A N 1
ATOM 3022 C CA . TYR A 1 358 ? -21.361 -6.603 25.658 1.00 95.19 358 TYR A CA 1
ATOM 3023 C C . TYR A 1 358 ? -21.123 -5.394 26.560 1.00 95.19 358 TYR A C 1
ATOM 3025 O O . TYR A 1 358 ? -22.013 -5.061 27.343 1.00 95.19 358 TYR A O 1
ATOM 3033 N N . PHE A 1 359 ? -19.992 -4.701 26.409 1.00 93.00 359 PHE A N 1
ATOM 3034 C CA . PHE A 1 359 ? -19.724 -3.445 27.102 1.00 93.00 359 PHE A CA 1
ATOM 3035 C C . PHE A 1 359 ? -20.757 -2.371 26.740 1.00 93.00 359 PHE A C 1
ATOM 3037 O O . PHE A 1 359 ? -21.385 -1.806 27.630 1.00 93.00 359 PHE A O 1
ATOM 3044 N N . THR A 1 360 ? -21.022 -2.156 25.447 1.00 88.62 360 THR A N 1
ATOM 3045 C CA . THR A 1 360 ? -22.042 -1.188 24.986 1.00 88.62 360 THR A CA 1
ATOM 3046 C C . THR A 1 360 ? -23.463 -1.555 25.430 1.00 88.62 360 THR A C 1
ATOM 3048 O O . THR A 1 360 ? -24.292 -0.676 25.648 1.00 88.62 360 THR A O 1
ATOM 3051 N N . LYS A 1 361 ? -23.746 -2.847 25.645 1.00 90.94 361 LYS A N 1
ATOM 3052 C CA . LYS A 1 361 ? -24.995 -3.344 26.256 1.00 90.94 361 LYS A CA 1
ATOM 3053 C C . LYS A 1 361 ? -25.015 -3.286 27.789 1.00 90.94 361 LYS A C 1
ATOM 3055 O O . LYS A 1 361 ? -25.954 -3.811 28.385 1.00 90.94 361 LYS A O 1
ATOM 3060 N N . GLN A 1 362 ? -23.990 -2.715 28.423 1.00 92.81 362 GLN A N 1
ATOM 3061 C CA . GLN A 1 362 ? -23.804 -2.663 29.880 1.00 92.81 362 GLN A CA 1
ATOM 3062 C C . GLN A 1 362 ? -23.773 -4.048 30.556 1.00 92.81 362 GLN A C 1
ATOM 3064 O O . GLN A 1 362 ? -23.993 -4.184 31.759 1.00 92.81 362 GLN A O 1
ATOM 3069 N N . ASN A 1 363 ? -23.482 -5.110 29.798 1.00 95.94 363 ASN A N 1
ATOM 3070 C CA . ASN A 1 363 ? -23.290 -6.454 30.333 1.00 95.94 363 ASN A CA 1
ATOM 3071 C C . ASN A 1 363 ? -21.801 -6.699 30.595 1.00 95.94 363 ASN A C 1
ATOM 3073 O O . ASN A 1 363 ? -21.129 -7.455 29.889 1.00 95.94 363 ASN A O 1
ATOM 3077 N N . TYR A 1 364 ? -21.285 -6.029 31.621 1.00 96.12 364 TYR A N 1
ATOM 3078 C CA . TYR A 1 364 ? -19.854 -6.005 31.916 1.00 96.12 364 TYR A CA 1
ATOM 3079 C C . TYR A 1 364 ? -19.288 -7.379 32.298 1.00 96.12 364 TYR A C 1
ATOM 3081 O O . TYR A 1 364 ? -18.143 -7.670 31.967 1.00 96.12 364 TYR A O 1
ATOM 3089 N N . ASN A 1 365 ? -20.102 -8.263 32.890 1.00 96.69 365 ASN A N 1
ATOM 3090 C CA . ASN A 1 365 ? -19.704 -9.644 33.194 1.00 96.69 365 ASN A CA 1
ATOM 3091 C C . ASN A 1 365 ? -19.342 -10.421 31.920 1.00 96.69 365 ASN A C 1
ATOM 3093 O O . ASN A 1 365 ? -18.265 -11.001 31.819 1.00 96.69 365 ASN A O 1
ATOM 3097 N N . LYS A 1 366 ? -20.196 -10.372 30.893 1.00 96.06 366 LYS A N 1
ATOM 3098 C CA . LYS A 1 366 ? -19.892 -11.036 29.617 1.00 96.06 366 LYS A CA 1
ATOM 3099 C C . LYS A 1 366 ? -18.765 -10.350 28.847 1.00 96.06 366 LYS A C 1
ATOM 3101 O O . LYS A 1 366 ? -18.021 -11.012 28.119 1.00 96.06 366 LYS A O 1
ATOM 3106 N N . ALA A 1 367 ? -18.632 -9.032 29.002 1.00 96.06 367 ALA A N 1
ATOM 3107 C CA . ALA A 1 367 ? -17.523 -8.292 28.417 1.00 96.06 367 ALA A CA 1
ATOM 3108 C C . ALA A 1 367 ? -16.181 -8.775 28.994 1.00 96.06 367 ALA A C 1
ATOM 3110 O O . ALA A 1 367 ? -15.293 -9.147 28.225 1.00 96.06 367 ALA A O 1
ATOM 3111 N N . ILE A 1 368 ? -16.058 -8.870 30.325 1.00 96.88 368 ILE A N 1
ATOM 3112 C CA . ILE A 1 368 ? -14.819 -9.330 30.967 1.00 96.88 368 ILE A CA 1
ATOM 3113 C C . ILE A 1 368 ? -14.541 -10.815 30.708 1.00 96.88 368 ILE A C 1
ATOM 3115 O O . ILE A 1 368 ? -13.398 -11.182 30.459 1.00 96.88 368 ILE A O 1
ATOM 3119 N N . GLU A 1 369 ? -15.566 -11.674 30.672 1.00 96.75 369 GLU A N 1
ATOM 3120 C CA . GLU A 1 369 ? -15.416 -13.088 30.288 1.00 96.75 369 GLU A CA 1
ATOM 3121 C C . GLU A 1 369 ? -14.797 -13.241 28.892 1.00 96.75 369 GLU A C 1
ATOM 3123 O O . GLU A 1 369 ? -13.969 -14.128 28.662 1.00 96.75 369 GLU A O 1
ATOM 3128 N N . SER A 1 370 ? -15.168 -12.358 27.965 1.00 95.25 370 SER A N 1
ATOM 3129 C CA . SER A 1 370 ? -14.646 -12.359 26.597 1.00 95.25 370 SER A CA 1
ATOM 3130 C C . SER A 1 370 ? -13.185 -11.910 26.546 1.00 95.25 370 SER A C 1
ATOM 3132 O O . SER A 1 370 ? -12.388 -12.547 25.859 1.00 95.25 370 SER A O 1
ATOM 3134 N N . ILE A 1 371 ? -12.806 -10.889 27.323 1.00 95.81 371 ILE A N 1
ATOM 3135 C CA . ILE A 1 371 ? -11.403 -10.461 27.475 1.00 95.81 371 ILE A CA 1
ATOM 3136 C C . ILE A 1 371 ? -10.553 -11.560 28.129 1.00 95.81 371 ILE A C 1
ATOM 3138 O O . ILE A 1 371 ? -9.488 -11.904 27.626 1.00 95.81 371 ILE A O 1
ATOM 3142 N N . ASN A 1 372 ? -11.048 -12.196 29.189 1.00 95.50 372 ASN A N 1
ATOM 3143 C CA . ASN A 1 372 ? -10.342 -13.308 29.829 1.00 95.50 372 ASN A CA 1
ATOM 3144 C C . ASN A 1 372 ? -10.167 -14.494 28.869 1.00 95.50 372 ASN A C 1
ATOM 3146 O O . ASN A 1 372 ? -9.111 -15.121 28.838 1.00 95.50 372 ASN A O 1
ATOM 3150 N N . SER A 1 373 ? -11.187 -14.784 28.054 1.00 94.56 373 SER A N 1
ATOM 3151 C CA . SER A 1 373 ? -11.109 -15.820 27.019 1.00 94.56 373 SER A CA 1
ATOM 3152 C C . SER A 1 373 ? -10.076 -15.477 25.947 1.00 94.56 373 SER A C 1
ATOM 3154 O O . SER A 1 373 ? -9.374 -16.371 25.480 1.00 94.56 373 SER A O 1
ATOM 3156 N N . LEU A 1 374 ? -9.959 -14.198 25.576 1.00 93.56 374 LEU A N 1
ATOM 3157 C CA . LEU A 1 374 ? -8.975 -13.710 24.614 1.00 93.56 374 LEU A CA 1
ATOM 3158 C C . LEU A 1 374 ? -7.537 -13.969 25.082 1.00 93.56 374 LEU A C 1
ATOM 3160 O O . LEU A 1 374 ? -6.735 -14.475 24.296 1.00 93.56 374 LEU A O 1
ATOM 3164 N N . TYR A 1 375 ? -7.223 -13.698 26.352 1.00 93.81 375 TYR A N 1
ATOM 3165 C CA . TYR A 1 375 ? -5.887 -13.940 26.912 1.00 93.81 375 TYR A CA 1
ATOM 3166 C C . TYR A 1 375 ? -5.451 -15.409 26.872 1.00 93.81 375 TYR A C 1
ATOM 3168 O O . TYR A 1 375 ? -4.259 -15.691 26.882 1.00 93.81 375 TYR A O 1
ATOM 3176 N N . MET A 1 376 ? -6.394 -16.349 26.779 1.00 92.44 376 MET A N 1
ATOM 3177 C CA . MET A 1 376 ? -6.105 -17.786 26.688 1.00 92.44 376 MET A CA 1
ATOM 3178 C C . MET A 1 376 ? -5.846 -18.265 25.249 1.00 92.44 376 MET A C 1
ATOM 3180 O O . MET A 1 376 ? -5.665 -19.461 25.017 1.00 92.44 376 MET A O 1
ATOM 3184 N N . THR A 1 377 ? -5.885 -17.369 24.259 1.00 90.06 377 THR A N 1
ATOM 3185 C CA . THR A 1 377 ? -5.705 -17.722 22.844 1.00 90.06 377 THR A CA 1
ATOM 3186 C C . THR A 1 377 ? -4.254 -17.564 22.401 1.00 90.06 377 THR A C 1
ATOM 3188 O O . THR A 1 377 ? -3.597 -16.588 22.743 1.00 90.06 377 THR A O 1
ATOM 3191 N N . ALA A 1 378 ? -3.780 -18.473 21.543 1.00 87.44 378 ALA A N 1
ATOM 3192 C CA . ALA A 1 378 ? -2.450 -18.359 20.933 1.00 87.44 378 ALA A CA 1
ATOM 3193 C C . ALA A 1 378 ? -2.293 -17.091 20.066 1.00 87.44 378 ALA A C 1
ATOM 3195 O O . ALA A 1 378 ? -1.185 -16.581 19.905 1.00 87.44 378 ALA A O 1
ATOM 3196 N N . ASP A 1 379 ? -3.402 -16.563 19.530 1.00 85.38 379 ASP A N 1
ATOM 3197 C CA . ASP A 1 379 ? -3.415 -15.309 18.768 1.00 85.38 379 ASP A CA 1
ATOM 3198 C C . ASP A 1 379 ? -2.973 -14.123 19.632 1.00 85.38 379 ASP A C 1
ATOM 3200 O O . ASP A 1 379 ? -2.279 -13.228 19.144 1.00 85.38 379 ASP A O 1
ATOM 3204 N N . PHE A 1 380 ? -3.341 -14.112 20.919 1.00 89.88 380 PHE A N 1
ATOM 3205 C CA . PHE A 1 380 ? -2.959 -13.039 21.828 1.00 89.88 380 PHE A CA 1
ATOM 3206 C C . PHE A 1 380 ? -1.441 -12.982 22.004 1.00 89.88 380 PHE A C 1
ATOM 3208 O O . PHE A 1 380 ? -0.860 -11.908 21.884 1.00 89.88 380 PHE A O 1
ATOM 3215 N N . ASP A 1 381 ? -0.768 -14.119 22.184 1.00 88.00 381 ASP A N 1
ATOM 3216 C CA . ASP A 1 381 ? 0.687 -14.157 22.371 1.00 88.00 381 ASP A CA 1
ATOM 3217 C C . ASP A 1 381 ? 1.445 -13.525 21.198 1.00 88.00 381 ASP A C 1
ATOM 3219 O O . ASP A 1 381 ? 2.413 -12.788 21.407 1.00 88.00 381 ASP A O 1
ATOM 3223 N N . GLN A 1 382 ? 0.950 -13.731 19.976 1.00 87.44 382 GLN A N 1
ATOM 3224 C CA . GLN A 1 382 ? 1.538 -13.232 18.728 1.00 87.44 382 GLN A CA 1
ATOM 3225 C C . GLN A 1 382 ? 1.120 -11.794 18.378 1.00 87.44 382 GLN A C 1
ATOM 3227 O O . GLN A 1 382 ? 1.620 -11.224 17.410 1.00 87.44 382 GLN A O 1
ATOM 3232 N N . THR A 1 383 ? 0.210 -11.200 19.152 1.00 88.31 383 THR A N 1
ATOM 3233 C CA . THR A 1 383 ? -0.314 -9.852 18.916 1.00 88.31 383 THR A CA 1
ATOM 3234 C C . THR A 1 383 ? 0.713 -8.772 19.279 1.00 88.31 383 THR A C 1
ATOM 3236 O O . THR A 1 383 ? 1.459 -8.902 20.256 1.00 88.31 383 THR A O 1
ATOM 3239 N N . ASP A 1 384 ? 0.722 -7.684 18.502 1.00 88.44 384 ASP A N 1
ATOM 3240 C CA . ASP A 1 384 ? 1.584 -6.520 18.720 1.00 88.44 384 ASP A CA 1
ATOM 3241 C C . ASP A 1 384 ? 1.350 -5.863 20.095 1.00 88.44 384 ASP A C 1
ATOM 3243 O O . ASP A 1 384 ? 0.230 -5.833 20.617 1.00 88.44 384 ASP A O 1
ATOM 3247 N N . ALA A 1 385 ? 2.416 -5.312 20.678 1.00 87.75 385 ALA A N 1
ATOM 3248 C CA . ALA A 1 385 ? 2.388 -4.687 21.997 1.00 87.75 385 ALA A CA 1
ATOM 3249 C C . ALA A 1 385 ? 1.373 -3.533 22.099 1.00 87.75 385 ALA A C 1
ATOM 3251 O O . ALA A 1 385 ? 0.734 -3.386 23.136 1.00 87.75 385 ALA A O 1
ATOM 3252 N N . ILE A 1 386 ? 1.171 -2.755 21.030 1.00 85.88 386 ILE A N 1
ATOM 3253 C CA . ILE A 1 386 ? 0.214 -1.637 20.994 1.00 85.88 386 ILE A CA 1
ATOM 3254 C C . ILE A 1 386 ? -1.220 -2.155 21.142 1.00 85.88 386 ILE A C 1
ATOM 3256 O O . ILE A 1 386 ? -2.027 -1.594 21.884 1.00 85.88 386 ILE A O 1
ATOM 3260 N N . ILE A 1 387 ? -1.547 -3.260 20.472 1.00 86.94 387 ILE A N 1
ATOM 3261 C CA . ILE A 1 387 ? -2.883 -3.855 20.552 1.00 86.94 387 ILE A CA 1
ATOM 3262 C C . ILE A 1 387 ? -3.100 -4.468 21.941 1.00 86.94 387 ILE A C 1
ATOM 3264 O O . ILE A 1 387 ? -4.152 -4.250 22.541 1.00 86.94 387 ILE A O 1
ATOM 3268 N N . LYS A 1 388 ? -2.100 -5.172 22.492 1.00 91.00 388 LYS A N 1
ATOM 3269 C CA . LYS A 1 388 ? -2.152 -5.709 23.867 1.00 91.00 388 LYS A CA 1
ATOM 3270 C C . LYS A 1 388 ? -2.363 -4.607 24.904 1.00 91.00 388 LYS A C 1
ATOM 3272 O O . LYS A 1 388 ? -3.178 -4.766 25.809 1.00 91.00 388 LYS A O 1
ATOM 3277 N N . PHE A 1 389 ? -1.685 -3.477 24.735 1.00 89.75 389 PHE A N 1
ATOM 3278 C CA . PHE A 1 389 ? -1.859 -2.298 25.574 1.00 89.75 389 PHE A CA 1
ATOM 3279 C C . PHE A 1 389 ? -3.294 -1.755 25.513 1.00 89.75 389 PHE A C 1
ATOM 3281 O O . PHE A 1 389 ? -3.921 -1.551 26.551 1.00 89.75 389 PHE A O 1
ATOM 3288 N N . ASN A 1 390 ? -3.860 -1.611 24.312 1.00 88.62 390 ASN A N 1
ATOM 3289 C CA . ASN A 1 390 ? -5.244 -1.160 24.143 1.00 88.62 390 ASN A CA 1
ATOM 3290 C C . ASN A 1 390 ? -6.265 -2.131 24.763 1.00 88.62 390 ASN A C 1
ATOM 3292 O O . ASN A 1 390 ? -7.276 -1.695 25.318 1.00 88.62 390 ASN A O 1
ATOM 3296 N N . ILE A 1 391 ? -6.007 -3.442 24.711 1.00 92.06 391 ILE A N 1
ATOM 3297 C CA . ILE A 1 391 ? -6.838 -4.457 25.380 1.00 92.06 391 ILE A CA 1
ATOM 3298 C C . ILE A 1 391 ? -6.766 -4.293 26.900 1.00 92.06 391 ILE A C 1
ATOM 3300 O O . ILE A 1 391 ? -7.804 -4.314 27.556 1.00 92.06 391 ILE A O 1
ATOM 3304 N N . ALA A 1 392 ? -5.579 -4.049 27.457 1.00 92.69 392 ALA A N 1
ATOM 3305 C CA . ALA A 1 392 ? -5.414 -3.829 28.892 1.00 92.69 392 ALA A CA 1
ATOM 3306 C C . ALA A 1 392 ? -6.149 -2.561 29.373 1.00 92.69 392 ALA A C 1
ATOM 3308 O O . ALA A 1 392 ? -6.803 -2.579 30.415 1.00 92.69 392 ALA A O 1
ATOM 3309 N N . ILE A 1 393 ? -6.129 -1.473 28.591 1.00 91.56 393 ILE A N 1
ATOM 3310 C CA . ILE A 1 393 ? -6.935 -0.274 28.890 1.00 91.56 393 ILE A CA 1
ATOM 3311 C C . ILE A 1 393 ? -8.437 -0.578 28.805 1.00 91.56 393 ILE A C 1
ATOM 3313 O O . ILE A 1 393 ? -9.214 -0.133 29.649 1.00 91.56 393 ILE A O 1
ATOM 3317 N N . THR A 1 394 ? -8.856 -1.365 27.817 1.00 91.88 394 THR A N 1
ATOM 3318 C CA . THR A 1 394 ? -10.253 -1.810 27.682 1.00 91.88 394 THR A CA 1
ATOM 3319 C C . THR A 1 394 ? -10.693 -2.614 28.907 1.00 91.88 394 THR A C 1
ATOM 3321 O O . THR A 1 394 ? -11.779 -2.393 29.441 1.00 91.88 394 THR A O 1
ATOM 3324 N N . GLU A 1 395 ? -9.830 -3.502 29.402 1.00 95.12 395 GLU A N 1
ATOM 3325 C CA . GLU A 1 395 ? -10.059 -4.264 30.626 1.00 95.12 395 GLU A CA 1
ATOM 3326 C C . GLU A 1 395 ? -10.191 -3.359 31.857 1.00 95.12 395 GLU A C 1
ATOM 3328 O O . GLU A 1 395 ? -11.115 -3.564 32.644 1.00 95.12 395 GLU A O 1
ATOM 3333 N N . LEU A 1 396 ? -9.338 -2.332 32.003 1.00 94.31 396 LEU A N 1
ATOM 3334 C CA . LEU A 1 396 ? -9.452 -1.349 33.091 1.00 94.31 396 LEU A CA 1
ATOM 3335 C C . LEU A 1 396 ? -10.848 -0.719 33.130 1.00 94.31 396 LEU A C 1
ATOM 3337 O O . LEU A 1 396 ? -11.460 -0.641 34.195 1.00 94.31 396 LEU A O 1
ATOM 3341 N N . ILE A 1 397 ? -11.358 -0.301 31.969 1.00 93.25 397 ILE A N 1
ATOM 3342 C CA . ILE A 1 397 ? -12.678 0.325 31.848 1.00 93.25 397 ILE A CA 1
ATOM 3343 C C . ILE A 1 397 ? -13.779 -0.668 32.239 1.00 93.25 397 ILE A C 1
ATOM 3345 O O . ILE A 1 397 ? -14.638 -0.347 33.059 1.00 93.25 397 ILE A O 1
ATOM 3349 N N . ILE A 1 398 ? -13.740 -1.893 31.704 1.00 94.88 398 ILE A N 1
ATOM 3350 C CA . ILE A 1 398 ? -14.739 -2.928 32.013 1.00 94.88 398 ILE A CA 1
ATOM 3351 C C . ILE A 1 398 ? -14.735 -3.264 33.513 1.00 94.88 398 ILE A C 1
ATOM 3353 O O . ILE A 1 398 ? -15.796 -3.369 34.129 1.00 94.88 398 ILE A O 1
ATOM 3357 N N . ARG A 1 399 ? -13.554 -3.421 34.120 1.00 95.31 399 ARG A N 1
ATOM 3358 C CA . ARG A 1 399 ? -13.423 -3.743 35.548 1.00 95.31 399 ARG A CA 1
ATOM 3359 C C . ARG A 1 399 ? -13.848 -2.600 36.452 1.00 95.31 399 ARG A C 1
ATOM 3361 O O . ARG A 1 399 ? -14.411 -2.859 37.515 1.00 95.31 399 ARG A O 1
ATOM 3368 N N . TYR A 1 400 ? -13.651 -1.354 36.021 1.00 94.25 400 TYR A N 1
ATOM 3369 C CA . TYR A 1 400 ? -14.180 -0.197 36.737 1.00 94.25 400 TYR A CA 1
ATOM 3370 C C . TYR A 1 400 ? -15.705 -0.263 36.836 1.00 94.25 400 TYR A C 1
ATOM 3372 O O . TYR A 1 400 ? -16.260 -0.087 37.919 1.00 94.25 400 TYR A O 1
ATOM 3380 N N . GLU A 1 401 ? -16.387 -0.595 35.737 1.00 94.06 401 GLU A N 1
ATOM 3381 C CA . GLU A 1 401 ? -17.845 -0.768 35.740 1.00 94.06 401 GLU A CA 1
ATOM 3382 C C . GLU A 1 401 ? -18.314 -1.928 36.628 1.00 94.06 401 GLU A C 1
ATOM 3384 O O . GLU A 1 401 ? -19.386 -1.863 37.232 1.00 94.06 401 GLU A O 1
ATOM 3389 N N . LEU A 1 402 ? -17.494 -2.974 36.756 1.00 94.31 402 LEU A N 1
ATOM 3390 C CA . LEU A 1 402 ? -17.728 -4.088 37.679 1.00 94.31 402 LEU A CA 1
ATOM 3391 C C . LEU A 1 402 ? -17.408 -3.755 39.142 1.00 94.31 402 LEU A C 1
ATOM 3393 O O . LEU A 1 402 ? -17.732 -4.555 40.019 1.00 94.31 402 LEU A O 1
ATOM 3397 N N . LYS A 1 403 ? -16.815 -2.585 39.415 1.00 93.31 403 LYS A N 1
ATOM 3398 C CA . LYS A 1 403 ? -16.316 -2.168 40.735 1.00 93.31 403 LYS A CA 1
ATOM 3399 C C . LYS A 1 403 ? -15.237 -3.098 41.302 1.00 93.31 403 LYS A C 1
ATOM 3401 O O . LYS A 1 403 ? -15.101 -3.229 42.516 1.00 93.31 403 LYS A O 1
ATOM 3406 N N . ASP A 1 404 ? -14.455 -3.723 40.426 1.00 92.38 404 ASP A N 1
ATOM 3407 C CA . ASP A 1 404 ? -13.334 -4.601 40.783 1.00 92.38 404 ASP A CA 1
ATOM 3408 C C . ASP A 1 404 ? -12.065 -3.771 41.061 1.00 92.38 404 ASP A C 1
ATOM 3410 O O . ASP A 1 404 ? -11.054 -3.865 40.363 1.00 92.38 404 ASP A O 1
ATOM 3414 N N . PHE A 1 405 ? -12.154 -2.852 42.031 1.00 91.62 405 PHE A N 1
ATOM 3415 C CA . PHE A 1 405 ? -11.136 -1.818 42.254 1.00 91.62 405 PHE A CA 1
ATOM 3416 C C . PHE A 1 405 ? -9.789 -2.383 42.720 1.00 91.62 405 PHE A C 1
ATOM 3418 O O . PHE A 1 405 ? -8.748 -1.874 42.299 1.00 91.62 405 PHE A O 1
ATOM 3425 N N . ASP A 1 406 ? -9.803 -3.466 43.502 1.00 89.25 406 ASP A N 1
ATOM 3426 C CA . ASP A 1 406 ? -8.587 -4.150 43.951 1.00 89.25 406 ASP A CA 1
ATOM 3427 C C . ASP A 1 406 ? -7.782 -4.670 42.750 1.00 89.25 406 ASP A C 1
ATOM 3429 O O . ASP A 1 406 ? -6.572 -4.454 42.648 1.00 89.25 406 ASP A O 1
ATOM 3433 N N . TYR A 1 407 ? -8.456 -5.299 41.781 1.00 92.56 407 TYR A N 1
ATOM 3434 C CA . TYR A 1 407 ? -7.795 -5.775 40.569 1.00 92.56 407 TYR A CA 1
ATOM 3435 C C . TYR A 1 407 ? -7.295 -4.620 39.701 1.00 92.56 407 TYR A C 1
ATOM 3437 O O . TYR A 1 407 ? -6.200 -4.700 39.142 1.00 92.56 407 TYR A O 1
ATOM 3445 N N . ILE A 1 408 ? -8.065 -3.533 39.585 1.00 92.75 408 ILE A N 1
ATOM 3446 C CA . ILE A 1 408 ? -7.653 -2.353 38.810 1.00 92.75 408 ILE A CA 1
ATOM 3447 C C . ILE A 1 408 ? -6.334 -1.791 39.343 1.00 92.75 408 ILE A C 1
ATOM 3449 O O . ILE A 1 408 ? -5.465 -1.447 38.543 1.00 92.75 408 ILE A O 1
ATOM 3453 N N . GLU A 1 409 ? -6.136 -1.735 40.664 1.00 91.56 409 GLU A N 1
ATOM 3454 C CA . GLU A 1 409 ? -4.873 -1.257 41.237 1.00 91.56 409 GLU A CA 1
ATOM 3455 C C . GLU A 1 409 ? -3.679 -2.122 40.793 1.00 91.56 409 GLU A C 1
ATOM 3457 O O . GLU A 1 409 ? -2.615 -1.600 40.443 1.00 91.56 409 GLU A O 1
ATOM 3462 N N . HIS A 1 410 ? -3.857 -3.445 40.755 1.00 93.69 410 HIS A N 1
ATOM 3463 C CA . HIS A 1 410 ? -2.845 -4.369 40.243 1.00 93.69 410 HIS A CA 1
ATOM 3464 C C . HIS A 1 410 ? -2.608 -4.200 38.738 1.00 93.69 410 HIS A C 1
ATOM 3466 O O . HIS A 1 410 ? -1.454 -4.135 38.306 1.00 93.69 410 HIS A O 1
ATOM 3472 N N . LEU A 1 411 ? -3.677 -4.078 37.949 1.00 92.38 411 LEU A N 1
ATOM 3473 C CA . LEU A 1 411 ? -3.603 -3.947 36.495 1.00 92.38 411 LEU A CA 1
ATOM 3474 C C . LEU A 1 411 ? -2.935 -2.631 36.071 1.00 92.38 411 LEU A C 1
ATOM 3476 O O . LEU A 1 411 ? -2.115 -2.637 35.158 1.00 92.38 411 LEU A O 1
ATOM 3480 N N . ILE A 1 412 ? -3.202 -1.517 36.763 1.00 93.94 412 ILE A N 1
ATOM 3481 C CA . ILE A 1 412 ? -2.517 -0.238 36.511 1.00 93.94 412 ILE A CA 1
ATOM 3482 C C . ILE A 1 412 ? -1.009 -0.389 36.723 1.00 93.94 412 ILE A C 1
ATOM 3484 O O . ILE A 1 412 ? -0.234 -0.020 35.843 1.00 93.94 412 ILE A O 1
ATOM 3488 N N . LYS A 1 413 ? -0.582 -0.987 37.845 1.00 93.31 413 LYS A N 1
ATOM 3489 C CA . LYS A 1 413 ? 0.846 -1.224 38.124 1.00 93.31 413 LYS A CA 1
ATOM 3490 C C . LYS A 1 413 ? 1.487 -2.108 37.057 1.00 93.31 413 LYS A C 1
ATOM 3492 O O . LYS A 1 413 ? 2.621 -1.859 36.655 1.00 93.31 413 LYS A O 1
ATOM 3497 N N . GLN A 1 414 ? 0.774 -3.136 36.598 1.00 93.25 414 GLN A N 1
ATOM 3498 C CA . GLN A 1 414 ? 1.247 -3.989 35.514 1.00 93.25 414 GLN A CA 1
ATOM 3499 C C . GLN A 1 414 ? 1.421 -3.188 34.218 1.00 93.25 414 GLN A C 1
ATOM 3501 O O . GLN A 1 414 ? 2.494 -3.230 33.624 1.00 93.25 414 GLN A O 1
ATOM 3506 N N . ILE A 1 415 ? 0.415 -2.406 33.817 1.00 92.88 415 ILE A N 1
ATOM 3507 C CA . ILE A 1 415 ? 0.468 -1.589 32.600 1.00 92.88 415 ILE A CA 1
ATOM 3508 C C . ILE A 1 415 ? 1.623 -0.579 32.662 1.00 92.88 415 ILE A C 1
ATOM 3510 O O . ILE A 1 415 ? 2.376 -0.438 31.699 1.00 92.88 415 ILE A O 1
ATOM 3514 N N . GLU A 1 416 ? 1.800 0.105 33.794 1.00 91.44 416 GLU A N 1
ATOM 3515 C CA . GLU A 1 416 ? 2.885 1.073 33.986 1.00 91.44 416 GLU A CA 1
ATOM 3516 C C . GLU A 1 416 ? 4.278 0.432 33.894 1.00 91.44 416 GLU A C 1
ATOM 3518 O O . GLU A 1 416 ? 5.211 1.069 33.399 1.00 91.44 416 GLU A O 1
ATOM 3523 N N . ASN A 1 417 ? 4.421 -0.822 34.333 1.00 92.25 417 ASN A N 1
ATOM 3524 C CA . ASN A 1 417 ? 5.677 -1.565 34.258 1.00 92.25 417 ASN A CA 1
ATOM 3525 C C . ASN A 1 417 ? 5.938 -2.116 32.850 1.00 92.25 417 ASN A C 1
ATOM 3527 O O . ASN A 1 417 ? 6.998 -1.849 32.279 1.00 92.25 417 ASN A O 1
ATOM 3531 N N . ASP A 1 418 ? 4.972 -2.840 32.286 1.00 91.38 418 ASP A N 1
ATOM 3532 C CA . ASP A 1 418 ? 5.105 -3.552 31.010 1.00 91.38 418 ASP A CA 1
ATOM 3533 C C . ASP A 1 418 ? 5.221 -2.573 29.828 1.00 91.38 418 ASP A C 1
ATOM 3535 O O . ASP A 1 418 ? 5.943 -2.833 28.863 1.00 91.38 418 ASP A O 1
ATOM 3539 N N . TYR A 1 419 ? 4.572 -1.405 29.925 1.00 91.19 419 TYR A N 1
ATOM 3540 C CA . TYR A 1 419 ? 4.496 -0.410 28.851 1.00 91.19 419 TYR A CA 1
ATOM 3541 C C . TYR A 1 419 ? 5.191 0.912 29.185 1.00 91.19 419 TYR A C 1
ATOM 3543 O O . TYR A 1 419 ? 4.947 1.920 28.523 1.00 91.19 419 TYR A O 1
ATOM 3551 N N . LYS A 1 420 ? 6.111 0.935 30.158 1.00 89.19 420 LYS A N 1
ATOM 3552 C CA . LYS A 1 420 ? 6.819 2.157 30.587 1.00 89.19 420 LYS A CA 1
ATOM 3553 C C . LYS A 1 420 ? 7.400 2.969 29.425 1.00 89.19 420 LYS A C 1
ATOM 3555 O O . LYS A 1 420 ? 7.147 4.164 29.301 1.00 89.19 420 LYS A O 1
ATOM 3560 N N . VAL A 1 421 ? 8.147 2.302 28.541 1.00 87.00 421 VAL A N 1
ATOM 3561 C CA . VAL A 1 421 ? 8.774 2.937 27.367 1.00 87.00 421 VAL A CA 1
ATOM 3562 C C . VAL A 1 421 ? 7.720 3.485 26.406 1.00 87.00 421 VAL A C 1
ATOM 3564 O O . VAL A 1 421 ? 7.927 4.535 25.806 1.00 87.00 421 VAL A O 1
ATOM 3567 N N . PHE A 1 422 ? 6.591 2.788 26.265 1.00 84.19 422 PHE A N 1
ATOM 3568 C CA . PHE A 1 422 ? 5.488 3.209 25.410 1.00 84.19 422 PHE A CA 1
ATOM 3569 C C . PHE A 1 422 ? 4.813 4.467 25.969 1.00 84.19 422 PHE A C 1
ATOM 3571 O O . PHE A 1 422 ? 4.653 5.445 25.242 1.00 84.19 422 PHE A O 1
ATOM 3578 N N . LEU A 1 423 ? 4.514 4.482 27.270 1.00 86.00 423 LEU A N 1
ATOM 3579 C CA . LEU A 1 423 ? 3.884 5.599 27.980 1.00 86.00 423 LEU A CA 1
ATOM 3580 C C . LEU A 1 423 ? 4.754 6.867 28.018 1.00 86.00 423 LEU A C 1
ATOM 3582 O O . LEU A 1 423 ? 4.230 7.974 28.122 1.00 86.00 423 LEU A O 1
ATOM 3586 N N . ASP A 1 424 ? 6.079 6.741 27.947 1.00 86.69 424 ASP A N 1
ATOM 3587 C CA . ASP A 1 424 ? 6.984 7.897 27.955 1.00 86.69 424 ASP A CA 1
ATOM 3588 C C . ASP A 1 424 ? 7.078 8.617 26.599 1.00 86.69 424 ASP A C 1
ATOM 3590 O O . ASP A 1 424 ? 7.590 9.740 26.525 1.00 86.69 424 ASP A O 1
ATOM 3594 N N . LYS A 1 425 ? 6.544 8.025 25.524 1.00 85.56 425 LYS A N 1
ATOM 3595 C CA . LYS A 1 425 ? 6.501 8.674 24.213 1.00 85.56 425 LYS A CA 1
ATOM 3596 C C . LYS A 1 425 ? 5.429 9.758 24.149 1.00 85.56 425 LYS A C 1
ATOM 3598 O O . LYS A 1 425 ? 4.347 9.640 24.716 1.00 85.56 425 LYS A O 1
ATOM 3603 N N . GLN A 1 426 ? 5.709 10.810 23.378 1.00 81.06 426 GLN A N 1
ATOM 3604 C CA . GLN A 1 426 ? 4.779 11.928 23.205 1.00 81.06 426 GLN A CA 1
ATOM 3605 C C . GLN A 1 426 ? 3.458 11.517 22.538 1.00 81.06 426 GLN A C 1
ATOM 3607 O O . GLN A 1 426 ? 2.427 12.088 22.882 1.00 81.06 426 GLN A O 1
ATOM 3612 N N . GLU A 1 427 ? 3.504 10.542 21.629 1.00 79.56 427 GLU A N 1
ATOM 3613 C CA . GLU A 1 427 ? 2.338 9.996 20.922 1.00 79.56 427 GLU A CA 1
ATOM 3614 C C . GLU A 1 427 ? 1.325 9.320 21.863 1.00 79.56 427 GLU A C 1
ATOM 3616 O O . GLU A 1 427 ? 0.134 9.420 21.615 1.00 79.56 427 GLU A O 1
ATOM 3621 N N . ASN A 1 428 ? 1.768 8.769 23.003 1.00 81.81 428 ASN A N 1
ATOM 3622 C CA . ASN A 1 428 ? 0.914 8.024 23.946 1.00 81.81 428 ASN A CA 1
ATOM 3623 C C . ASN A 1 428 ? 0.589 8.808 25.228 1.00 81.81 428 ASN A C 1
ATOM 3625 O O . ASN A 1 428 ? 0.287 8.249 26.290 1.00 81.81 428 ASN A O 1
ATOM 3629 N N . LYS A 1 429 ? 0.720 10.140 25.177 1.00 82.88 429 LYS A N 1
ATOM 3630 C CA . LYS A 1 429 ? 0.426 11.002 26.332 1.00 82.88 429 LYS A CA 1
ATOM 3631 C C . LYS A 1 429 ? -1.030 10.895 26.770 1.00 82.88 429 LYS A C 1
ATOM 3633 O O . LYS A 1 429 ? -1.297 11.024 27.964 1.00 82.88 429 LYS A O 1
ATOM 3638 N N . GLN A 1 430 ? -1.943 10.668 25.829 1.00 83.38 430 GLN A N 1
ATOM 3639 C CA . GLN A 1 430 ? -3.368 10.562 26.111 1.00 83.38 430 GLN A CA 1
ATOM 3640 C C . GLN A 1 430 ? -3.664 9.327 26.966 1.00 83.38 430 GLN A C 1
ATOM 3642 O O . GLN A 1 430 ? -4.331 9.437 27.990 1.00 83.38 430 GLN A O 1
ATOM 3647 N N . GLU A 1 431 ? -3.104 8.170 26.633 1.00 86.81 431 GLU A N 1
ATOM 3648 C CA . GLU A 1 431 ? -3.302 6.935 27.391 1.00 86.81 431 GLU A CA 1
ATOM 3649 C C . GLU A 1 431 ? -2.671 7.027 28.779 1.00 86.81 431 GLU A C 1
ATOM 3651 O O . GLU A 1 431 ? -3.286 6.623 29.767 1.00 86.81 431 GLU A O 1
ATOM 3656 N N . LYS A 1 432 ? -1.486 7.643 28.892 1.00 88.38 432 LYS A N 1
ATOM 3657 C CA . LYS A 1 432 ? -0.858 7.911 30.195 1.00 88.38 432 LYS A CA 1
ATOM 3658 C C . LYS A 1 432 ? -1.726 8.814 31.070 1.00 88.38 432 LYS A C 1
ATOM 3660 O O . LYS A 1 432 ? -1.896 8.552 32.263 1.00 88.38 432 LYS A O 1
ATOM 3665 N N . GLU A 1 433 ? -2.278 9.884 30.498 1.00 88.50 433 GLU A N 1
ATOM 3666 C CA . GLU A 1 433 ? -3.175 10.773 31.232 1.00 88.50 433 GLU A CA 1
ATOM 3667 C C . GLU A 1 433 ? -4.466 10.049 31.632 1.00 88.50 433 GLU A C 1
ATOM 3669 O O . GLU A 1 433 ? -4.879 10.169 32.787 1.00 88.50 433 GLU A O 1
ATOM 3674 N N . PHE A 1 434 ? -5.038 9.234 30.744 1.00 90.00 434 PHE A N 1
ATOM 3675 C CA . PHE A 1 434 ? -6.226 8.428 31.018 1.00 90.00 434 PHE A CA 1
ATOM 3676 C C . PHE A 1 434 ? -6.013 7.450 32.181 1.00 90.00 434 PHE A C 1
ATOM 3678 O O . PHE A 1 434 ? -6.783 7.470 33.141 1.00 90.00 434 PHE A O 1
ATOM 3685 N N . ILE A 1 435 ? -4.927 6.668 32.170 1.00 90.81 435 ILE A N 1
ATOM 3686 C CA . ILE A 1 435 ? -4.577 5.746 33.266 1.00 90.81 435 ILE A CA 1
ATOM 3687 C C . ILE A 1 435 ? -4.444 6.514 34.590 1.00 90.81 435 ILE A C 1
ATOM 3689 O O . ILE A 1 435 ? -4.962 6.083 35.621 1.00 90.81 435 ILE A O 1
ATOM 3693 N N . SER A 1 436 ? -3.837 7.707 34.561 1.00 90.56 436 SER A N 1
ATOM 3694 C CA . SER A 1 436 ? -3.730 8.563 35.750 1.00 90.56 436 SER A CA 1
ATOM 3695 C C . SER A 1 436 ? -5.086 9.066 36.263 1.00 90.56 436 SER A C 1
ATOM 3697 O O . SER A 1 436 ? -5.236 9.322 37.457 1.00 90.56 436 SER A O 1
ATOM 3699 N N . ILE A 1 437 ? -6.069 9.255 35.376 1.00 90.81 437 ILE A N 1
ATOM 3700 C CA . ILE A 1 437 ? -7.436 9.631 35.749 1.00 90.81 437 ILE A CA 1
ATOM 3701 C C . ILE A 1 437 ? -8.116 8.432 36.411 1.00 90.81 437 ILE A C 1
ATOM 3703 O O . ILE A 1 437 ? -8.603 8.585 37.527 1.00 90.81 437 ILE A O 1
ATOM 3707 N N . VAL A 1 438 ? -8.060 7.242 35.804 1.00 91.00 438 VAL A N 1
ATOM 3708 C CA . VAL A 1 438 ? -8.642 6.011 36.371 1.00 91.00 438 VAL A CA 1
ATOM 3709 C C . VAL A 1 438 ? -8.038 5.682 37.744 1.00 91.00 438 VAL A C 1
ATOM 3711 O O . VAL A 1 438 ? -8.775 5.389 38.681 1.00 91.00 438 VAL A O 1
ATOM 3714 N N . SER A 1 439 ? -6.719 5.824 37.914 1.00 90.38 439 SER A N 1
ATOM 3715 C CA . SER A 1 439 ? -6.038 5.647 39.209 1.00 90.38 439 SER A CA 1
ATOM 3716 C C . SER A 1 439 ? -6.578 6.588 40.298 1.00 90.38 439 SER A C 1
ATOM 3718 O O . SER A 1 439 ? -6.776 6.197 41.451 1.00 90.38 439 SER A O 1
ATOM 3720 N N . LEU A 1 440 ? -6.869 7.842 39.940 1.00 88.38 440 LEU A N 1
ATOM 3721 C CA . LEU A 1 440 ? -7.493 8.787 40.864 1.00 88.38 440 LEU A CA 1
ATOM 3722 C C . LEU A 1 440 ? -8.943 8.403 41.166 1.00 88.38 440 LEU A C 1
ATOM 3724 O O . LEU A 1 440 ? -9.338 8.507 42.322 1.00 88.38 440 LEU A O 1
ATOM 3728 N N . MET A 1 441 ? -9.694 7.925 40.166 1.00 87.62 441 MET A N 1
ATOM 3729 C CA . MET A 1 441 ? -11.096 7.505 40.311 1.00 87.62 441 MET A CA 1
ATOM 3730 C C . MET A 1 441 ? -11.287 6.365 41.314 1.00 87.62 441 MET A C 1
ATOM 3732 O O . MET A 1 441 ? -12.343 6.302 41.933 1.00 87.62 441 MET A O 1
ATOM 3736 N N . ILE A 1 442 ? -10.296 5.483 41.480 1.00 88.44 442 ILE A N 1
ATOM 3737 C CA . ILE A 1 442 ? -10.373 4.358 42.429 1.00 88.44 442 ILE A CA 1
ATOM 3738 C C . ILE A 1 442 ? -9.822 4.678 43.826 1.00 88.44 442 ILE A C 1
ATOM 3740 O O . ILE A 1 442 ? -10.098 3.945 44.766 1.00 88.44 442 ILE A O 1
ATOM 3744 N N . SER A 1 443 ? -9.028 5.745 43.982 1.00 80.00 443 SER A N 1
ATOM 3745 C CA . SER A 1 443 ? -8.277 6.022 45.222 1.00 80.00 443 SER A CA 1
ATOM 3746 C C . SER A 1 443 ? -8.882 7.112 46.109 1.00 80.00 443 SER A C 1
ATOM 3748 O O . SER A 1 443 ? -8.399 7.330 47.221 1.00 80.00 443 SER A O 1
ATOM 3750 N N . LYS A 1 444 ? -9.898 7.841 45.633 1.00 74.44 444 LYS A N 1
ATOM 3751 C CA . LYS A 1 444 ? -10.493 8.972 46.357 1.00 74.44 444 LYS A CA 1
ATOM 3752 C C . LYS A 1 444 ? -12.015 8.923 46.329 1.00 74.44 444 LYS A C 1
ATOM 3754 O O . LYS A 1 444 ? -12.612 8.838 45.261 1.00 74.44 444 LYS A O 1
ATOM 3759 N N . ASP A 1 445 ? -12.618 9.112 47.496 1.00 69.44 445 ASP A N 1
ATOM 3760 C CA . ASP A 1 445 ? -14.059 9.325 47.635 1.00 69.44 445 ASP A CA 1
ATOM 3761 C C . ASP A 1 445 ? -14.451 10.778 47.294 1.00 69.44 445 ASP A C 1
ATOM 3763 O O . ASP A 1 445 ? -13.626 11.696 47.358 1.00 69.44 445 ASP A O 1
ATOM 3767 N N . ASN A 1 446 ? -15.726 10.999 46.946 1.00 65.12 446 ASN A N 1
ATOM 3768 C CA . ASN A 1 446 ? -16.332 12.316 46.663 1.00 65.12 446 ASN A CA 1
ATOM 3769 C C . ASN A 1 446 ? -15.611 13.151 45.584 1.00 65.12 446 ASN A C 1
ATOM 3771 O O . ASN A 1 446 ? -15.524 14.380 45.658 1.00 65.12 446 ASN A O 1
ATOM 3775 N N . LEU A 1 447 ? -15.086 12.492 44.549 1.00 68.94 447 LEU A N 1
ATOM 3776 C CA . LEU A 1 447 ? -14.380 13.155 43.447 1.00 68.94 447 LEU A CA 1
ATOM 3777 C C . LEU A 1 447 ? -15.255 14.105 42.622 1.00 68.94 447 LEU A C 1
ATOM 3779 O O . LEU A 1 447 ? -14.723 15.074 42.076 1.00 68.94 447 LEU A O 1
ATOM 3783 N N . ASP A 1 448 ? -16.567 13.876 42.580 1.00 63.62 448 ASP A N 1
ATOM 3784 C CA . ASP A 1 448 ? -17.535 14.721 41.866 1.00 63.62 448 ASP A CA 1
ATOM 3785 C C . ASP A 1 448 ? -17.568 16.156 42.422 1.00 63.62 448 ASP A C 1
ATOM 3787 O O . ASP A 1 448 ? -17.797 17.122 41.693 1.00 63.62 448 ASP A O 1
ATOM 3791 N N . GLU A 1 449 ? -17.256 16.320 43.710 1.00 63.38 449 GLU A N 1
ATOM 3792 C CA . GLU A 1 449 ? -17.194 17.620 44.385 1.00 63.38 449 GLU A CA 1
ATOM 3793 C C . GLU A 1 449 ? -15.809 18.283 44.254 1.00 63.38 449 GLU A C 1
ATOM 3795 O O . GLU A 1 449 ? -15.636 19.486 44.494 1.00 63.38 449 GLU A O 1
ATOM 3800 N N . ASN A 1 450 ? -14.796 17.523 43.823 1.00 79.69 450 ASN A N 1
ATOM 3801 C CA . ASN A 1 450 ? -13.437 18.014 43.661 1.00 79.69 450 ASN A CA 1
ATOM 3802 C C . ASN A 1 450 ? -13.277 18.781 42.340 1.00 79.69 450 ASN A C 1
ATOM 3804 O O . ASN A 1 450 ? -12.916 18.235 41.294 1.00 79.69 450 ASN A O 1
ATOM 3808 N N . LYS A 1 451 ? -13.447 20.105 42.416 1.00 76.94 451 LYS A N 1
ATOM 3809 C CA . LYS A 1 451 ? -13.317 21.028 41.273 1.00 76.94 451 LYS A CA 1
ATOM 3810 C C . LYS A 1 451 ? -12.008 20.880 40.485 1.00 76.94 451 LYS A C 1
ATOM 3812 O O . LYS A 1 451 ? -12.008 21.118 39.278 1.00 76.94 451 LYS A O 1
ATOM 3817 N N . LEU A 1 452 ? -10.893 20.518 41.131 1.00 80.69 452 LEU A N 1
ATOM 3818 C CA . LEU A 1 452 ? -9.609 20.324 40.442 1.00 80.69 452 LEU A CA 1
ATOM 3819 C C . LEU A 1 452 ? -9.607 19.042 39.607 1.00 80.69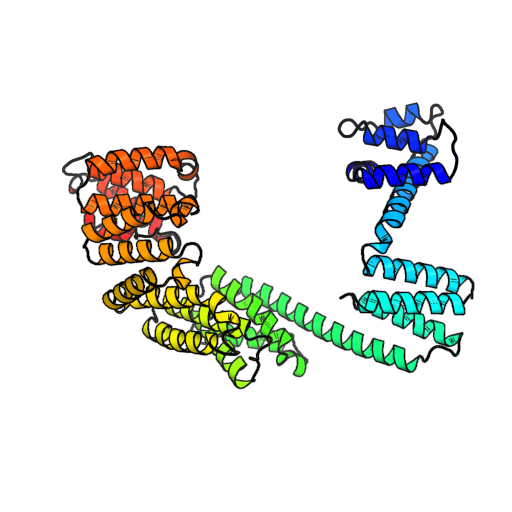 452 LEU A C 1
ATOM 3821 O O . LEU A 1 452 ? -9.082 19.041 38.494 1.00 80.69 452 LEU A O 1
ATOM 3825 N N . PHE A 1 453 ? -10.215 17.977 40.124 1.00 83.88 453 PHE A N 1
ATOM 3826 C CA . PHE A 1 453 ? -10.321 16.702 39.427 1.00 83.88 453 PHE A CA 1
ATOM 3827 C C . PHE A 1 453 ? -11.277 16.787 38.233 1.00 83.88 453 PHE A C 1
ATOM 3829 O O . PHE A 1 453 ? -10.882 16.461 37.115 1.00 83.88 453 PHE A O 1
ATOM 3836 N N . VAL A 1 454 ? -12.470 17.360 38.422 1.00 82.25 454 VAL A N 1
ATOM 3837 C CA . VAL A 1 454 ? -13.416 17.602 37.319 1.00 82.25 454 VAL A CA 1
ATOM 3838 C C . VAL A 1 454 ? -12.775 18.474 36.232 1.00 82.25 454 VAL A C 1
ATOM 3840 O O . VAL A 1 454 ? -12.906 18.187 35.044 1.00 82.25 454 VAL A O 1
ATOM 3843 N N . LYS A 1 455 ? -11.999 19.504 36.609 1.00 83.88 455 LYS A N 1
ATOM 3844 C CA . LYS A 1 455 ? -11.241 20.330 35.651 1.00 83.88 455 LYS A CA 1
ATOM 3845 C C . LYS A 1 455 ? -10.190 19.525 34.877 1.00 83.88 455 LYS A C 1
ATOM 3847 O O . LYS A 1 455 ? -9.988 19.804 33.697 1.00 83.88 455 LYS A O 1
ATOM 3852 N N . LYS A 1 456 ? -9.538 18.540 35.504 1.00 85.50 456 LYS A N 1
ATOM 3853 C CA . LYS A 1 456 ? -8.599 17.632 34.826 1.00 85.50 456 LYS A CA 1
ATOM 3854 C C . LYS A 1 456 ? -9.317 16.813 33.748 1.00 85.50 456 LYS A C 1
ATOM 3856 O O . LYS A 1 456 ? -8.856 16.809 32.613 1.00 85.50 456 LYS A O 1
ATOM 3861 N N . ILE A 1 457 ? -10.483 16.238 34.056 1.00 85.44 457 ILE A N 1
ATOM 3862 C CA . ILE A 1 457 ? -11.305 15.508 33.072 1.00 85.44 457 ILE A CA 1
ATOM 3863 C C . ILE A 1 457 ? -11.755 16.437 31.933 1.00 85.44 457 ILE A C 1
ATOM 3865 O O . ILE A 1 457 ? -11.580 16.100 30.766 1.00 85.44 457 ILE A O 1
ATOM 3869 N N . LYS A 1 458 ? -12.233 17.654 32.244 1.00 84.25 458 LYS A N 1
ATOM 3870 C CA . LYS A 1 458 ? -12.602 18.662 31.225 1.00 84.25 458 LYS A CA 1
ATOM 3871 C C . LYS A 1 458 ? -11.454 18.970 30.268 1.00 84.25 458 LYS A C 1
ATOM 3873 O O . LYS A 1 458 ? -11.671 19.127 29.070 1.00 84.25 458 LYS A O 1
ATOM 3878 N N . ASN A 1 459 ? -10.239 19.097 30.797 1.00 85.25 459 ASN A N 1
ATOM 3879 C CA . ASN A 1 459 ? -9.060 19.367 29.984 1.00 85.25 459 ASN A CA 1
ATOM 3880 C C . ASN A 1 459 ? -8.692 18.164 29.108 1.00 85.25 459 ASN A C 1
ATOM 3882 O O . ASN A 1 459 ? -8.381 18.369 27.938 1.00 85.25 459 ASN A O 1
ATOM 3886 N N . PHE A 1 460 ? -8.781 16.945 29.645 1.00 85.88 460 PHE A N 1
ATOM 3887 C CA . PHE A 1 460 ? -8.541 15.709 28.901 1.00 85.88 460 PHE A CA 1
ATOM 3888 C C . PHE A 1 460 ? -9.495 15.564 27.707 1.00 85.88 460 PHE A C 1
ATOM 3890 O O . PHE A 1 460 ? -9.048 15.379 26.574 1.00 85.88 460 PHE A O 1
ATOM 3897 N N . VAL A 1 461 ? -10.802 15.741 27.934 1.00 82.44 461 VAL A N 1
ATOM 3898 C CA . VAL A 1 461 ? -11.834 15.647 26.885 1.00 82.44 461 VAL A CA 1
ATOM 3899 C C . VAL A 1 461 ? -11.624 16.719 25.806 1.00 82.44 461 VAL A C 1
ATOM 3901 O O . VAL A 1 461 ? -11.624 16.420 24.616 1.00 82.44 461 VAL A O 1
ATOM 3904 N N . LYS A 1 462 ? -11.329 17.968 26.193 1.00 79.88 462 LYS A N 1
ATOM 3905 C CA . LYS A 1 462 ? -11.049 19.054 25.232 1.00 79.88 462 LYS A CA 1
ATOM 3906 C C . LYS A 1 462 ? -9.762 18.865 24.431 1.00 79.88 462 LYS A C 1
ATOM 3908 O O . LYS A 1 462 ? -9.669 19.331 23.297 1.00 79.88 462 LYS A O 1
ATOM 3913 N N . ALA A 1 463 ? -8.734 18.269 25.031 1.00 72.12 463 ALA A N 1
ATOM 3914 C CA . ALA A 1 463 ? -7.469 18.013 24.346 1.00 72.12 463 ALA A CA 1
ATOM 3915 C C . ALA A 1 463 ? -7.628 16.942 23.257 1.00 72.12 463 ALA A C 1
ATOM 3917 O O . ALA A 1 463 ? -6.991 17.035 22.210 1.00 72.12 463 ALA A O 1
ATOM 3918 N N . SER A 1 464 ? -8.516 15.977 23.486 1.00 62.94 464 SER A N 1
ATOM 3919 C CA . SER A 1 464 ? -8.752 14.822 22.619 1.00 62.94 464 SER A CA 1
ATOM 3920 C C . SER A 1 464 ? -9.850 15.035 21.567 1.00 62.94 464 SER A C 1
ATOM 3922 O O . SER A 1 464 ? -9.841 14.344 20.559 1.00 62.94 464 SER A O 1
ATOM 3924 N N . GLU A 1 465 ? -10.722 16.044 21.696 1.00 59.78 465 GLU A N 1
ATOM 3925 C CA . GLU A 1 465 ? -11.609 16.501 20.599 1.00 59.78 465 GLU A CA 1
ATOM 3926 C C . GLU A 1 465 ? -10.843 16.967 19.344 1.00 59.78 465 GLU A C 1
ATOM 3928 O O . GLU A 1 465 ? -11.406 17.039 18.253 1.00 59.78 465 GLU A O 1
ATOM 3933 N N . LYS A 1 466 ? -9.556 17.303 19.494 1.00 48.16 466 LYS A N 1
ATOM 3934 C CA . LYS A 1 466 ? -8.657 17.672 18.390 1.00 48.16 466 LYS A CA 1
ATOM 3935 C C . LYS A 1 466 ? -7.886 16.484 17.807 1.00 48.16 466 LYS A C 1
ATOM 3937 O O . LYS A 1 466 ? -7.228 16.662 16.784 1.00 48.16 466 LYS A O 1
ATOM 3942 N N . ALA A 1 467 ? -7.936 15.324 18.460 1.00 45.69 467 ALA A N 1
ATOM 3943 C CA . ALA A 1 467 ? -7.320 14.086 17.998 1.00 45.69 467 ALA A CA 1
ATOM 3944 C C . ALA A 1 467 ? -8.263 13.413 16.987 1.00 45.69 467 ALA A C 1
ATOM 3946 O O . ALA A 1 467 ? -9.489 13.507 17.106 1.00 45.69 467 ALA A O 1
ATOM 3947 N N . SER A 1 468 ? -7.721 12.789 15.942 1.00 39.81 468 SER A N 1
ATOM 3948 C CA . SER A 1 468 ? -8.568 12.202 14.900 1.00 39.81 468 SER A CA 1
ATOM 3949 C C . SER A 1 468 ? -9.330 10.993 15.456 1.00 39.81 468 SER A C 1
ATOM 3951 O O . SER A 1 468 ? -8.836 10.274 16.318 1.00 39.81 468 SER A O 1
ATOM 3953 N N . TYR A 1 469 ? -10.523 10.712 14.926 1.00 36.44 469 TYR A N 1
ATOM 3954 C CA . TYR A 1 469 ? -11.389 9.594 15.349 1.00 36.44 469 TYR A CA 1
ATOM 3955 C C . TYR A 1 469 ? -10.718 8.197 15.285 1.00 36.44 469 TYR A C 1
ATOM 3957 O O . TYR A 1 469 ? -11.300 7.224 15.752 1.00 36.44 469 TYR A O 1
ATOM 3965 N N . HIS A 1 470 ? -9.524 8.078 14.683 1.00 34.69 470 HIS A N 1
ATOM 3966 C CA . HIS A 1 470 ? -8.717 6.850 14.632 1.00 34.69 470 HIS A CA 1
ATOM 3967 C C . HIS A 1 470 ? -7.748 6.683 15.818 1.00 34.69 470 HIS A C 1
ATOM 3969 O O . HIS A 1 470 ? -7.116 5.637 15.921 1.00 34.69 470 HIS A O 1
ATOM 3975 N N . GLU A 1 471 ? -7.636 7.676 16.703 1.00 42.53 471 GLU A N 1
ATOM 3976 C CA . GLU A 1 471 ? -6.726 7.677 17.864 1.00 42.53 471 GLU A CA 1
ATOM 3977 C C . GLU A 1 471 ? -7.444 7.366 19.189 1.00 42.53 471 GLU A C 1
ATOM 3979 O O . GLU A 1 471 ? -6.827 7.333 20.248 1.00 42.53 471 GLU A O 1
ATOM 3984 N N . LEU A 1 472 ? -8.756 7.127 19.160 1.00 46.00 472 LEU A N 1
ATOM 3985 C CA . LEU A 1 472 ? -9.519 6.751 20.347 1.00 46.00 472 LEU A CA 1
ATOM 3986 C C . LEU A 1 472 ? -9.537 5.225 20.410 1.00 46.00 472 LEU A C 1
ATOM 3988 O O . LEU A 1 472 ? -9.995 4.585 19.466 1.00 46.00 472 LEU A O 1
ATOM 3992 N N . GLY A 1 473 ? -8.986 4.658 21.486 1.00 56.41 473 GLY A N 1
ATOM 3993 C CA . GLY A 1 473 ? -8.871 3.215 21.697 1.00 56.41 473 GLY A CA 1
ATOM 3994 C C . GLY A 1 473 ? -10.187 2.439 21.537 1.00 56.41 473 GLY A C 1
ATOM 3995 O O . GLY A 1 473 ? -11.253 2.984 21.267 1.00 56.41 473 GLY A O 1
ATOM 3996 N N . LEU A 1 474 ? -10.118 1.122 21.732 1.00 73.44 474 LEU A N 1
ATOM 3997 C CA . LEU A 1 474 ? -11.230 0.183 21.497 1.00 73.44 474 LEU A CA 1
ATOM 3998 C C . LEU A 1 474 ? -12.554 0.587 22.176 1.00 73.44 474 LEU A C 1
ATOM 4000 O O . LEU A 1 474 ? -13.629 0.302 21.652 1.00 73.44 474 LEU A O 1
ATOM 4004 N N . ILE A 1 475 ? -12.469 1.271 23.320 1.00 79.81 475 ILE A N 1
ATOM 4005 C CA . ILE A 1 475 ? -13.565 2.022 23.935 1.00 79.81 475 ILE A CA 1
ATOM 4006 C C . ILE A 1 475 ? -13.193 3.507 23.904 1.00 79.81 475 ILE A C 1
ATOM 4008 O O . ILE A 1 475 ? -12.098 3.890 24.314 1.00 79.81 475 ILE A O 1
ATOM 4012 N N . ASN A 1 476 ? -14.123 4.359 23.472 1.00 81.81 476 ASN A N 1
ATOM 4013 C CA . ASN A 1 476 ? -13.913 5.803 23.440 1.00 81.81 476 ASN A CA 1
ATOM 4014 C C . ASN A 1 476 ? -13.842 6.382 24.867 1.00 81.81 476 ASN A C 1
ATOM 4016 O O . ASN A 1 476 ? -14.863 6.523 25.546 1.00 81.81 476 ASN A O 1
ATOM 4020 N N . TYR A 1 477 ? -12.630 6.754 25.294 1.00 85.25 477 TYR A N 1
ATOM 4021 C CA . TYR A 1 477 ? -12.348 7.283 26.634 1.00 85.25 477 TYR A CA 1
ATOM 4022 C C . TYR A 1 477 ? -13.180 8.524 26.972 1.00 85.25 477 TYR A C 1
ATOM 4024 O O . TYR A 1 477 ? -13.627 8.676 28.106 1.00 85.25 477 TYR A O 1
ATOM 4032 N N . ASN A 1 478 ? -13.407 9.400 25.990 1.00 81.62 478 ASN A N 1
ATOM 4033 C CA . ASN A 1 478 ? -14.143 10.646 26.192 1.00 81.62 478 ASN A CA 1
ATOM 4034 C C . ASN A 1 478 ? -15.619 10.386 26.430 1.00 81.62 478 ASN A C 1
ATOM 4036 O O . ASN A 1 478 ? -16.190 10.946 27.360 1.00 81.62 478 ASN A O 1
ATOM 4040 N N . CYS A 1 479 ? -16.227 9.525 25.609 1.00 81.56 479 CYS A N 1
ATOM 4041 C CA . CYS A 1 479 ? -17.617 9.124 25.799 1.00 81.56 479 CYS A CA 1
ATOM 4042 C C . CYS A 1 479 ? -17.811 8.531 27.197 1.00 81.56 479 CYS A C 1
ATO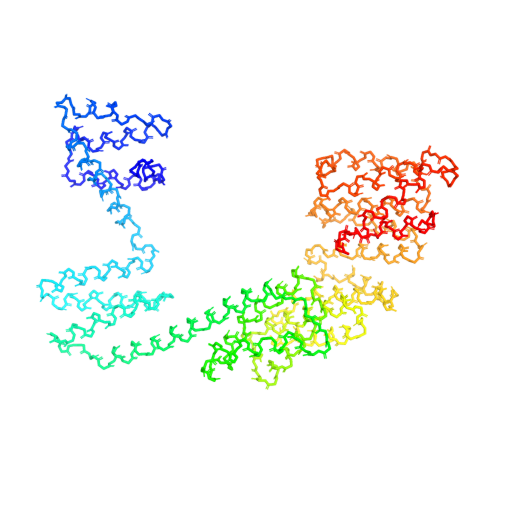M 4044 O O . CYS A 1 479 ? -18.694 8.970 27.927 1.00 81.56 479 CYS A O 1
ATOM 4046 N N . TRP A 1 480 ? -16.921 7.621 27.598 1.00 87.94 480 TRP A N 1
ATOM 4047 C CA . TRP A 1 480 ? -16.989 6.977 28.904 1.00 87.94 480 TRP A CA 1
ATOM 4048 C C . TRP A 1 480 ? -16.814 7.962 30.074 1.00 87.94 480 TRP A C 1
ATOM 4050 O O . TRP A 1 480 ? -17.624 7.975 30.998 1.00 87.94 480 TRP A O 1
ATOM 4060 N N . LEU A 1 481 ? -15.808 8.844 30.030 1.00 86.62 481 LEU A N 1
ATOM 4061 C CA . LEU A 1 481 ? -15.595 9.851 31.079 1.00 86.62 481 LEU A CA 1
ATOM 4062 C C . LEU A 1 481 ? -16.739 10.875 31.160 1.00 86.62 481 LEU A C 1
ATOM 4064 O O . LEU A 1 481 ? -17.117 11.284 32.261 1.00 86.62 481 LEU A O 1
ATOM 4068 N N . ASN A 1 482 ? -17.309 11.271 30.018 1.00 83.50 482 ASN A N 1
ATOM 4069 C CA . ASN A 1 482 ? -18.441 12.197 29.969 1.00 83.50 482 ASN A CA 1
ATOM 4070 C C . ASN A 1 482 ? -19.705 11.594 30.589 1.00 83.50 482 ASN A C 1
ATOM 4072 O O . ASN A 1 482 ? -20.417 12.305 31.296 1.00 83.50 482 ASN A O 1
ATOM 4076 N N . GLU A 1 483 ? -19.961 10.298 30.387 1.00 84.69 483 GLU A N 1
ATOM 4077 C CA . GLU A 1 483 ? -21.073 9.598 31.045 1.00 84.69 483 GLU A CA 1
ATOM 4078 C C . GLU A 1 483 ? -20.950 9.609 32.576 1.00 84.69 483 GLU A C 1
ATOM 4080 O O . GLU A 1 483 ? -21.966 9.655 33.267 1.00 84.69 483 GLU A O 1
ATOM 4085 N N . LYS A 1 484 ? -19.724 9.600 33.119 1.00 83.44 484 LYS A N 1
ATOM 4086 C CA . LYS A 1 484 ? -19.489 9.589 34.572 1.00 83.44 484 LYS A CA 1
ATOM 4087 C C . LYS A 1 484 ? -19.562 10.968 35.221 1.00 83.44 484 LYS A C 1
ATOM 4089 O O . LYS A 1 484 ? -20.136 11.089 36.295 1.00 83.44 484 LYS A O 1
ATOM 4094 N N . TYR A 1 485 ? -18.995 11.994 34.584 1.00 79.31 485 TYR A N 1
ATOM 4095 C CA . TYR A 1 485 ? -18.799 13.309 35.215 1.00 79.31 485 TYR A CA 1
ATOM 4096 C C . TYR A 1 485 ? -19.569 14.465 34.549 1.00 79.31 485 TYR A C 1
ATOM 4098 O O . TYR A 1 485 ? -19.411 15.611 34.974 1.00 79.31 485 TYR A O 1
ATOM 4106 N N . ALA A 1 486 ? -20.397 14.191 33.528 1.00 63.81 486 ALA A N 1
ATOM 4107 C CA . ALA A 1 486 ? -21.206 15.178 32.793 1.00 63.81 486 ALA A CA 1
ATOM 4108 C C . ALA A 1 486 ? -20.398 16.425 32.364 1.00 63.81 486 ALA A C 1
ATOM 4110 O O . ALA A 1 486 ? -20.736 17.572 32.688 1.00 63.81 486 ALA A O 1
ATOM 4111 N N . VAL A 1 487 ? -19.259 16.185 31.710 1.00 58.59 487 VAL A N 1
ATOM 4112 C CA . VAL A 1 487 ? -18.201 17.180 31.478 1.00 58.59 487 VAL A CA 1
ATOM 4113 C C . VAL A 1 487 ? -18.368 17.976 30.199 1.00 58.59 487 VAL A C 1
ATOM 4115 O O . VAL A 1 487 ? -18.683 17.379 29.152 1.00 58.59 487 VAL A O 1
#

Solvent-accessible surface area (backbone atoms only — not comparable to full-atom values): 27212 Å² total; per-residue (Å²): 135,63,68,63,55,56,58,58,67,71,55,48,77,63,56,52,52,51,39,54,56,56,54,52,76,78,57,88,62,94,80,46,66,58,60,53,50,50,55,50,51,63,74,28,78,90,69,79,53,69,66,61,52,45,51,72,78,38,80,84,67,56,61,69,60,52,54,52,45,52,54,48,46,46,50,52,50,52,50,38,54,45,74,71,49,37,76,79,38,53,64,52,32,19,52,51,29,43,52,51,15,54,56,30,44,79,66,70,37,56,72,58,16,49,55,26,43,54,53,17,47,64,34,26,72,76,46,100,45,66,68,61,40,45,50,50,36,51,51,51,44,62,49,31,80,79,40,86,90,46,64,45,68,61,40,52,50,55,42,50,55,50,51,53,50,53,50,55,52,49,54,43,52,52,50,48,52,52,48,53,56,50,60,74,72,48,77,87,65,54,81,93,68,53,39,60,60,52,48,52,49,51,54,44,64,73,73,46,87,51,70,70,56,75,71,27,68,68,46,54,51,56,46,59,68,45,53,57,55,54,30,57,76,70,64,37,48,73,50,42,43,56,50,45,52,51,53,53,50,51,35,58,76,69,59,64,66,43,86,94,45,40,67,56,57,52,51,53,45,55,50,42,30,53,32,27,45,77,69,70,36,35,72,62,20,53,58,44,48,54,53,44,54,55,56,34,53,43,85,85,31,76,53,29,84,79,41,50,61,60,52,51,50,52,53,38,62,36,22,57,76,76,38,51,65,60,26,47,56,50,40,57,52,49,75,69,34,69,72,57,59,69,41,83,51,37,59,47,55,39,27,52,52,50,15,52,54,24,43,78,67,70,37,39,68,61,13,50,54,25,51,58,53,32,71,74,34,74,44,47,78,74,49,56,69,69,59,54,51,42,50,52,53,44,47,47,55,42,34,56,78,67,64,43,54,74,56,42,59,54,51,51,54,47,50,55,62,80,38,41,77,58,47,72,36,80,90,32,44,64,60,46,51,49,53,55,48,54,57,48,66,74,73,49,83,72,52,91,77,34,66,70,56,52,48,49,53,46,49,53,45,60,61,48,74,75,49,59,87,87,75,53,54,93,55,53,62,54,64,56,50,32,74,74,66,77,101

Mean predicted aligned error: 11.06 Å

Sequence (487 aa):
MNILNNIVAEMNKEELRFFKIFLSRTNENEERKDVLLFDFIKSSAAQYDEEKIFKKLYSDGNKNAFYRLKNRLINDISTSIFLQHFTENEDTYAMFLLSQAKYYYNKSQYSLTLYFLTKAEQKASKTDKPELLNLIYTELINLSHYISDINPEEYILKRKQLSEQTRKTNQTNDIVAIINYRLLHAPSFSLQNNSILSFLKHNFDEFCEDSQLKNSNYLKFKIYEIVPKILIEKQEYAALELYLLNTYLEFMEDNVFNQKNHNLKLQILSLYINVLYKNNKYERSLNYCQKLYAAMNEFNGMYFEKYVFDYYHALIDNYINIDSGKAIELLEKLKLNKQFKQISSSNLFIYLNIAIIYFTKQNYNKAIESINSLYMTADFDQTDAIIKFNIAITELIIRYELKDFDYIEHLIKQIENDYKVFLDKQENKQEKEFISIVSLMISKDNLDENKLFVKKIKNFVKASEKASYHELGLINYNCWLNEKYAV

pLDDT: mean 88.14, std 10.12, range [34.69, 98.25]

Radius of gyration: 34.0 Å; Cα contacts (8 Å, |Δi|>4): 392; chains: 1; bounding box: 89×46×95 Å

Secondary structure (DSSP, 8-state):
--HHHHHHHH--HHHHHHHHHHHHTT---TT-HHHHHHHHHHHTTT---HHHHHHHH-TT--HHHHHHHHHHHHHHHHHHHHHHHTTTSHHHHHHHHHHHHHHHHHTT-HHHHHHHHHHHHHHHTTSS-HHHHHHHHHHHHHHTTT-TT--HHHHHHHHHHHHHHHHHHHHHHHHHHHHHHHHHTSPPPPGGGTHHHHHHHHHHHHH---HHHHT-HHHHHHHHHHHHHHHHHTT-HHHHHHHHHHHHHHHHHTT---GGGHHHHHHHHHHHHHHHHHTT-HHHHHHHHHHHHHHHTGGGGTTHHHHHHHHHHHHHHHHHHH-HHHHHHHHHHHHH-TTGGGSTTHHHHHHHHHHHHHHHTT-HHHHHHHHHHHHTSHHHHTS-HHHHHHHHHHHHHHHHHTT-HHHHHHHHHHHHHHTHHHHTSGGGHHHHHHHHHHHHHHH-S-GGG-HHHHHHHHHHHHHHTTS-TTSS-SS-HHHHHHHHH--

Nearest PDB structures (foldseek):
  4i1a-assembly3_A  TM=6.696E-01  e=5.931E-03  Bacillus subtilis subsp. subtilis str. 168
  4wne-assembly1_A  TM=4.537E-01  e=4.442E-03  Homo sapiens
  3sf4-assembly2_B  TM=4.878E-01  e=8.255E-03  Homo sapiens
  8rsu-assembly1_A  TM=4.499E-01  e=7.600E-03  Bacillus phage phi3T
  3u3w-assembly1_B  TM=5.740E-01  e=1.162E-01  Bacillus thuringiensis Bt407